Protein AF-A0A2H1KN27-F1 (afdb_monomer_lite)

Sequence (617 aa):
MTLNPKKLRNRLSKATKNIAYSPVVRNRLRNLAQSNAARLLFDYAERRGYEGHLRRLLSELPPKDGYFAKLTIKDWKSHQGGELDLICKGETVFSCPVEGSVSERDLELRNFVVPSDRESDFSISLPAQYSIQIGKGTFSTAPQANYDRRHNILNDHGVYYSVRGNLQTATSIIFSFPAYSSPGSSVTYPVQDLAPISDSELQNGVAIVSFQDRYGTEGTFMTMDSSGRSVLDQVKSTISNLIEEATVNTDRVLFFGAGKGASTALIFAEDHPDATLVVVAPYIDIPYRFDQLGTDYPSKFLPTAVQPKQLLRTYLRQSRVIHYFYSLRDELANCSLIEFAGGCDHLQKYCVDARHEELLHVSERTVLSIIRRFLSQEPDAGLPVRQINRYADMDSVGFQFRIDDSFLPSQEIDWYLQMSIGTSKHLQKLTDHELPFVKFTSRDQRLIASSSFDSYADAVVGFDRSSSRWVGPIRDDEPLLSASQDVKGNIPHPISLEQGSPADYCILTENGLESFSYRSMRSATRLGDSVSDSLDVYLVDSVEDFDLSEARFFSGTQFVAAVSSTASVAATQIFIDRIRSSSRCDTVNVFSGRFYAEAGTDPLALLDDVIVNHGPQ

Structure (mmCIF, N/CA/C/O backbone):
data_AF-A0A2H1KN27-F1
#
_entry.id   AF-A0A2H1KN27-F1
#
loop_
_atom_site.group_PDB
_atom_site.id
_atom_site.type_symbol
_atom_site.label_atom_id
_atom_site.label_alt_id
_atom_site.label_comp_id
_atom_site.label_asym_id
_atom_site.label_entity_id
_atom_site.label_seq_id
_atom_site.pdbx_PDB_ins_code
_atom_site.Cartn_x
_atom_site.Cartn_y
_atom_site.Cartn_z
_atom_site.occupancy
_atom_site.B_iso_or_equiv
_atom_site.auth_seq_id
_atom_site.auth_comp_id
_atom_site.auth_asym_id
_atom_site.auth_atom_id
_atom_site.pdbx_PDB_model_num
ATOM 1 N N . MET A 1 1 ? -44.536 3.906 49.469 1.00 46.62 1 MET A N 1
ATOM 2 C CA . MET A 1 1 ? -43.229 4.033 48.783 1.00 46.62 1 MET A CA 1
ATOM 3 C C . MET A 1 1 ? -43.469 4.452 47.339 1.00 46.62 1 MET A C 1
ATOM 5 O O . MET A 1 1 ? -43.851 3.625 46.524 1.00 46.62 1 MET A O 1
ATOM 9 N N . THR A 1 2 ? -43.324 5.735 47.018 1.00 46.28 2 THR A N 1
ATOM 10 C CA . THR A 1 2 ? -43.459 6.246 45.647 1.00 46.28 2 THR A CA 1
ATOM 11 C C . THR A 1 2 ? -42.165 5.976 44.877 1.00 46.28 2 THR A C 1
ATOM 13 O O . THR A 1 2 ? -41.101 6.508 45.195 1.00 46.28 2 THR A O 1
ATOM 16 N N . LEU A 1 3 ? -42.228 5.087 43.881 1.00 49.56 3 LEU A N 1
ATOM 17 C CA . LEU A 1 3 ? -41.115 4.817 42.971 1.00 49.56 3 LEU A CA 1
ATOM 18 C C . LEU A 1 3 ? -40.772 6.104 42.216 1.00 49.56 3 LEU A C 1
ATOM 20 O O . LEU A 1 3 ? -41.573 6.601 41.432 1.00 49.56 3 LEU A O 1
ATOM 24 N N . ASN A 1 4 ? -39.575 6.646 42.456 1.00 73.81 4 ASN A N 1
ATOM 25 C CA . ASN A 1 4 ? -39.088 7.823 41.745 1.00 73.81 4 ASN A CA 1
ATOM 26 C C . ASN A 1 4 ? -39.050 7.519 40.228 1.00 73.81 4 ASN A C 1
ATOM 28 O O . ASN A 1 4 ? -38.258 6.664 39.807 1.00 73.81 4 ASN A O 1
ATOM 32 N N . PRO A 1 5 ? -39.854 8.208 39.396 1.00 74.50 5 PRO A N 1
ATOM 33 C CA . PRO A 1 5 ? -39.990 7.902 37.973 1.00 74.50 5 PRO A CA 1
ATOM 34 C C . PRO A 1 5 ? -38.669 8.045 37.202 1.00 74.50 5 PRO A C 1
ATOM 36 O O . PRO A 1 5 ? -38.441 7.308 36.243 1.00 74.50 5 PRO A O 1
ATOM 39 N N . LYS A 1 6 ? -37.734 8.894 37.662 1.00 73.00 6 LYS A N 1
ATOM 40 C CA . LYS A 1 6 ? -36.376 8.975 37.089 1.00 73.00 6 LYS A CA 1
ATOM 41 C C . LYS A 1 6 ? -35.564 7.705 37.361 1.00 73.00 6 LYS A C 1
ATOM 43 O O . LYS A 1 6 ? -34.902 7.198 36.459 1.00 73.00 6 LYS A O 1
ATOM 48 N N . LYS A 1 7 ? -35.643 7.143 38.576 1.00 75.38 7 LYS A N 1
ATOM 49 C CA . LYS A 1 7 ? -34.956 5.881 38.922 1.00 75.38 7 LYS A CA 1
ATOM 50 C C . LYS A 1 7 ? -35.536 4.697 38.143 1.00 75.38 7 LYS A C 1
ATOM 52 O O . LYS A 1 7 ? -34.771 3.849 37.689 1.00 75.38 7 LYS A O 1
ATOM 57 N N . LEU A 1 8 ? -36.857 4.656 37.954 1.00 73.69 8 LEU A N 1
ATOM 58 C CA . LEU A 1 8 ? -37.525 3.614 37.169 1.00 73.69 8 LEU A CA 1
ATOM 59 C C . LEU A 1 8 ? -37.151 3.700 35.680 1.00 73.69 8 LEU A C 1
ATOM 61 O O . LEU A 1 8 ? -36.753 2.696 35.096 1.00 73.69 8 LEU A O 1
ATOM 65 N N . ARG A 1 9 ? -37.179 4.904 35.093 1.00 74.31 9 ARG A N 1
ATOM 66 C CA . ARG A 1 9 ? -36.752 5.148 33.705 1.00 74.31 9 ARG A CA 1
ATOM 67 C C . ARG A 1 9 ? -35.286 4.775 33.479 1.00 74.31 9 ARG A C 1
ATOM 69 O O . ARG A 1 9 ? -34.975 4.137 32.478 1.00 74.31 9 ARG A O 1
ATOM 76 N N . ASN A 1 10 ? -34.398 5.101 34.420 1.00 71.56 10 ASN A N 1
ATOM 77 C CA . ASN A 1 10 ? -32.984 4.720 34.343 1.00 71.56 10 ASN A CA 1
ATOM 78 C C . ASN A 1 10 ? -32.787 3.202 34.442 1.00 71.56 10 ASN A C 1
ATOM 80 O O . ASN A 1 10 ? -31.985 2.645 33.695 1.00 71.56 10 ASN A O 1
ATOM 84 N N . ARG A 1 11 ? -33.535 2.517 35.320 1.00 71.81 11 ARG A N 1
ATOM 85 C CA . ARG A 1 11 ? -33.501 1.050 35.434 1.00 71.81 11 ARG A CA 1
ATOM 86 C C . ARG A 1 11 ? -34.003 0.362 34.166 1.00 71.81 11 ARG A C 1
ATOM 88 O O . ARG A 1 11 ? -33.320 -0.528 33.673 1.00 71.81 11 ARG A O 1
ATOM 95 N N . LEU A 1 12 ? -35.138 0.805 33.623 1.00 73.06 12 LEU A N 1
ATOM 96 C CA . LEU A 1 12 ? -35.690 0.286 32.369 1.00 73.06 12 LEU A CA 1
ATOM 97 C C . LEU A 1 12 ? -34.733 0.534 31.203 1.00 73.06 12 LEU A C 1
ATOM 99 O O . LEU A 1 12 ? -34.376 -0.406 30.510 1.00 73.06 12 LEU A O 1
ATOM 103 N N . SER A 1 13 ? -34.220 1.757 31.057 1.00 74.81 13 SER A N 1
ATOM 104 C CA . SER A 1 13 ? -33.221 2.094 30.035 1.00 74.81 13 SER A CA 1
ATOM 105 C C . SER A 1 13 ? -31.971 1.210 30.133 1.00 74.81 13 SER A C 1
ATOM 107 O O . SER A 1 13 ? -31.510 0.678 29.124 1.00 74.81 13 SER A O 1
ATOM 109 N N . LYS A 1 14 ? -31.449 0.979 31.346 1.00 75.31 14 LYS A N 1
ATOM 110 C CA . LYS A 1 14 ? -30.288 0.102 31.568 1.00 75.31 14 LYS A CA 1
ATOM 111 C C . LYS A 1 14 ? -30.597 -1.359 31.228 1.00 75.31 14 LYS A C 1
ATOM 113 O O . LYS A 1 14 ? -29.775 -2.009 30.589 1.00 75.31 14 LYS A O 1
ATOM 118 N N . ALA A 1 15 ? -31.774 -1.861 31.603 1.00 75.38 15 ALA A N 1
ATOM 119 C CA . ALA A 1 15 ? -32.214 -3.215 31.269 1.00 75.38 15 ALA A CA 1
ATOM 120 C C . ALA A 1 15 ? -32.386 -3.399 29.752 1.00 75.38 15 ALA A C 1
ATOM 122 O O . ALA A 1 15 ? -31.828 -4.336 29.186 1.00 75.38 15 ALA A O 1
ATOM 123 N N . THR A 1 16 ? -33.063 -2.465 29.076 1.00 77.31 16 THR A N 1
ATOM 124 C CA . THR A 1 16 ? -33.235 -2.478 27.617 1.00 77.31 16 THR A CA 1
ATOM 125 C C . THR A 1 16 ? -31.892 -2.418 26.897 1.00 77.31 16 THR A C 1
ATOM 127 O O . THR A 1 16 ? -31.666 -3.208 25.987 1.00 77.31 16 THR A O 1
ATOM 130 N N . LYS A 1 17 ? -30.964 -1.552 27.329 1.00 77.75 17 LYS A N 1
ATOM 131 C CA . LYS A 1 17 ? -29.603 -1.508 26.772 1.00 77.75 17 LYS A CA 1
ATOM 132 C C . LYS A 1 17 ? -28.866 -2.830 26.989 1.00 77.75 17 LYS A C 1
ATOM 134 O O . LYS A 1 17 ? -28.263 -3.337 26.056 1.00 77.75 17 LYS A O 1
ATOM 139 N N . ASN A 1 18 ? -28.932 -3.420 28.180 1.00 78.69 18 ASN A N 1
ATOM 140 C CA . ASN A 1 18 ? -28.267 -4.697 28.444 1.00 78.69 18 ASN A CA 1
ATOM 141 C C . ASN A 1 18 ? -28.793 -5.837 27.562 1.00 78.69 18 ASN A C 1
ATOM 143 O O . ASN A 1 18 ? -27.998 -6.655 27.114 1.00 78.69 18 ASN A O 1
ATOM 147 N N . ILE A 1 19 ? -30.098 -5.866 27.282 1.00 81.94 19 ILE A N 1
ATOM 148 C CA . ILE A 1 19 ? -30.698 -6.839 26.361 1.00 81.94 19 ILE A CA 1
ATOM 149 C C . ILE A 1 19 ? -30.268 -6.548 24.919 1.00 81.94 19 ILE A C 1
ATOM 151 O O . ILE A 1 19 ? -29.784 -7.447 24.233 1.00 81.94 19 ILE A O 1
ATOM 155 N N . ALA A 1 20 ? -30.393 -5.295 24.474 1.00 79.12 20 ALA A N 1
ATOM 156 C CA . ALA A 1 20 ? -30.057 -4.870 23.115 1.00 79.12 20 ALA A CA 1
ATOM 157 C C . ALA A 1 20 ? -28.577 -5.112 22.770 1.00 79.12 20 ALA A C 1
ATOM 159 O O . ALA A 1 20 ? -28.266 -5.541 21.664 1.00 79.12 20 ALA A O 1
ATOM 160 N N . TYR A 1 21 ? -27.675 -4.899 23.733 1.00 79.88 21 TYR A N 1
ATOM 161 C CA . TYR A 1 21 ? -26.238 -5.154 23.594 1.00 79.88 21 TYR A CA 1
ATOM 162 C C . TYR A 1 21 ? -25.816 -6.567 24.025 1.00 79.88 21 TYR A C 1
ATOM 164 O O . TYR A 1 21 ? -24.619 -6.837 24.121 1.00 79.88 21 TYR A O 1
ATOM 172 N N . SER A 1 22 ? -26.759 -7.474 24.301 1.00 80.62 22 SER A N 1
ATOM 173 C CA . SER A 1 22 ? -26.403 -8.864 24.591 1.00 80.62 22 SER A CA 1
ATOM 174 C C . SER A 1 22 ? -25.841 -9.544 23.332 1.00 80.62 22 SER A C 1
ATOM 176 O O . SER A 1 22 ? -26.337 -9.281 22.231 1.00 80.62 22 SER A O 1
ATOM 178 N N . PRO A 1 23 ? -24.845 -10.442 23.460 1.00 78.38 23 PRO A N 1
ATOM 179 C CA . PRO A 1 23 ? -24.236 -11.102 22.305 1.00 78.38 23 PRO A CA 1
ATOM 180 C C . PRO A 1 23 ? -25.246 -11.810 21.396 1.00 78.38 23 PRO A C 1
ATOM 182 O O . PRO A 1 23 ? -25.188 -11.686 20.178 1.00 78.38 23 PRO A O 1
ATOM 185 N N . VAL A 1 24 ? -26.233 -12.485 21.994 1.00 82.62 24 VAL A N 1
ATOM 186 C CA . VAL A 1 24 ? -27.277 -13.223 21.267 1.00 82.62 24 VAL A CA 1
ATOM 187 C C . VAL A 1 24 ? -28.138 -12.288 20.417 1.00 82.62 24 VAL A C 1
ATOM 189 O O . VAL A 1 24 ? -28.395 -12.576 19.249 1.00 82.62 24 VAL A O 1
ATOM 192 N N . VAL A 1 25 ? -28.587 -11.166 20.988 1.00 82.31 25 VAL A N 1
ATOM 193 C CA . VAL A 1 25 ? -29.441 -10.205 20.278 1.00 82.31 25 VAL A CA 1
ATOM 194 C C . VAL A 1 25 ? -28.655 -9.503 19.177 1.00 82.31 25 VAL A C 1
ATOM 196 O O . VAL A 1 25 ? -29.154 -9.406 18.059 1.00 82.31 25 VAL A O 1
ATOM 199 N N . ARG A 1 26 ? -27.414 -9.079 19.446 1.00 79.00 26 ARG A N 1
ATOM 200 C CA . ARG A 1 26 ? -26.569 -8.429 18.434 1.00 79.00 26 ARG A CA 1
ATOM 201 C C . ARG A 1 26 ? -26.236 -9.356 17.273 1.00 79.00 26 ARG A C 1
ATOM 203 O O . ARG A 1 26 ? -26.384 -8.934 16.135 1.00 79.00 26 ARG A O 1
ATOM 210 N N . ASN A 1 27 ? -25.868 -10.609 17.535 1.00 75.25 27 ASN A N 1
ATOM 211 C CA . ASN A 1 27 ? -25.583 -11.569 16.466 1.00 75.25 27 ASN A CA 1
ATOM 212 C C . ASN A 1 27 ? -26.824 -11.821 15.603 1.00 75.25 27 ASN A C 1
ATOM 214 O O . ASN A 1 27 ? -26.737 -11.806 14.379 1.00 75.25 27 ASN A O 1
ATOM 218 N N . ARG A 1 28 ? -28.007 -11.955 16.219 1.00 79.31 28 ARG A N 1
ATOM 219 C CA . ARG A 1 28 ? -29.267 -12.063 15.467 1.00 79.31 28 ARG A CA 1
ATOM 220 C C . ARG A 1 28 ? -29.561 -10.816 14.642 1.00 79.31 28 ARG A C 1
ATOM 222 O O . ARG A 1 28 ? -29.997 -10.947 13.508 1.00 79.31 28 ARG A O 1
ATOM 229 N N . LEU A 1 29 ? -29.336 -9.624 15.191 1.00 78.38 29 LEU A N 1
ATOM 230 C CA . LEU A 1 29 ? -29.553 -8.368 14.474 1.00 78.38 29 LEU A CA 1
ATOM 231 C C . LEU A 1 29 ? -28.568 -8.176 13.321 1.00 78.38 29 LEU A C 1
ATOM 233 O O . LEU A 1 29 ? -28.990 -7.718 12.267 1.00 78.38 29 LEU A O 1
ATOM 237 N N . ARG A 1 30 ? -27.297 -8.558 13.490 1.00 75.50 30 ARG A N 1
ATOM 238 C CA . ARG A 1 30 ? -26.297 -8.562 12.411 1.00 75.50 30 ARG A CA 1
ATOM 239 C C . ARG A 1 30 ? -26.714 -9.506 11.289 1.00 75.50 30 ARG A C 1
ATOM 241 O O . ARG A 1 30 ? -26.752 -9.076 10.145 1.00 75.50 30 ARG A O 1
ATOM 248 N N . ASN A 1 31 ? -27.144 -10.720 11.627 1.00 73.75 31 ASN A N 1
ATOM 249 C CA . ASN A 1 31 ? -27.645 -11.676 10.639 1.00 73.75 31 ASN A CA 1
ATOM 250 C C . ASN A 1 31 ? -28.926 -11.180 9.950 1.00 73.75 31 ASN A C 1
ATOM 252 O O . ASN A 1 31 ? -29.088 -11.313 8.744 1.00 73.75 31 ASN A O 1
ATOM 256 N N . LEU A 1 32 ? -29.850 -10.569 10.698 1.00 74.12 32 LEU A N 1
ATOM 257 C CA . LEU A 1 32 ? -31.064 -9.988 10.121 1.00 74.12 32 LEU A CA 1
ATOM 258 C C . LEU A 1 32 ? -30.751 -8.815 9.194 1.00 74.12 32 LEU A C 1
ATOM 260 O O . LEU A 1 32 ? -31.412 -8.690 8.166 1.00 74.12 32 LEU A O 1
ATOM 264 N N . ALA A 1 33 ? -29.750 -7.995 9.526 1.00 69.31 33 ALA A N 1
ATOM 265 C CA . ALA A 1 33 ? -29.332 -6.845 8.728 1.00 69.31 33 ALA A CA 1
ATOM 266 C C . ALA A 1 33 ? -28.849 -7.199 7.317 1.00 69.31 33 ALA A C 1
ATOM 268 O O . ALA A 1 33 ? -28.837 -6.325 6.458 1.00 69.31 33 ALA A O 1
ATOM 269 N N . GLN A 1 34 ? -28.547 -8.471 7.059 1.00 64.44 34 GLN A N 1
ATOM 270 C CA . GLN A 1 34 ? -28.181 -8.983 5.735 1.00 64.44 34 GLN A CA 1
ATOM 271 C C . GLN A 1 34 ? -29.393 -9.285 4.847 1.00 64.44 34 GLN A C 1
ATOM 273 O O . GLN A 1 34 ? -29.254 -9.486 3.646 1.00 64.44 34 GLN A O 1
ATOM 278 N N . SER A 1 35 ? -30.603 -9.335 5.407 1.00 67.06 35 SER A N 1
ATOM 279 C CA . SER A 1 35 ? -31.798 -9.605 4.610 1.00 67.06 35 SER A CA 1
ATOM 280 C C . SER A 1 35 ? -32.255 -8.361 3.841 1.00 67.06 35 SER A C 1
ATOM 282 O O . SER A 1 35 ? -32.314 -7.257 4.390 1.00 67.06 35 SER A O 1
ATOM 284 N N . ASN A 1 36 ? -32.706 -8.550 2.596 1.00 64.69 36 ASN A N 1
ATOM 285 C CA . ASN A 1 36 ? -33.338 -7.486 1.801 1.00 64.69 36 ASN A CA 1
ATOM 286 C C . ASN A 1 36 ? -34.504 -6.805 2.548 1.00 64.69 36 ASN A C 1
ATOM 288 O O . ASN A 1 36 ? -34.721 -5.603 2.409 1.00 64.69 36 ASN A O 1
ATOM 292 N N . ALA A 1 37 ? -35.225 -7.551 3.392 1.00 67.88 37 ALA A N 1
ATOM 293 C CA . ALA A 1 37 ? -36.309 -7.025 4.220 1.00 67.88 37 ALA A CA 1
ATOM 294 C C . ALA A 1 37 ? -35.815 -6.090 5.339 1.00 67.88 37 ALA A C 1
ATOM 296 O O . ALA A 1 37 ? -36.484 -5.110 5.670 1.00 67.88 37 ALA A O 1
ATOM 297 N N . ALA A 1 38 ? -34.643 -6.361 5.917 1.00 68.75 38 ALA A N 1
ATOM 298 C CA . ALA A 1 38 ? -34.065 -5.498 6.935 1.00 68.75 38 ALA A CA 1
ATOM 299 C C . ALA A 1 38 ? -33.513 -4.200 6.345 1.00 68.75 38 ALA A C 1
ATOM 301 O O . ALA A 1 38 ? -33.591 -3.172 7.012 1.00 68.75 38 ALA A O 1
ATOM 302 N N . ARG A 1 39 ? -33.047 -4.209 5.089 1.00 66.69 39 ARG A N 1
ATOM 303 C CA . ARG A 1 39 ? -32.567 -3.006 4.390 1.00 66.69 39 ARG A CA 1
ATOM 304 C C . ARG A 1 39 ? -33.603 -1.873 4.411 1.00 66.69 39 ARG A C 1
ATOM 306 O O . ARG A 1 39 ? -33.271 -0.755 4.777 1.00 66.69 39 ARG A O 1
ATOM 313 N N . LEU A 1 40 ? -34.886 -2.187 4.203 1.00 72.75 40 LEU A N 1
ATOM 314 C CA . LEU A 1 40 ? -35.990 -1.217 4.319 1.00 72.75 40 LEU A CA 1
ATOM 315 C C . LEU A 1 40 ? -36.160 -0.643 5.738 1.00 72.75 40 LEU A C 1
ATOM 317 O O . LEU A 1 40 ? -36.487 0.534 5.903 1.00 72.75 40 LEU A O 1
ATOM 321 N N . LEU A 1 41 ? -35.959 -1.465 6.772 1.00 72.12 41 LEU A N 1
ATOM 322 C CA . LEU A 1 41 ? -36.008 -1.033 8.174 1.00 72.12 41 LEU A CA 1
ATOM 323 C C . LEU A 1 41 ? -34.813 -0.144 8.532 1.00 72.12 41 LEU A C 1
ATOM 325 O O . LEU A 1 41 ? -34.991 0.841 9.253 1.00 72.12 41 LEU A O 1
ATOM 329 N N . PHE A 1 42 ? -33.625 -0.472 8.019 1.00 72.19 42 PHE A N 1
ATOM 330 C CA . PHE A 1 42 ? -32.426 0.348 8.169 1.00 72.19 42 PHE A CA 1
ATOM 331 C C . PHE A 1 42 ? -32.604 1.689 7.465 1.00 72.19 42 PHE A C 1
ATOM 333 O O . PHE A 1 42 ? -32.521 2.710 8.142 1.00 72.19 42 PHE A O 1
ATOM 340 N N . ASP A 1 43 ? -33.009 1.703 6.194 1.00 71.50 43 ASP A N 1
ATOM 341 C CA . ASP A 1 43 ? -33.299 2.928 5.441 1.00 71.50 43 ASP A CA 1
ATOM 342 C C . ASP A 1 43 ? -34.325 3.811 6.167 1.00 71.50 43 ASP A C 1
ATOM 344 O O . ASP A 1 43 ? -34.175 5.031 6.271 1.00 71.50 43 ASP A O 1
ATOM 348 N N . TYR A 1 44 ? -35.386 3.204 6.708 1.00 78.19 44 TYR A N 1
ATOM 349 C CA . TYR A 1 44 ? -36.402 3.928 7.467 1.00 78.19 44 TYR A CA 1
ATOM 350 C C . TYR A 1 44 ? -35.833 4.568 8.739 1.00 78.19 44 TYR A C 1
ATOM 352 O O . TYR A 1 44 ? -36.137 5.721 9.057 1.00 78.19 44 TYR A O 1
ATOM 360 N N . ALA A 1 45 ? -35.013 3.834 9.482 1.00 77.31 45 ALA A N 1
ATOM 361 C CA . ALA A 1 45 ? -34.418 4.319 10.714 1.00 77.31 45 ALA A CA 1
ATOM 362 C C . ALA A 1 45 ? -33.296 5.345 10.462 1.00 77.31 45 ALA A C 1
ATOM 364 O O . ALA A 1 45 ? -33.173 6.305 11.227 1.00 77.31 45 ALA A O 1
ATOM 365 N N . GLU A 1 46 ? -32.548 5.217 9.367 1.00 71.75 46 GLU A N 1
ATOM 366 C CA . GLU A 1 46 ? -31.594 6.221 8.892 1.00 71.75 46 GLU A CA 1
ATOM 367 C C . GLU A 1 46 ? -32.295 7.532 8.526 1.00 71.75 46 GLU A C 1
ATOM 369 O O . GLU A 1 46 ? -31.911 8.585 9.034 1.00 71.75 46 GLU A O 1
ATOM 374 N N . ARG A 1 47 ? -33.406 7.483 7.772 1.00 77.62 47 ARG A N 1
ATOM 375 C CA . ARG A 1 47 ? -34.239 8.669 7.461 1.00 77.62 47 ARG A CA 1
ATOM 376 C C . ARG A 1 47 ? -34.779 9.378 8.707 1.00 77.62 47 ARG A C 1
ATOM 378 O O . ARG A 1 47 ? -35.122 10.556 8.651 1.00 77.62 47 ARG A O 1
ATOM 385 N N . ARG A 1 48 ? -34.876 8.669 9.833 1.00 81.44 48 ARG A N 1
ATOM 386 C CA . ARG A 1 48 ? -35.294 9.205 11.140 1.00 81.44 48 ARG A CA 1
ATOM 387 C C . ARG A 1 48 ? -34.124 9.685 12.006 1.00 81.44 48 ARG A C 1
ATOM 389 O O . ARG A 1 48 ? -34.359 10.127 13.128 1.00 81.44 48 ARG A O 1
ATOM 396 N N . GLY A 1 49 ? -32.887 9.604 11.513 1.00 74.38 49 GLY A N 1
ATOM 397 C CA . GLY A 1 49 ? -31.681 10.020 12.229 1.00 74.38 49 GLY A CA 1
ATOM 398 C C . GLY A 1 49 ? -31.161 9.001 13.250 1.00 74.38 49 GLY A C 1
ATOM 399 O O . GLY A 1 49 ? -30.325 9.349 14.081 1.00 74.38 49 GLY A O 1
ATOM 400 N N . TYR A 1 50 ? -31.625 7.746 13.214 1.00 76.50 50 TYR A N 1
ATOM 401 C CA . TYR A 1 50 ? -31.171 6.681 14.123 1.00 76.50 50 TYR A CA 1
ATOM 402 C C . TYR A 1 50 ? -29.968 5.880 13.599 1.00 76.50 50 TYR A C 1
ATOM 404 O O . TYR A 1 50 ? -29.550 4.920 14.248 1.00 76.50 50 TYR A O 1
ATOM 412 N N . GLU A 1 51 ? -29.378 6.289 12.473 1.00 72.50 51 GLU A N 1
ATOM 413 C CA . GLU A 1 51 ? -28.237 5.632 11.816 1.00 72.50 51 GLU A CA 1
ATOM 414 C C . GLU A 1 51 ? -27.110 5.283 12.805 1.00 72.50 51 GLU A C 1
ATOM 416 O O . GLU A 1 51 ? -26.725 4.124 12.947 1.00 72.50 51 GLU A O 1
ATOM 421 N N . GLY A 1 52 ? -26.631 6.265 13.577 1.00 70.31 52 GLY A N 1
ATOM 422 C CA . GLY A 1 52 ? -25.536 6.046 14.526 1.00 70.31 52 GLY A CA 1
ATOM 423 C C . GLY A 1 52 ? -25.880 5.058 15.647 1.00 70.31 52 GLY A C 1
ATOM 424 O O . GLY A 1 52 ? -25.010 4.336 16.126 1.00 70.31 52 GLY A O 1
ATOM 425 N N . HIS A 1 53 ? -27.150 4.985 16.060 1.00 75.81 53 HIS A N 1
ATOM 426 C CA . HIS A 1 53 ? -27.591 4.030 17.083 1.00 75.81 53 HIS A CA 1
ATOM 427 C C . HIS A 1 53 ? -27.665 2.611 16.520 1.00 75.81 53 HIS A C 1
ATOM 429 O O . HIS A 1 53 ? -27.267 1.668 17.202 1.00 75.81 53 HIS A O 1
ATOM 435 N N . LEU A 1 54 ? -28.129 2.466 15.279 1.00 75.06 54 LEU A N 1
ATOM 436 C CA . LEU A 1 54 ? -28.167 1.186 14.579 1.00 75.06 54 LEU A CA 1
ATOM 437 C C . LEU A 1 54 ? -26.767 0.665 14.282 1.00 75.06 54 LEU A C 1
ATOM 439 O O . LEU A 1 54 ? -26.471 -0.475 14.621 1.00 75.06 54 LEU A O 1
ATOM 443 N N . ARG A 1 55 ? -25.875 1.506 13.753 1.00 75.19 55 ARG A N 1
ATOM 444 C CA . ARG A 1 55 ? -24.470 1.142 13.526 1.00 75.19 55 ARG A CA 1
ATOM 445 C C . ARG A 1 55 ? -23.796 0.690 14.817 1.00 75.19 55 ARG A C 1
ATOM 447 O O . ARG A 1 55 ? -23.169 -0.363 14.849 1.00 75.19 55 ARG A O 1
ATOM 454 N N . ARG A 1 56 ? -24.010 1.418 15.917 1.00 78.50 56 ARG A N 1
ATOM 455 C CA . ARG A 1 56 ? -23.478 1.042 17.234 1.00 78.50 56 ARG A CA 1
ATOM 456 C C . ARG A 1 56 ? -24.052 -0.276 17.757 1.00 78.50 56 ARG A C 1
ATOM 458 O O . ARG A 1 56 ? -23.346 -1.030 18.416 1.00 78.50 56 ARG A O 1
ATOM 465 N N . LEU A 1 57 ? -25.320 -0.563 17.477 1.00 79.19 57 LEU A N 1
ATOM 466 C CA . LEU A 1 57 ? -25.967 -1.831 17.819 1.00 79.19 57 LEU A CA 1
ATOM 467 C C . LEU A 1 57 ? -25.429 -2.989 16.962 1.00 79.19 57 LEU A C 1
ATOM 469 O O . LEU A 1 57 ? -25.258 -4.096 17.466 1.00 79.19 57 LEU A O 1
ATOM 473 N N . LEU A 1 58 ? -25.117 -2.731 15.693 1.00 78.81 58 LEU A N 1
ATOM 474 C CA . LEU A 1 58 ? -24.620 -3.716 14.730 1.00 78.81 58 LEU A CA 1
ATOM 475 C C . LEU A 1 58 ? -23.099 -3.897 14.730 1.00 78.81 58 LEU A C 1
ATOM 477 O O . LEU A 1 58 ? -22.612 -4.839 14.111 1.00 78.81 58 LEU A O 1
ATOM 481 N N . SER A 1 59 ? -22.349 -3.039 15.425 1.00 80.62 59 SER A N 1
ATOM 482 C CA . SER A 1 59 ? -20.886 -3.131 15.469 1.00 80.62 59 SER A CA 1
ATOM 483 C C . SER A 1 59 ? -20.376 -4.444 16.079 1.00 80.62 59 SER A C 1
ATOM 485 O O . SER A 1 59 ? -21.135 -5.311 16.526 1.00 80.62 59 SER A O 1
ATOM 487 N N . GLU A 1 60 ? -19.061 -4.606 16.152 1.00 80.06 60 GLU A N 1
ATOM 488 C CA . GLU A 1 60 ? -18.462 -5.647 16.983 1.00 80.06 60 GLU A CA 1
ATOM 489 C C . GLU A 1 60 ? -18.790 -5.512 18.478 1.00 80.06 60 GLU A C 1
ATOM 491 O O . GLU A 1 60 ? -19.142 -4.440 18.993 1.00 80.06 60 GLU A O 1
ATOM 496 N N . LEU A 1 61 ? -18.721 -6.656 19.161 1.00 83.56 61 LEU A N 1
ATOM 497 C CA . LEU A 1 61 ? -18.820 -6.781 20.612 1.00 83.56 61 LEU A CA 1
ATOM 498 C C . LEU A 1 61 ? -17.439 -6.562 21.221 1.00 83.56 61 LEU A C 1
ATOM 500 O O . LEU A 1 61 ? -16.536 -7.273 20.787 1.00 83.56 61 LEU A O 1
ATOM 504 N N . PRO A 1 62 ? -17.285 -5.697 22.238 1.00 83.69 62 PRO A N 1
ATOM 505 C CA . PRO A 1 62 ? -16.006 -5.569 22.924 1.00 83.69 62 PRO A CA 1
ATOM 506 C C . PRO A 1 62 ? -15.598 -6.916 23.549 1.00 83.69 62 PRO A C 1
ATOM 508 O O . PRO A 1 62 ? -16.461 -7.786 23.752 1.00 83.69 62 PRO A O 1
ATOM 511 N N . PRO A 1 63 ? -14.306 -7.105 23.872 1.00 84.31 63 PRO A N 1
ATOM 512 C CA . PRO A 1 63 ? -13.866 -8.287 24.600 1.00 84.31 63 PRO A CA 1
ATOM 513 C C . PRO A 1 63 ? -14.584 -8.391 25.950 1.00 84.31 63 PRO A C 1
ATOM 515 O O . PRO A 1 63 ? -15.190 -7.433 26.442 1.00 84.31 63 PRO A O 1
ATOM 518 N N . LYS A 1 64 ? -14.554 -9.587 26.546 1.00 83.50 64 LYS A N 1
ATOM 519 C CA . LYS A 1 64 ? -15.197 -9.829 27.840 1.00 83.50 64 LYS A CA 1
ATOM 520 C C . LYS A 1 64 ? -14.681 -8.808 28.861 1.00 83.50 64 LYS A C 1
ATOM 522 O O . LYS A 1 64 ? -13.479 -8.608 28.970 1.00 83.50 64 LYS A O 1
ATOM 527 N N . ASP A 1 65 ? -15.610 -8.166 29.565 1.00 85.12 65 ASP A N 1
ATOM 528 C CA . ASP A 1 65 ? -15.344 -7.127 30.568 1.00 85.12 65 ASP A CA 1
ATOM 529 C C . ASP A 1 65 ? -14.691 -5.831 30.026 1.00 85.12 65 ASP A C 1
ATOM 531 O O . ASP A 1 65 ? -14.381 -4.932 30.804 1.00 85.12 65 ASP A O 1
ATOM 535 N N . GLY A 1 66 ? -14.569 -5.684 28.701 1.00 89.56 66 GLY A N 1
ATOM 536 C CA . GLY A 1 66 ? -14.086 -4.476 28.030 1.00 89.56 66 GLY A CA 1
ATOM 537 C C . GLY A 1 66 ? -15.198 -3.593 27.454 1.00 89.56 66 GLY A C 1
ATOM 538 O O . GLY A 1 66 ? -16.353 -4.002 27.285 1.00 89.56 66 GLY A O 1
ATOM 539 N N . TYR A 1 67 ? -14.828 -2.360 27.109 1.00 91.06 67 TYR A N 1
ATOM 540 C CA . TYR A 1 67 ? -15.700 -1.359 26.494 1.00 91.06 67 TYR A CA 1
ATOM 541 C C . TYR A 1 67 ? -14.956 -0.607 25.399 1.00 91.06 67 TYR A C 1
ATOM 543 O O . TYR A 1 67 ? -13.750 -0.426 25.493 1.00 91.06 67 TYR A O 1
ATOM 551 N N . PHE A 1 68 ? -15.671 -0.118 24.389 1.00 90.62 68 PHE A N 1
ATOM 552 C CA . PHE A 1 68 ? -15.090 0.839 23.452 1.00 90.62 68 PHE A CA 1
ATOM 553 C C . PHE A 1 68 ? -15.094 2.228 24.068 1.00 90.62 68 PHE A C 1
ATOM 555 O O . PHE A 1 68 ? -16.071 2.615 24.727 1.00 90.62 68 PHE A O 1
ATOM 562 N N . ALA A 1 69 ? -14.046 2.988 23.781 1.00 91.00 69 ALA A N 1
ATOM 563 C CA . ALA A 1 69 ? -13.919 4.382 24.157 1.00 91.00 69 ALA A CA 1
ATOM 564 C C . ALA A 1 69 ? -13.835 5.301 22.930 1.00 91.00 69 ALA A C 1
ATOM 566 O O . ALA A 1 69 ? -13.398 4.917 21.842 1.00 91.00 69 ALA A O 1
ATOM 567 N N . LYS A 1 70 ? -14.283 6.539 23.124 1.00 91.38 70 LYS A N 1
ATOM 568 C CA . LYS A 1 70 ? -13.979 7.688 22.277 1.00 91.38 70 LYS A CA 1
ATOM 569 C C . LYS A 1 70 ? -13.374 8.765 23.168 1.00 91.38 70 LYS A C 1
ATOM 571 O O . LYS A 1 70 ? -14.036 9.201 24.107 1.00 91.38 70 LYS A O 1
ATOM 576 N N . LEU A 1 71 ? -12.162 9.197 22.854 1.00 90.62 71 LEU A N 1
ATOM 577 C CA . LEU A 1 71 ? -11.466 10.295 23.511 1.00 90.62 71 LEU A CA 1
ATOM 578 C C . LEU A 1 71 ? -11.423 11.493 22.560 1.00 90.62 71 LEU A C 1
ATOM 580 O O . LEU A 1 71 ? -11.034 11.361 21.404 1.00 90.62 71 LEU A O 1
ATOM 584 N N . THR A 1 72 ? -11.848 12.653 23.045 1.00 90.31 72 THR A N 1
ATOM 585 C CA . THR A 1 72 ? -11.788 13.922 22.315 1.00 90.31 72 THR A CA 1
ATOM 586 C C . THR A 1 72 ? -10.911 14.887 23.092 1.00 90.31 72 THR A C 1
ATOM 588 O O . THR A 1 72 ? -11.219 15.175 24.248 1.00 90.31 72 THR A O 1
ATOM 591 N N . ILE A 1 73 ? -9.856 15.391 22.459 1.00 88.88 73 ILE A N 1
ATOM 592 C CA . ILE A 1 73 ? -8.902 16.345 23.028 1.00 88.88 73 ILE A CA 1
ATOM 593 C C . ILE A 1 73 ? -9.071 17.678 22.312 1.00 88.88 73 ILE A C 1
ATOM 595 O O . ILE A 1 73 ? -8.965 17.768 21.088 1.00 88.88 73 ILE A O 1
ATOM 599 N N . LYS A 1 74 ? -9.346 18.721 23.088 1.00 88.88 74 LYS A N 1
ATOM 600 C CA . LYS A 1 74 ? -9.448 20.090 22.586 1.00 88.88 74 LYS A CA 1
ATOM 601 C C . LYS A 1 74 ? -8.074 20.734 22.565 1.00 88.88 74 LYS A C 1
ATOM 603 O O . LYS A 1 74 ? -7.251 20.439 23.424 1.00 88.88 74 LYS A O 1
ATOM 608 N N . ASP A 1 75 ? -7.873 21.645 21.616 1.00 84.88 75 ASP A N 1
ATOM 609 C CA . ASP A 1 75 ? -6.622 22.404 21.468 1.00 84.88 75 ASP A CA 1
ATOM 610 C C . ASP A 1 75 ? -5.369 21.510 21.408 1.00 84.88 75 ASP A C 1
ATOM 612 O O . ASP A 1 75 ? -4.284 21.849 21.880 1.00 84.88 75 ASP A O 1
ATOM 616 N N . TRP A 1 76 ? -5.536 20.329 20.808 1.00 85.56 76 TRP A N 1
ATOM 617 C CA . TRP A 1 76 ? -4.510 19.293 20.721 1.00 85.56 76 TRP A CA 1
ATOM 618 C C . TRP A 1 76 ? -3.229 19.780 20.029 1.00 85.56 76 TRP A C 1
ATOM 620 O O . TRP A 1 76 ? -2.148 19.292 20.335 1.00 85.56 76 TRP A O 1
ATOM 630 N N . LYS A 1 77 ? -3.336 20.777 19.136 1.00 86.69 77 LYS A N 1
ATOM 631 C CA . LYS A 1 77 ? -2.204 21.358 18.396 1.00 86.69 77 LYS A CA 1
ATOM 632 C C . LYS A 1 77 ? -1.139 21.950 19.318 1.00 86.69 77 LYS A C 1
ATOM 634 O O . LYS A 1 77 ? 0.038 21.899 18.985 1.00 86.69 77 LYS A O 1
ATOM 639 N N . SER A 1 78 ? -1.531 22.473 20.482 1.00 86.75 78 SER A N 1
ATOM 640 C CA . SER A 1 78 ? -0.585 22.977 21.491 1.00 86.75 78 SER A CA 1
ATOM 641 C C . SER A 1 78 ? 0.263 21.872 22.139 1.00 86.75 78 SER A C 1
ATOM 643 O O . SER A 1 78 ? 1.271 22.160 22.781 1.00 86.75 78 SER A O 1
ATOM 645 N N . HIS A 1 79 ? -0.129 20.612 21.941 1.00 85.81 79 HIS A N 1
ATOM 646 C CA . HIS A 1 79 ? 0.514 19.414 22.469 1.00 85.81 79 HIS A CA 1
ATOM 647 C C . HIS A 1 79 ? 1.065 18.502 21.359 1.00 85.81 79 HIS A C 1
ATOM 649 O O . HIS A 1 79 ? 1.410 17.356 21.636 1.00 85.81 79 HIS A O 1
ATOM 655 N N . GLN A 1 80 ? 1.127 18.982 20.109 1.00 84.75 80 GLN A N 1
ATOM 656 C CA . GLN A 1 80 ? 1.590 18.198 18.963 1.00 84.75 80 GLN A CA 1
ATOM 657 C C . GLN A 1 80 ? 3.026 17.691 19.171 1.00 84.75 80 GLN A C 1
ATOM 659 O O . GLN A 1 80 ? 3.896 18.443 19.610 1.00 84.75 80 GLN A O 1
ATOM 664 N N . GLY A 1 81 ? 3.262 16.418 18.839 1.00 77.44 81 GLY A N 1
ATOM 665 C CA . GLY A 1 81 ? 4.556 15.751 19.024 1.00 77.44 81 GLY A CA 1
ATOM 666 C C . GLY A 1 81 ? 4.834 15.270 20.455 1.00 77.44 81 GLY A C 1
ATOM 667 O O . GLY A 1 81 ? 5.888 14.692 20.697 1.00 77.44 81 GLY A O 1
ATOM 668 N N . GLY A 1 82 ? 3.917 15.499 21.402 1.00 82.56 82 GLY A N 1
ATOM 669 C CA . GLY A 1 82 ? 3.951 14.862 22.720 1.00 82.56 82 GLY A CA 1
ATOM 670 C C . GLY A 1 82 ? 3.311 13.471 22.717 1.00 82.56 82 GLY A C 1
ATOM 671 O O . GLY A 1 82 ? 2.651 13.084 21.754 1.00 82.56 82 GLY A O 1
ATOM 672 N N . GLU A 1 83 ? 3.452 12.746 23.826 1.00 84.06 83 GLU A N 1
ATOM 673 C CA . GLU A 1 83 ? 2.754 11.476 24.060 1.00 84.06 83 GLU A CA 1
ATOM 674 C C . GLU A 1 83 ? 1.482 11.682 24.888 1.00 84.06 83 GLU A C 1
ATOM 676 O O . GLU A 1 83 ? 1.456 12.431 25.870 1.00 84.06 83 GLU A O 1
ATOM 681 N N . LEU A 1 84 ? 0.409 11.012 24.478 1.00 88.06 84 LEU A N 1
ATOM 682 C CA . LEU A 1 84 ? -0.862 10.963 25.181 1.00 88.06 84 LEU A CA 1
ATOM 683 C C . LEU A 1 84 ? -1.036 9.586 25.811 1.00 88.06 84 LEU A C 1
ATOM 685 O O . LEU A 1 84 ? -1.267 8.615 25.098 1.00 88.06 84 LEU A O 1
ATOM 689 N N . ASP A 1 85 ? -1.112 9.545 27.137 1.00 90.62 85 ASP A N 1
ATOM 690 C CA . ASP A 1 85 ? -1.532 8.356 27.873 1.00 90.62 85 ASP A CA 1
ATOM 691 C C . ASP A 1 85 ? -2.944 8.541 28.401 1.00 90.62 85 ASP A C 1
ATOM 693 O O . ASP A 1 85 ? -3.252 9.530 29.071 1.00 90.62 85 ASP A O 1
ATOM 697 N N . LEU A 1 86 ? -3.799 7.555 28.159 1.00 91.88 86 LEU A N 1
ATOM 698 C CA . LEU A 1 86 ? -5.051 7.390 28.872 1.00 91.88 86 LEU A CA 1
ATOM 699 C C . LEU A 1 86 ? -4.822 6.471 30.070 1.00 91.88 86 LEU A C 1
ATOM 701 O O . LEU A 1 86 ? -4.500 5.293 29.923 1.00 91.88 86 LEU A O 1
ATOM 705 N N . ILE A 1 87 ? -5.065 7.003 31.260 1.00 93.31 87 ILE A N 1
ATOM 706 C CA . ILE A 1 87 ? -4.831 6.340 32.537 1.00 93.31 87 ILE A CA 1
ATOM 707 C C . ILE A 1 87 ? -6.179 5.931 33.129 1.00 93.31 87 ILE A C 1
ATOM 709 O O . ILE A 1 87 ? -7.068 6.764 33.294 1.00 93.31 87 ILE A O 1
ATOM 713 N N . CYS A 1 88 ? -6.330 4.658 33.488 1.00 94.38 88 CYS A N 1
ATOM 714 C CA . CYS A 1 88 ? -7.478 4.130 34.219 1.00 94.38 88 CYS A CA 1
ATOM 715 C C . CYS A 1 88 ? -7.011 3.618 35.579 1.00 94.38 88 CYS A C 1
ATOM 717 O O . CYS A 1 88 ? -6.258 2.653 35.656 1.00 94.38 88 CYS A O 1
ATOM 719 N N . LYS A 1 89 ? -7.480 4.235 36.671 1.00 90.38 89 LYS A N 1
ATOM 720 C CA . LYS A 1 89 ? -7.137 3.823 38.052 1.00 90.38 89 LYS A CA 1
ATOM 721 C C . LYS A 1 89 ? -5.624 3.696 38.326 1.00 90.38 89 LYS A C 1
ATOM 723 O O . LYS A 1 89 ? -5.220 2.882 39.149 1.00 90.38 89 LYS A O 1
ATOM 728 N N . GLY A 1 90 ? -4.812 4.533 37.680 1.00 87.75 90 GLY A N 1
ATOM 729 C CA . GLY A 1 90 ? -3.358 4.577 37.867 1.00 87.75 90 GLY A CA 1
ATOM 730 C C . GLY A 1 90 ? -2.546 3.740 36.875 1.00 87.75 90 GLY A C 1
ATOM 731 O O . GLY A 1 90 ? -1.326 3.801 36.931 1.00 87.75 90 GLY A O 1
ATOM 732 N N . GLU A 1 91 ? -3.190 3.015 35.958 1.00 89.94 91 GLU A N 1
ATOM 733 C CA . GLU A 1 91 ? -2.516 2.251 34.902 1.00 89.94 91 GLU A CA 1
ATOM 734 C C . GLU A 1 91 ? -2.797 2.861 33.527 1.00 89.94 91 GLU A C 1
ATOM 736 O O . GLU A 1 91 ? -3.940 3.219 33.226 1.00 89.94 91 GLU A O 1
ATOM 741 N N . THR A 1 92 ? -1.773 2.961 32.679 1.00 88.38 92 THR A N 1
ATOM 742 C CA . THR A 1 92 ? -1.941 3.351 31.274 1.00 88.38 92 THR A CA 1
ATOM 743 C C . THR A 1 92 ? -2.652 2.229 30.523 1.00 88.38 92 THR A C 1
ATOM 745 O O . THR A 1 92 ? -2.183 1.095 30.486 1.00 88.38 92 THR A O 1
ATOM 748 N N . VAL A 1 93 ? -3.812 2.537 29.943 1.00 87.69 93 VAL A N 1
ATOM 749 C CA . VAL A 1 93 ? -4.648 1.573 29.201 1.00 87.69 93 VAL A CA 1
ATOM 750 C C . VAL A 1 93 ? -4.646 1.808 27.695 1.00 87.69 93 VAL A C 1
ATOM 752 O O . VAL A 1 93 ? -5.091 0.950 26.937 1.00 87.69 93 VAL A O 1
ATOM 755 N N . PHE A 1 94 ? -4.183 2.975 27.262 1.00 85.31 94 PHE A N 1
ATOM 756 C CA . PHE A 1 94 ? -4.014 3.342 25.865 1.00 85.31 94 PHE A CA 1
ATOM 757 C C . PHE A 1 94 ? -2.966 4.452 25.799 1.00 85.31 94 PHE A C 1
ATOM 759 O O . PHE A 1 94 ? -3.019 5.366 26.620 1.00 85.31 94 PHE A O 1
ATOM 766 N N . SER A 1 95 ? -2.048 4.371 24.841 1.00 82.25 95 SER A N 1
ATOM 767 C CA . SER A 1 95 ? -1.053 5.409 24.584 1.00 82.25 95 SER A CA 1
ATOM 768 C C . SER A 1 95 ? -0.923 5.635 23.083 1.00 82.25 95 SER A C 1
ATOM 770 O O . SER A 1 95 ? -1.045 4.684 22.303 1.00 82.25 95 SER A O 1
ATOM 772 N N . CYS A 1 96 ? -0.745 6.887 22.677 1.00 78.00 96 CYS A N 1
ATOM 773 C CA . CYS A 1 96 ? -0.430 7.238 21.298 1.00 78.00 96 CYS A CA 1
ATOM 774 C C . CYS A 1 96 ? 0.293 8.591 21.222 1.00 78.00 96 CYS A C 1
ATOM 776 O O . CYS A 1 96 ? 0.107 9.444 22.098 1.00 78.00 96 CYS A O 1
ATOM 778 N N . PRO A 1 97 ? 1.056 8.848 20.150 1.00 76.19 97 PRO A N 1
ATOM 779 C CA . PRO A 1 97 ? 1.550 10.189 19.874 1.00 76.19 97 PRO A CA 1
ATOM 780 C C . PRO A 1 97 ? 0.388 11.158 19.594 1.00 76.19 97 PRO A C 1
ATOM 782 O O . PRO A 1 97 ? -0.669 10.782 19.072 1.00 76.19 97 PRO A O 1
ATOM 785 N N . VAL A 1 98 ? 0.570 12.430 19.954 1.00 77.75 98 VAL A N 1
ATOM 786 C CA . VAL A 1 98 ? -0.379 13.505 19.643 1.00 77.75 98 VAL A CA 1
ATOM 787 C C . VAL A 1 98 ? -0.133 13.987 18.224 1.00 77.75 98 VAL A C 1
ATOM 789 O O . VAL A 1 98 ? 0.624 14.930 17.968 1.00 77.75 98 VAL A O 1
ATOM 792 N N . GLU A 1 99 ? -0.827 13.337 17.303 1.00 71.06 99 GLU A N 1
ATOM 793 C CA . GLU A 1 99 ? -0.827 13.658 15.884 1.00 71.06 99 GLU A CA 1
ATOM 794 C C . GLU A 1 99 ? -2.267 13.845 15.400 1.00 71.06 99 GLU A C 1
ATOM 796 O O . GLU A 1 99 ? -3.205 13.238 15.918 1.00 71.06 99 GLU A O 1
ATOM 801 N N . GLY A 1 100 ? -2.468 14.742 14.438 1.00 61.62 100 GLY A N 1
ATOM 802 C CA . GLY A 1 100 ? -3.799 15.109 13.972 1.00 61.62 100 GLY A CA 1
ATOM 803 C C . GLY A 1 100 ? -3.773 15.725 12.582 1.00 61.62 100 GLY A C 1
ATOM 804 O O . GLY A 1 100 ? -2.772 16.309 12.163 1.00 61.62 100 GLY A O 1
ATOM 805 N N . SER A 1 101 ? -4.886 15.628 11.853 1.00 55.12 101 SER A N 1
ATOM 806 C CA . SER A 1 101 ? -5.004 16.285 10.549 1.00 55.12 101 SER A CA 1
ATOM 807 C C . SER A 1 101 ? -4.991 17.817 10.701 1.00 55.12 101 SER A C 1
ATOM 809 O O . SER A 1 101 ? -5.585 18.388 11.621 1.00 55.12 101 SER A O 1
ATOM 811 N N . VAL A 1 102 ? -4.333 18.516 9.767 1.00 54.59 102 VAL A N 1
ATOM 812 C CA . VAL A 1 102 ? -4.168 19.988 9.789 1.00 54.59 102 VAL A CA 1
ATOM 813 C C . VAL A 1 102 ? -5.517 20.722 9.888 1.00 54.59 102 VAL A C 1
ATOM 815 O O . VAL A 1 102 ? -5.603 21.808 10.476 1.00 54.59 102 VAL A O 1
ATOM 818 N N . SER A 1 103 ? -6.582 20.112 9.361 1.00 55.50 103 SER A N 1
ATOM 819 C CA . SER A 1 103 ? -7.917 20.695 9.230 1.00 55.50 103 SER A CA 1
ATOM 820 C C . SER A 1 103 ? -8.788 20.655 10.487 1.00 55.50 103 SER A C 1
ATOM 822 O O . SER A 1 103 ? -9.830 21.312 10.498 1.00 55.50 103 SER A O 1
ATOM 824 N N . GLU A 1 104 ? -8.425 19.905 11.532 1.00 62.84 104 GLU A N 1
ATOM 825 C CA . GLU A 1 104 ? -9.366 19.614 12.622 1.00 62.84 104 GLU A CA 1
ATOM 826 C C . GLU A 1 104 ? -9.175 20.449 13.886 1.00 62.84 104 GLU A C 1
ATOM 828 O O . GLU A 1 104 ? -8.064 20.774 14.310 1.00 62.84 104 GLU A O 1
ATOM 833 N N . ARG A 1 105 ? -10.320 20.826 14.472 1.00 73.00 105 ARG A N 1
ATOM 834 C CA . ARG A 1 105 ? -10.406 21.680 15.662 1.00 73.00 105 ARG A CA 1
ATOM 835 C C . ARG A 1 105 ? -10.136 20.900 16.952 1.00 73.00 105 ARG A C 1
ATOM 837 O O . ARG A 1 105 ? -9.477 21.433 17.837 1.00 73.00 105 ARG A O 1
ATOM 844 N N . ASP A 1 106 ? -10.599 19.652 17.009 1.00 83.19 106 ASP A N 1
ATOM 845 C CA . ASP A 1 106 ? -10.420 18.725 18.129 1.00 83.19 106 ASP A CA 1
ATOM 846 C C . ASP A 1 106 ? -9.805 17.417 17.599 1.00 83.19 106 ASP A C 1
ATOM 848 O O . ASP A 1 106 ? -10.128 17.000 16.489 1.00 83.19 106 ASP A O 1
ATOM 852 N N . LEU A 1 107 ? -8.952 16.765 18.392 1.00 82.12 107 LEU A N 1
ATOM 853 C CA . LEU A 1 107 ? -8.395 15.444 18.089 1.00 82.12 107 LEU A CA 1
ATOM 854 C C . LEU A 1 107 ? -9.340 14.380 18.642 1.00 82.12 107 LEU A C 1
ATOM 856 O O . LEU A 1 107 ? -9.609 14.348 19.843 1.00 82.12 107 LEU A O 1
ATOM 860 N N . GLU A 1 108 ? -9.865 13.514 17.777 1.00 84.94 108 GLU A N 1
ATOM 861 C CA . GLU A 1 108 ? -10.786 12.449 18.174 1.00 84.94 108 GLU A CA 1
ATOM 862 C C . GLU A 1 108 ? -10.203 11.052 17.929 1.00 84.94 108 GLU A C 1
ATOM 864 O O . GLU A 1 108 ? -10.135 10.583 16.794 1.00 84.94 108 GLU A O 1
ATOM 869 N N . LEU A 1 109 ? -9.897 10.341 19.013 1.00 84.56 109 LEU A N 1
ATOM 870 C CA . LEU A 1 109 ? -9.462 8.944 19.011 1.00 84.56 109 LEU A CA 1
ATOM 871 C C . LEU A 1 109 ? -10.651 8.048 19.361 1.00 84.56 109 LEU A C 1
ATOM 873 O O . LEU A 1 109 ? -11.426 8.354 20.272 1.00 84.56 109 LEU A O 1
ATOM 877 N N . ARG A 1 110 ? -10.858 6.957 18.622 1.00 84.88 110 ARG A N 1
ATOM 878 C CA . ARG A 1 110 ? -12.101 6.169 18.691 1.00 84.88 110 ARG A CA 1
ATOM 879 C C . ARG A 1 110 ? -11.808 4.673 18.648 1.00 84.88 110 ARG A C 1
ATOM 881 O O . ARG A 1 110 ? -10.834 4.247 18.050 1.00 84.88 110 ARG A O 1
ATOM 888 N N . ASN A 1 111 ? -12.714 3.886 19.222 1.00 84.88 111 ASN A N 1
ATOM 889 C CA . ASN A 1 111 ? -12.788 2.425 19.080 1.00 84.88 111 ASN A CA 1
ATOM 890 C C . ASN A 1 111 ? -11.632 1.619 19.682 1.00 84.88 111 ASN A C 1
ATOM 892 O O . ASN A 1 111 ? -11.577 0.414 19.470 1.00 84.88 111 ASN A O 1
ATOM 896 N N . PHE A 1 112 ? -10.788 2.226 20.512 1.00 85.00 112 PHE A N 1
ATOM 897 C CA . PHE A 1 112 ? -9.877 1.476 21.372 1.00 85.00 112 PHE A CA 1
ATOM 898 C C . PHE A 1 112 ? -10.628 0.901 22.586 1.00 85.00 112 PHE A C 1
ATOM 900 O O . PHE A 1 112 ? -11.671 1.422 23.010 1.00 85.00 112 PHE A O 1
ATOM 907 N N . VAL A 1 113 ? -10.123 -0.211 23.120 1.00 87.94 113 VAL A N 1
ATOM 908 C CA . VAL A 1 113 ? -10.745 -0.950 24.226 1.00 87.94 113 VAL A CA 1
ATOM 909 C C . VAL A 1 113 ? -10.229 -0.451 25.572 1.00 87.94 113 VAL A C 1
ATOM 911 O O . VAL A 1 113 ? -9.028 -0.293 25.758 1.00 87.94 113 VAL A O 1
ATOM 914 N N . VAL A 1 114 ? -11.139 -0.265 26.530 1.00 90.38 114 VAL A N 1
ATOM 915 C CA . VAL A 1 114 ? -10.839 0.140 27.910 1.00 90.38 114 VAL A CA 1
ATOM 916 C C . VAL A 1 114 ? -11.523 -0.769 28.947 1.00 90.38 114 VAL A C 1
ATOM 918 O O . VAL A 1 114 ? -12.564 -1.365 28.646 1.00 90.38 114 VAL A O 1
ATOM 921 N N . PRO A 1 115 ? -10.995 -0.864 30.185 1.00 92.19 115 PRO A N 1
ATOM 922 C CA . PRO A 1 115 ? -11.467 -1.830 31.187 1.00 92.19 115 PRO A CA 1
ATOM 923 C C . PRO A 1 115 ? -12.629 -1.345 32.077 1.00 92.19 115 PRO A C 1
ATOM 925 O O . PRO A 1 115 ? -13.103 -2.094 32.930 1.00 92.19 115 PRO A O 1
ATOM 928 N N . SER A 1 116 ? -13.095 -0.098 31.937 1.00 91.88 116 SER A N 1
ATOM 929 C CA . SER A 1 116 ? -14.177 0.466 32.767 1.00 91.88 116 SER A CA 1
ATOM 930 C C . SER A 1 116 ? -15.283 1.087 31.922 1.00 91.88 116 SER A C 1
ATOM 932 O O . SER A 1 116 ? -15.003 1.673 30.882 1.00 91.88 116 SER A O 1
ATOM 934 N N . ASP A 1 117 ? -16.535 0.995 32.391 1.00 91.25 117 ASP A N 1
ATOM 935 C CA . ASP A 1 117 ? -17.708 1.651 31.796 1.00 91.25 117 ASP A CA 1
ATOM 936 C C . ASP A 1 117 ? -17.980 3.059 32.342 1.00 91.25 117 ASP A C 1
ATOM 938 O O . ASP A 1 117 ? -18.973 3.688 31.962 1.00 91.25 117 ASP A O 1
ATOM 942 N N . ARG A 1 118 ? -17.126 3.550 33.247 1.00 92.31 118 ARG A N 1
ATOM 943 C CA . ARG A 1 118 ? -17.294 4.834 33.933 1.00 92.31 118 ARG A CA 1
ATOM 944 C C . ARG A 1 118 ? -16.282 5.849 33.435 1.00 92.31 118 ARG A C 1
ATOM 946 O O . ARG A 1 118 ? -15.096 5.712 33.690 1.00 92.31 118 ARG A O 1
ATOM 953 N N . GLU A 1 119 ? -16.771 6.921 32.823 1.00 93.06 119 GLU A N 1
ATOM 954 C CA . GLU A 1 119 ? -15.944 8.034 32.331 1.00 93.06 119 GLU A CA 1
ATOM 955 C C . GLU A 1 119 ? -15.068 8.656 33.436 1.00 93.06 119 GLU A C 1
ATOM 957 O O . GLU A 1 119 ? -13.942 9.054 33.172 1.00 93.06 119 GLU A O 1
ATOM 962 N N . SER A 1 120 ? -15.544 8.672 34.688 1.00 93.38 120 SER A N 1
ATOM 963 C CA . SER A 1 120 ? -14.816 9.208 35.849 1.00 93.38 120 SER A CA 1
ATOM 964 C C . SER A 1 120 ? -13.596 8.395 36.286 1.00 93.38 120 SER A C 1
ATOM 966 O O . SER A 1 120 ? -12.840 8.865 37.129 1.00 93.38 120 SER A O 1
ATOM 968 N N . ASP A 1 121 ? -13.442 7.163 35.796 1.00 95.12 121 ASP A N 1
ATOM 969 C CA . ASP A 1 121 ? -12.305 6.307 36.152 1.00 95.12 121 ASP A CA 1
ATOM 970 C C . ASP A 1 121 ? -11.042 6.663 35.345 1.00 95.12 121 ASP A C 1
ATOM 972 O O . ASP A 1 121 ? -9.972 6.114 35.622 1.00 95.12 121 ASP A O 1
ATOM 976 N N . PHE A 1 122 ? -11.178 7.555 34.356 1.00 96.00 122 PHE A N 1
ATOM 977 C CA . PHE A 1 122 ? -10.150 7.873 33.377 1.00 96.00 122 PHE A CA 1
ATOM 978 C C . PHE A 1 122 ? -9.589 9.287 33.545 1.00 96.00 122 PHE A C 1
ATOM 980 O O . PHE A 1 122 ? -10.317 10.231 33.854 1.00 96.00 122 PHE A O 1
ATOM 987 N N . SER A 1 123 ? -8.297 9.425 33.267 1.00 95.12 123 SER A N 1
ATOM 988 C CA . SER A 1 123 ? -7.585 10.694 33.106 1.00 95.12 123 SER A CA 1
ATOM 989 C C . SER A 1 123 ? -6.600 10.607 31.947 1.00 95.12 123 SER A C 1
ATOM 991 O O . SER A 1 123 ? -6.245 9.506 31.541 1.00 95.12 123 SER A O 1
ATOM 993 N N . ILE A 1 124 ? -6.140 11.743 31.426 1.00 94.25 124 ILE A N 1
ATOM 994 C CA . ILE A 1 124 ? -5.052 11.774 30.439 1.00 94.25 124 ILE A CA 1
ATOM 995 C C . ILE A 1 124 ? -3.772 12.341 31.061 1.00 94.25 124 ILE A C 1
ATOM 997 O O . ILE A 1 124 ? -3.862 13.131 32.003 1.00 94.25 124 ILE A O 1
ATOM 1001 N N . SER A 1 125 ? -2.601 11.952 30.551 1.00 91.94 125 SER A N 1
ATOM 1002 C CA . SER A 1 125 ? -1.302 12.488 30.998 1.00 91.94 125 SER A CA 1
ATOM 1003 C C . SER A 1 125 ? -1.076 13.945 30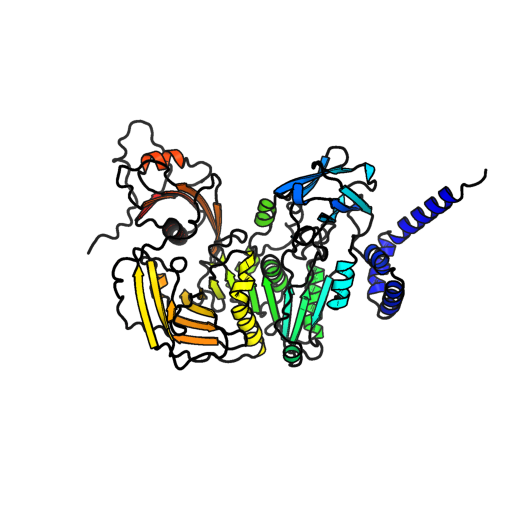.584 1.00 91.94 125 SER A C 1
ATOM 1005 O O . SER A 1 125 ? -0.360 14.683 31.261 1.00 91.94 125 SER A O 1
ATOM 1007 N N . LEU A 1 126 ? -1.716 14.385 29.498 1.00 88.19 126 LEU A N 1
ATOM 1008 C CA . LEU A 1 126 ? -1.561 15.736 28.971 1.00 88.19 126 LEU A CA 1
ATOM 1009 C C . LEU A 1 126 ? -2.400 16.764 29.743 1.00 88.19 126 LEU A C 1
ATOM 1011 O O . LEU A 1 126 ? -3.560 16.496 30.069 1.00 88.19 126 LEU A O 1
ATOM 1015 N N . PRO A 1 127 ? -1.893 17.994 29.947 1.00 89.06 127 PRO A N 1
ATOM 1016 C CA . PRO A 1 127 ? -2.648 19.087 30.557 1.00 89.06 127 PRO A CA 1
ATOM 1017 C C . PRO A 1 127 ? -3.659 19.717 29.573 1.00 89.06 127 PRO A C 1
ATOM 1019 O O . PRO A 1 127 ? -3.793 20.937 29.502 1.00 89.06 127 PRO A O 1
ATOM 1022 N N . ALA A 1 128 ? -4.376 18.887 28.812 1.00 88.19 128 ALA A N 1
ATOM 1023 C CA . ALA A 1 128 ? -5.343 19.297 27.803 1.00 88.19 128 ALA A CA 1
ATOM 1024 C C . ALA A 1 128 ? -6.782 19.164 28.320 1.00 88.19 128 ALA A C 1
ATOM 1026 O O . ALA A 1 128 ? -7.108 18.298 29.137 1.00 88.19 128 ALA A O 1
ATOM 1027 N N . GLN A 1 129 ? -7.693 19.988 27.798 1.00 91.38 129 GLN A N 1
ATOM 1028 C CA . GLN A 1 129 ? -9.120 19.750 28.012 1.00 91.38 129 GLN A CA 1
ATOM 1029 C C . GLN A 1 129 ? -9.567 18.556 27.172 1.00 91.38 129 GLN A C 1
ATOM 1031 O O . GLN A 1 129 ? -9.400 18.554 25.953 1.00 91.38 129 GLN A O 1
ATOM 1036 N N . TYR A 1 130 ? -10.208 17.576 27.804 1.00 93.56 130 TYR A N 1
ATOM 1037 C CA . TYR A 1 130 ? -10.675 16.381 27.113 1.00 93.56 130 TYR A CA 1
ATOM 1038 C C . TYR A 1 130 ? -12.082 15.964 27.539 1.00 93.56 130 TYR A C 1
ATOM 1040 O O . TYR A 1 130 ? -12.612 16.387 28.568 1.00 93.56 130 TYR A O 1
ATOM 1048 N N . SER A 1 131 ? -12.693 15.112 26.723 1.00 94.25 131 SER A N 1
ATOM 1049 C CA . SER A 1 131 ? -13.887 14.353 27.082 1.00 94.25 131 SER A CA 1
ATOM 1050 C C . SER A 1 131 ? -13.730 12.911 26.634 1.00 94.25 131 SER A C 1
ATOM 1052 O O . SER A 1 131 ? -13.273 12.667 25.518 1.00 94.25 131 SER A O 1
ATOM 1054 N N . ILE A 1 132 ? -14.159 11.971 27.471 1.00 94.25 132 ILE A N 1
ATOM 1055 C CA . ILE A 1 132 ? -14.193 10.550 27.140 1.00 94.25 132 ILE A CA 1
ATOM 1056 C C . ILE A 1 132 ? -15.640 10.058 27.120 1.00 94.25 132 ILE A C 1
ATOM 1058 O O . ILE A 1 132 ? -16.439 10.436 27.970 1.00 94.25 132 ILE A O 1
ATOM 1062 N N . GLN A 1 133 ? -15.982 9.229 26.139 1.00 93.31 133 GLN A N 1
ATOM 1063 C CA . GLN A 1 133 ? -17.265 8.540 26.051 1.00 93.31 133 GLN A CA 1
ATOM 1064 C C . GLN A 1 133 ? -17.021 7.041 26.019 1.00 93.31 133 GLN A C 1
ATOM 1066 O O . GLN A 1 133 ? -16.215 6.569 25.220 1.00 93.31 133 GLN A O 1
ATOM 1071 N N . ILE A 1 134 ? -17.771 6.285 26.819 1.00 92.06 134 ILE A N 1
ATOM 1072 C CA . ILE A 1 134 ? -17.617 4.830 26.909 1.00 92.06 134 ILE A CA 1
ATOM 1073 C C . ILE A 1 134 ? -18.887 4.101 26.463 1.00 92.06 134 ILE A C 1
ATOM 1075 O O . ILE A 1 134 ? -20.014 4.542 26.708 1.00 92.06 134 ILE A O 1
ATOM 1079 N N . GLY A 1 135 ? -18.748 2.949 25.804 1.00 88.69 135 GLY A N 1
ATOM 1080 C CA . GLY A 1 135 ? -19.857 2.001 25.750 1.00 88.69 135 GLY A CA 1
ATOM 1081 C C . GLY A 1 135 ? -19.610 0.703 24.994 1.00 88.69 135 GLY A C 1
ATOM 1082 O O . GLY A 1 135 ? -18.508 0.379 24.578 1.00 88.69 135 GLY A O 1
ATOM 1083 N N . LYS A 1 136 ? -20.688 -0.072 24.839 1.00 86.81 136 LYS A N 1
ATOM 1084 C CA . LYS A 1 136 ? -20.655 -1.479 24.393 1.00 86.81 136 LYS A CA 1
ATOM 1085 C C . LYS A 1 136 ? -20.647 -1.690 22.873 1.00 86.81 136 LYS A C 1
ATOM 1087 O O . LYS A 1 136 ? -20.729 -2.825 22.421 1.00 86.81 136 LYS A O 1
ATOM 1092 N N . GLY A 1 137 ? -20.598 -0.618 22.094 1.00 85.50 137 GLY A N 1
ATOM 1093 C CA . GLY A 1 137 ? -20.511 -0.664 20.635 1.00 85.50 137 GLY A CA 1
ATOM 1094 C C . GLY A 1 137 ? -19.634 0.474 20.136 1.00 85.50 137 GLY A C 1
ATOM 1095 O O . GLY A 1 137 ? -19.487 1.470 20.860 1.00 85.50 137 GLY A O 1
ATOM 1096 N N . THR A 1 138 ? -19.084 0.309 18.936 1.00 85.62 138 THR A N 1
ATOM 1097 C CA . THR A 1 138 ? -18.116 1.231 18.337 1.00 85.62 138 THR A CA 1
ATOM 1098 C C . THR A 1 138 ? -18.741 2.599 18.073 1.00 85.62 138 THR A C 1
ATOM 1100 O O . THR A 1 138 ? -19.956 2.756 17.899 1.00 85.62 138 THR A O 1
ATOM 1103 N N . PHE A 1 139 ? -17.898 3.619 18.107 1.00 84.19 139 PHE A N 1
ATOM 1104 C CA . PHE A 1 139 ? -18.221 4.997 17.808 1.00 84.19 139 PHE A CA 1
ATOM 1105 C C . PHE A 1 139 ? -17.981 5.276 16.323 1.00 84.19 139 PHE A C 1
ATOM 1107 O O . PHE A 1 139 ? -16.961 4.901 15.751 1.00 84.19 139 PHE A O 1
ATOM 1114 N N . SER A 1 140 ? -18.933 5.982 15.720 1.00 78.25 140 SER A N 1
ATOM 1115 C CA . SER A 1 140 ? -18.860 6.519 14.361 1.00 78.25 140 SER A CA 1
ATOM 1116 C C . SER A 1 140 ? -19.168 8.009 14.417 1.00 78.25 140 SER A C 1
ATOM 1118 O O . SER A 1 140 ? -19.881 8.469 15.313 1.00 78.25 140 SER A O 1
ATOM 1120 N N . THR A 1 141 ? -18.669 8.763 13.445 1.00 76.12 141 THR A N 1
ATOM 1121 C CA . THR A 1 141 ? -18.949 10.195 13.314 1.00 76.12 141 THR A CA 1
ATOM 1122 C C . THR A 1 141 ? -20.003 10.461 12.242 1.00 76.12 141 THR A C 1
ATOM 1124 O O . THR A 1 141 ? -20.254 9.622 11.374 1.00 76.12 141 THR A O 1
ATOM 1127 N N . ALA A 1 142 ? -20.632 11.639 12.292 1.00 77.38 142 ALA A N 1
ATOM 1128 C CA . ALA A 1 142 ? -21.508 12.096 11.215 1.00 77.38 142 ALA A CA 1
ATOM 1129 C C . ALA A 1 142 ? -20.745 12.321 9.888 1.00 77.38 142 ALA A C 1
ATOM 1131 O O . ALA A 1 142 ? -21.270 11.919 8.851 1.00 77.38 142 ALA A O 1
ATOM 1132 N N . PRO A 1 143 ? -19.511 12.872 9.884 1.00 80.38 143 PRO A N 1
ATOM 1133 C CA . PRO A 1 143 ? -18.651 12.876 8.701 1.00 80.38 143 PRO A CA 1
ATOM 1134 C C . PRO A 1 143 ? -18.411 11.489 8.093 1.00 80.38 143 PRO A C 1
ATOM 1136 O O . PRO A 1 143 ? -18.596 11.348 6.890 1.00 80.38 143 PRO A O 1
ATOM 1139 N N . GLN A 1 144 ? -18.119 10.453 8.891 1.00 82.69 144 GLN A N 1
ATOM 1140 C CA . GLN A 1 144 ? -17.983 9.083 8.376 1.00 82.69 144 GLN A CA 1
ATOM 1141 C C . GLN A 1 144 ? -19.293 8.579 7.753 1.00 82.69 144 GLN A C 1
ATOM 1143 O O . GLN A 1 144 ? -19.280 8.015 6.668 1.00 82.69 144 GLN A O 1
ATOM 1148 N N . ALA A 1 145 ? -20.441 8.819 8.390 1.00 80.56 145 ALA A N 1
ATOM 1149 C CA . ALA A 1 145 ? -21.739 8.442 7.823 1.00 80.56 145 ALA A CA 1
ATOM 1150 C C . ALA A 1 145 ? -22.038 9.167 6.495 1.00 80.56 145 ALA A C 1
ATOM 1152 O O . ALA A 1 145 ? -22.545 8.570 5.547 1.00 80.56 145 ALA A O 1
ATOM 1153 N N . ASN A 1 146 ? -21.696 10.456 6.402 1.00 82.81 146 ASN A N 1
ATOM 1154 C CA . ASN A 1 146 ? -21.815 11.222 5.162 1.00 82.81 146 ASN A CA 1
ATOM 1155 C C . ASN A 1 146 ? -20.867 10.700 4.077 1.00 82.81 146 ASN A C 1
ATOM 1157 O O . ASN A 1 146 ? -21.276 10.608 2.922 1.00 82.81 146 ASN A O 1
ATOM 1161 N N . TYR A 1 147 ? -19.633 10.352 4.447 1.00 86.38 147 TYR A N 1
ATOM 1162 C CA . TYR A 1 147 ? -18.660 9.737 3.550 1.00 86.38 147 TYR A CA 1
ATOM 1163 C C . TYR A 1 147 ? -19.197 8.413 3.003 1.00 86.38 147 TYR A C 1
ATOM 1165 O O . TYR A 1 147 ? -19.258 8.227 1.793 1.00 86.38 147 TYR A O 1
ATOM 1173 N N . ASP A 1 148 ? -19.693 7.541 3.876 1.00 85.62 148 ASP A N 1
ATOM 1174 C CA . ASP A 1 148 ? -20.233 6.242 3.484 1.00 85.62 148 ASP A CA 1
ATOM 1175 C C . ASP A 1 148 ? -21.396 6.363 2.504 1.00 85.62 148 ASP A C 1
ATOM 1177 O O . ASP A 1 148 ? -21.442 5.646 1.509 1.00 85.62 148 ASP A O 1
ATOM 1181 N N . ARG A 1 149 ? -22.312 7.308 2.753 1.00 83.94 149 ARG A N 1
ATOM 1182 C CA . ARG A 1 149 ? -23.418 7.603 1.834 1.00 83.94 149 ARG A CA 1
ATOM 1183 C C . ARG A 1 149 ? -22.924 8.156 0.501 1.00 83.94 149 ARG A C 1
ATOM 1185 O O . ARG A 1 149 ? -23.450 7.780 -0.537 1.00 83.94 149 ARG A O 1
ATOM 1192 N N . ARG A 1 150 ? -21.919 9.035 0.517 1.00 85.81 150 ARG A N 1
ATOM 1193 C CA . ARG A 1 150 ? -21.339 9.618 -0.702 1.00 85.81 150 ARG A CA 1
ATOM 1194 C C . ARG A 1 150 ? -20.637 8.568 -1.566 1.00 85.81 150 ARG A C 1
ATOM 1196 O O . ARG A 1 150 ? -20.718 8.656 -2.785 1.00 85.81 150 ARG A O 1
ATOM 1203 N N . HIS A 1 151 ? -19.964 7.606 -0.940 1.00 85.44 151 HIS A N 1
ATOM 1204 C CA . HIS A 1 151 ? -19.180 6.570 -1.616 1.00 85.44 151 HIS A CA 1
ATOM 1205 C C . HIS A 1 151 ? -19.917 5.226 -1.747 1.00 85.44 151 HIS A C 1
ATOM 1207 O O . HIS A 1 151 ? -19.321 4.259 -2.208 1.00 85.44 151 HIS A O 1
ATOM 1213 N N . ASN A 1 152 ? -21.202 5.159 -1.376 1.00 86.31 152 ASN A N 1
ATOM 1214 C CA . ASN A 1 152 ? -22.024 3.944 -1.403 1.00 86.31 152 ASN A CA 1
ATOM 1215 C C . ASN A 1 152 ? -21.363 2.747 -0.699 1.00 86.31 152 ASN A C 1
ATOM 1217 O O . ASN A 1 152 ? -21.325 1.640 -1.236 1.00 86.31 152 ASN A O 1
ATOM 1221 N N . ILE A 1 153 ? -20.824 2.972 0.500 1.00 87.25 153 ILE A N 1
ATOM 1222 C CA . ILE A 1 153 ? -20.160 1.915 1.262 1.00 87.25 153 ILE A CA 1
ATOM 1223 C C . ILE A 1 153 ? -21.180 0.863 1.707 1.00 87.25 153 ILE A C 1
ATOM 1225 O O . ILE A 1 153 ? -22.147 1.157 2.414 1.00 87.25 153 ILE A O 1
ATOM 1229 N N . LEU A 1 154 ? -20.917 -0.376 1.315 1.00 86.19 154 LEU A N 1
ATOM 1230 C CA . LEU A 1 154 ? -21.607 -1.586 1.725 1.00 86.19 154 LEU A CA 1
ATOM 1231 C C . LEU A 1 154 ? -20.969 -2.148 2.999 1.00 86.19 154 LEU A C 1
ATOM 1233 O O . LEU A 1 154 ? -19.800 -1.903 3.295 1.00 86.19 154 LEU A O 1
ATOM 1237 N N . ASN A 1 155 ? -21.757 -2.899 3.764 1.00 83.31 155 ASN A N 1
ATOM 1238 C CA . ASN A 1 155 ? -21.303 -3.629 4.942 1.00 83.31 155 ASN A CA 1
ATOM 1239 C C . ASN A 1 155 ? -21.718 -5.093 4.801 1.00 83.31 155 ASN A C 1
ATOM 1241 O O . ASN A 1 155 ? -22.888 -5.423 5.005 1.00 83.31 155 ASN A O 1
ATOM 1245 N N . ASP A 1 156 ? -20.752 -5.943 4.479 1.00 79.81 156 ASP A N 1
ATOM 1246 C CA . ASP A 1 156 ? -20.922 -7.382 4.352 1.00 79.81 156 ASP A CA 1
ATOM 1247 C C . ASP A 1 156 ? -20.354 -8.083 5.591 1.00 79.81 156 ASP A C 1
ATOM 1249 O O . ASP A 1 156 ? -19.147 -8.213 5.787 1.00 79.81 156 ASP A O 1
ATOM 1253 N N . HIS A 1 157 ? -21.236 -8.458 6.517 1.00 74.62 157 HIS A N 1
ATOM 1254 C CA . HIS A 1 157 ? -20.886 -9.103 7.791 1.00 74.62 157 HIS A CA 1
ATOM 1255 C C . HIS A 1 157 ? -19.915 -8.330 8.714 1.00 74.62 157 HIS A C 1
ATOM 1257 O O . HIS A 1 157 ? -19.526 -8.847 9.765 1.00 74.62 157 HIS A O 1
ATOM 1263 N N . GLY A 1 158 ? -19.571 -7.078 8.429 1.00 77.38 158 GLY A N 1
ATOM 1264 C CA . GLY A 1 158 ? -18.532 -6.318 9.127 1.00 77.38 158 GLY A CA 1
ATOM 1265 C C . GLY A 1 158 ? -17.333 -5.972 8.250 1.00 77.38 158 GLY A C 1
ATOM 1266 O O . GLY A 1 158 ? -16.479 -5.238 8.732 1.00 77.38 158 GLY A O 1
ATOM 1267 N N . VAL A 1 159 ? -17.287 -6.450 7.005 1.00 87.81 159 VAL A N 1
ATOM 1268 C CA . VAL A 1 159 ? -16.360 -6.009 5.959 1.00 87.81 159 VAL A CA 1
ATOM 1269 C C . VAL A 1 159 ? -16.997 -4.836 5.227 1.00 87.81 159 VAL A C 1
ATOM 1271 O O . VAL A 1 159 ? -18.142 -4.916 4.785 1.00 87.81 159 VAL A O 1
ATOM 1274 N N . TYR A 1 160 ? -16.272 -3.728 5.117 1.00 89.81 160 TYR A N 1
ATOM 1275 C CA . TYR A 1 160 ? -16.793 -2.496 4.533 1.00 89.81 160 TYR A CA 1
ATOM 1276 C C . TYR A 1 160 ? -16.096 -2.217 3.210 1.00 89.81 160 TYR A C 1
ATOM 1278 O O . TYR A 1 160 ? -14.868 -2.201 3.164 1.00 89.81 160 TYR A O 1
ATOM 1286 N N . TYR A 1 161 ? -16.863 -1.984 2.148 1.00 93.12 161 TYR A N 1
ATOM 1287 C CA . TYR A 1 161 ? -16.311 -1.686 0.826 1.00 93.12 161 TYR A CA 1
ATOM 1288 C C . TYR A 1 161 ? -17.296 -0.909 -0.043 1.00 93.12 161 TYR A C 1
ATOM 1290 O O . TYR A 1 161 ? -18.503 -0.982 0.162 1.00 93.12 161 TYR A O 1
ATOM 1298 N N . SER A 1 162 ? -16.798 -0.169 -1.027 1.00 93.06 162 SER A N 1
ATOM 1299 C CA . SER A 1 162 ? -17.603 0.353 -2.135 1.00 93.06 162 SER A CA 1
ATOM 1300 C C . SER A 1 162 ? -17.376 -0.473 -3.392 1.00 93.06 162 SER A C 1
ATOM 1302 O O . SER A 1 162 ? -16.323 -1.082 -3.569 1.00 93.06 162 SER A O 1
ATOM 1304 N N . VAL A 1 163 ? -18.365 -0.457 -4.284 1.00 92.94 163 VAL A N 1
ATOM 1305 C CA . VAL A 1 163 ? -18.250 -1.013 -5.634 1.00 92.94 163 VAL A CA 1
ATOM 1306 C C . VAL A 1 163 ? -18.502 0.109 -6.633 1.00 92.94 163 VAL A C 1
ATOM 1308 O O . VAL A 1 163 ? -19.526 0.791 -6.560 1.00 92.94 163 VAL A O 1
ATOM 1311 N N . ARG A 1 164 ? -17.572 0.298 -7.567 1.00 92.31 164 ARG A N 1
ATOM 1312 C CA . ARG A 1 164 ? -17.749 1.121 -8.769 1.00 92.31 164 ARG A CA 1
ATOM 1313 C C . ARG A 1 164 ? -17.718 0.212 -9.999 1.00 92.31 164 ARG A C 1
ATOM 1315 O O . ARG A 1 164 ? -16.980 -0.768 -10.017 1.00 92.31 164 ARG A O 1
ATOM 1322 N N . GLY A 1 165 ? -18.498 0.547 -11.025 1.00 90.94 165 GLY A N 1
ATOM 1323 C CA . GLY A 1 165 ? -18.734 -0.338 -12.171 1.00 90.94 165 GLY A CA 1
ATOM 1324 C C . GLY A 1 165 ? -19.881 -1.320 -11.914 1.00 90.94 165 GLY A C 1
ATOM 1325 O O . GLY A 1 165 ? -20.735 -1.071 -11.062 1.00 90.94 165 GLY A O 1
ATOM 1326 N N . ASN A 1 166 ? -19.925 -2.420 -12.664 1.00 89.94 166 ASN A N 1
ATOM 1327 C CA . ASN A 1 166 ? -20.980 -3.429 -12.545 1.00 89.94 166 ASN A CA 1
ATOM 1328 C C . ASN A 1 166 ? -20.379 -4.834 -12.459 1.00 89.94 166 ASN A C 1
ATOM 1330 O O . ASN A 1 166 ? -19.884 -5.346 -13.461 1.00 89.94 166 ASN A O 1
ATOM 1334 N N . LEU A 1 167 ? -20.474 -5.459 -11.280 1.00 90.50 167 LEU A N 1
ATOM 1335 C CA . LEU A 1 167 ? -19.967 -6.813 -11.037 1.00 90.50 167 LEU A CA 1
ATOM 1336 C C . LEU A 1 167 ? -20.593 -7.847 -11.980 1.00 90.50 167 LEU A C 1
ATOM 1338 O O . LEU A 1 167 ? -19.884 -8.705 -12.478 1.00 90.50 167 LEU A O 1
ATOM 1342 N N . GLN A 1 168 ? -21.879 -7.720 -12.320 1.00 90.06 168 GLN A N 1
ATOM 1343 C CA . GLN A 1 168 ? -22.579 -8.705 -13.160 1.00 90.06 168 GLN A CA 1
ATOM 1344 C C . GLN A 1 168 ? -22.089 -8.745 -14.611 1.00 90.06 168 GLN A C 1
ATOM 1346 O O . GLN A 1 168 ? -22.352 -9.705 -15.330 1.00 90.06 168 GLN A O 1
ATOM 1351 N N . THR A 1 169 ? -21.444 -7.675 -15.071 1.00 90.12 169 THR A N 1
ATOM 1352 C CA . THR A 1 169 ? -20.908 -7.564 -16.434 1.00 90.12 169 THR A CA 1
ATOM 1353 C C . THR A 1 169 ? -19.394 -7.403 -16.432 1.00 90.12 169 THR A C 1
ATOM 1355 O O . THR A 1 169 ? -18.822 -7.070 -17.469 1.00 90.12 169 THR A O 1
ATOM 1358 N N . ALA A 1 170 ? -18.747 -7.553 -15.275 1.00 92.44 170 ALA A N 1
ATOM 1359 C CA . ALA A 1 170 ? -17.315 -7.364 -15.153 1.00 92.44 170 ALA A CA 1
ATOM 1360 C C . ALA A 1 170 ? -16.573 -8.534 -15.807 1.00 92.44 170 ALA A C 1
ATOM 1362 O O . ALA A 1 170 ? -16.863 -9.695 -15.555 1.00 92.44 170 ALA A O 1
ATOM 1363 N N . THR A 1 171 ? -15.592 -8.216 -16.642 1.00 92.75 171 THR A N 1
ATOM 1364 C CA . THR A 1 171 ? -14.595 -9.150 -17.171 1.00 92.75 171 THR A CA 1
ATOM 1365 C C . THR A 1 171 ? -13.285 -9.086 -16.389 1.00 92.75 171 THR A C 1
ATOM 1367 O O . THR A 1 171 ? -12.470 -9.994 -16.518 1.00 92.75 171 THR A O 1
ATOM 1370 N N . SER A 1 172 ? -13.093 -8.030 -15.588 1.00 94.56 172 SER A N 1
ATOM 1371 C CA . SER A 1 172 ? -11.947 -7.837 -14.696 1.00 94.56 172 SER A CA 1
ATOM 1372 C C . SER A 1 172 ? -12.366 -7.143 -13.397 1.00 94.56 172 SER A C 1
ATOM 1374 O O . SER A 1 172 ? -13.275 -6.303 -13.401 1.00 94.56 172 SER A O 1
ATOM 1376 N N . ILE A 1 173 ? -11.668 -7.441 -12.297 1.00 96.19 173 ILE A N 1
ATOM 1377 C CA . ILE A 1 173 ? -11.893 -6.805 -10.988 1.00 96.19 173 ILE A CA 1
ATOM 1378 C C . ILE A 1 173 ? -10.592 -6.222 -10.447 1.00 96.19 173 ILE A C 1
ATOM 1380 O O . ILE A 1 173 ? -9.545 -6.865 -10.482 1.00 96.19 173 ILE A O 1
ATOM 1384 N N . ILE A 1 174 ? -10.678 -5.014 -9.897 1.00 97.00 174 ILE A N 1
ATOM 1385 C CA . ILE A 1 174 ? -9.602 -4.385 -9.134 1.00 97.00 174 ILE A CA 1
ATOM 1386 C C . ILE A 1 174 ? -10.041 -4.279 -7.675 1.00 97.00 174 ILE A C 1
ATOM 1388 O O . ILE A 1 174 ? -11.021 -3.600 -7.368 1.00 97.00 174 ILE A O 1
ATOM 1392 N N . PHE A 1 175 ? -9.289 -4.903 -6.775 1.00 97.75 175 PHE A N 1
ATOM 1393 C CA . PHE A 1 175 ? -9.436 -4.731 -5.336 1.00 97.75 175 PHE A CA 1
ATOM 1394 C C . PHE A 1 175 ? -8.445 -3.678 -4.843 1.00 97.75 175 PHE A C 1
ATOM 1396 O O . PHE A 1 175 ? -7.236 -3.860 -4.991 1.00 97.75 175 PHE A O 1
ATOM 1403 N N . SER A 1 176 ? -8.940 -2.586 -4.252 1.00 96.62 176 SER A N 1
ATOM 1404 C CA . SER A 1 176 ? -8.098 -1.579 -3.596 1.00 96.62 176 SER A CA 1
ATOM 1405 C C . SER A 1 176 ? -8.279 -1.581 -2.081 1.00 96.62 176 SER A C 1
ATOM 1407 O O . SER A 1 176 ? -9.391 -1.713 -1.566 1.00 96.62 176 SER A O 1
ATOM 1409 N N . PHE A 1 177 ? -7.173 -1.416 -1.358 1.00 95.00 177 PHE A N 1
ATOM 1410 C CA . PHE A 1 177 ? -7.143 -1.428 0.107 1.00 95.00 177 PHE A CA 1
ATOM 1411 C C . PHE A 1 177 ? -6.704 -0.069 0.648 1.00 95.00 177 PHE A C 1
ATOM 1413 O O . PHE A 1 177 ? -5.920 0.609 -0.001 1.00 95.00 177 PHE A O 1
ATOM 1420 N N . PRO A 1 178 ? -7.190 0.365 1.818 1.00 89.25 178 PRO A N 1
ATOM 1421 C CA . PRO A 1 178 ? -6.963 1.722 2.302 1.00 89.25 178 PRO A CA 1
ATOM 1422 C C . PRO A 1 178 ? -5.538 1.921 2.839 1.00 89.25 178 PRO A C 1
ATOM 1424 O O . PRO A 1 178 ? -4.985 1.056 3.521 1.00 89.25 178 PRO A O 1
ATOM 1427 N N . ALA A 1 179 ? -4.973 3.105 2.596 1.00 82.44 179 ALA A N 1
ATOM 1428 C CA . ALA A 1 179 ? -3.769 3.577 3.279 1.00 82.44 179 ALA A CA 1
ATOM 1429 C C . ALA A 1 179 ? -4.074 3.979 4.742 1.00 82.44 179 ALA A C 1
ATOM 1431 O O . ALA A 1 179 ? -5.231 3.969 5.173 1.00 82.44 179 ALA A O 1
ATOM 1432 N N . TYR A 1 180 ? -3.046 4.335 5.523 1.00 74.00 180 TYR A N 1
ATOM 1433 C CA . TYR A 1 180 ? -3.261 4.928 6.848 1.00 74.00 180 TYR A CA 1
ATOM 1434 C C . TYR A 1 180 ? -4.043 6.242 6.721 1.00 74.00 180 TYR A C 1
ATOM 1436 O O . TYR A 1 180 ? -3.731 7.097 5.894 1.00 74.00 180 TYR A O 1
ATOM 1444 N N . SER A 1 181 ? -5.062 6.408 7.559 1.00 64.81 181 SER A N 1
ATOM 1445 C CA . SER A 1 181 ? -5.653 7.716 7.822 1.00 64.81 181 SER A CA 1
ATOM 1446 C C . SER A 1 181 ? -4.811 8.441 8.862 1.00 64.81 181 SER A C 1
ATOM 1448 O O . SER A 1 181 ? -4.376 7.801 9.814 1.00 64.81 181 SER A O 1
ATOM 1450 N N . SER A 1 182 ? -4.665 9.763 8.764 1.00 59.06 182 SER A N 1
ATOM 1451 C CA . SER A 1 182 ? -4.096 10.528 9.878 1.00 59.06 182 SER A CA 1
ATOM 1452 C C . SER A 1 182 ? -4.915 10.287 11.157 1.00 59.06 182 SER A C 1
ATOM 1454 O O . SER A 1 182 ? -6.156 10.373 11.091 1.00 59.06 182 SER A O 1
ATOM 1456 N N . PRO A 1 183 ? -4.260 10.043 12.309 1.00 53.88 183 PRO A N 1
ATOM 1457 C CA . PRO A 1 183 ? -4.932 9.992 13.599 1.00 53.88 183 PRO A CA 1
ATOM 1458 C C . PRO A 1 183 ? -5.819 11.229 13.765 1.00 53.88 183 PRO A C 1
ATOM 1460 O O . PRO A 1 183 ? -5.495 12.328 13.313 1.00 53.88 183 PRO A O 1
ATOM 1463 N N . GLY A 1 184 ? -7.012 11.054 14.325 1.00 53.69 184 GLY A N 1
ATOM 1464 C CA . GLY A 1 184 ? -7.935 12.167 14.531 1.00 53.69 184 GLY A CA 1
ATOM 1465 C C . GLY A 1 184 ? -8.812 12.562 13.350 1.00 53.69 184 GLY A C 1
ATOM 1466 O O . GLY A 1 184 ? -9.732 13.332 13.585 1.00 53.69 184 GLY A O 1
ATOM 1467 N N . SER A 1 185 ? -8.620 12.022 12.139 1.00 66.69 185 SER A N 1
ATOM 1468 C CA . SER A 1 185 ? -9.487 12.347 10.999 1.00 66.69 185 SER A CA 1
ATOM 1469 C C . SER A 1 185 ? -10.985 12.124 11.298 1.00 66.69 185 SER A C 1
ATOM 1471 O O . SER A 1 185 ? -11.425 11.109 11.866 1.00 66.69 185 SER A O 1
ATOM 1473 N N . SER A 1 186 ? -11.811 13.073 10.866 1.00 66.94 186 SER A N 1
ATOM 1474 C CA . SER A 1 186 ? -13.270 13.050 10.941 1.00 66.94 186 SER A CA 1
ATOM 1475 C C . SER A 1 186 ? -13.860 11.912 10.105 1.00 66.94 186 SER A C 1
ATOM 1477 O O . SER A 1 186 ? -14.901 11.361 10.481 1.00 66.94 186 SER A O 1
ATOM 1479 N N . VAL A 1 187 ? -13.157 11.513 9.039 1.00 74.31 187 VAL A N 1
ATOM 1480 C CA . VAL A 1 187 ? -13.349 10.272 8.278 1.00 74.31 187 VAL A CA 1
ATOM 1481 C C . VAL A 1 187 ? -12.152 9.374 8.562 1.00 74.31 187 VAL A C 1
ATOM 1483 O O . VAL A 1 187 ? -11.065 9.581 8.028 1.00 74.31 187 VAL A O 1
ATOM 1486 N N . THR A 1 188 ? -12.342 8.400 9.442 1.00 65.69 188 THR A N 1
ATOM 1487 C CA . THR A 1 188 ? -11.246 7.563 9.949 1.00 65.69 188 THR A CA 1
ATOM 1488 C C . THR A 1 188 ? -10.816 6.514 8.931 1.00 65.69 188 THR A C 1
ATOM 1490 O O . THR A 1 188 ? -9.683 6.077 8.961 1.00 65.69 188 THR A O 1
ATOM 1493 N N . TYR A 1 189 ? -11.682 6.116 7.998 1.00 72.44 189 TYR A N 1
ATOM 1494 C CA . TYR A 1 189 ? -11.379 4.985 7.115 1.00 72.44 189 TYR A CA 1
ATOM 1495 C C . TYR A 1 189 ? -11.778 5.290 5.668 1.00 72.44 189 TYR A C 1
ATOM 1497 O O . TYR A 1 189 ? -12.742 4.710 5.165 1.00 72.44 189 TYR A O 1
ATOM 1505 N N . PRO A 1 190 ? -11.128 6.258 4.999 1.00 79.19 190 PRO A N 1
ATOM 1506 C CA . PRO A 1 190 ? -11.396 6.513 3.591 1.00 79.19 190 PRO A CA 1
ATOM 1507 C C . PRO A 1 190 ? -10.983 5.300 2.749 1.00 79.19 190 PRO A C 1
ATOM 1509 O O . PRO A 1 190 ? -10.025 4.603 3.077 1.00 79.19 190 PRO A O 1
ATOM 1512 N N . VAL A 1 191 ? -11.707 5.041 1.661 1.00 82.38 191 VAL A N 1
ATOM 1513 C CA . VAL A 1 191 ? -11.255 4.067 0.662 1.00 82.38 191 VAL A CA 1
ATOM 1514 C C . VAL A 1 191 ? -10.049 4.628 -0.092 1.00 82.38 191 VAL A C 1
ATOM 1516 O O . VAL A 1 191 ? -9.968 5.841 -0.302 1.00 82.38 191 VAL A O 1
ATOM 1519 N N . GLN A 1 192 ? -9.124 3.766 -0.527 1.00 78.12 192 GLN A N 1
ATOM 1520 C CA . GLN A 1 192 ? -8.082 4.193 -1.462 1.00 78.12 192 GLN A CA 1
ATOM 1521 C C . GLN A 1 192 ? -8.724 4.421 -2.834 1.00 78.12 192 GLN A C 1
ATOM 1523 O O . GLN A 1 192 ? -9.099 3.470 -3.527 1.00 78.12 192 GLN A O 1
ATOM 1528 N N . ASP A 1 193 ? -8.902 5.698 -3.172 1.00 69.25 193 ASP A N 1
ATOM 1529 C CA . ASP A 1 193 ? -9.697 6.121 -4.316 1.00 69.25 193 ASP A CA 1
ATOM 1530 C C . ASP A 1 193 ? -8.896 6.009 -5.619 1.00 69.25 193 ASP A C 1
ATOM 1532 O O . ASP A 1 193 ? -7.882 6.676 -5.811 1.00 69.25 193 ASP A O 1
ATOM 1536 N N . LEU A 1 194 ? -9.392 5.184 -6.539 1.00 84.19 194 LEU A N 1
ATOM 1537 C CA . LEU A 1 194 ? -8.979 5.164 -7.943 1.00 84.19 194 LEU A CA 1
ATOM 1538 C C . LEU A 1 194 ? -9.862 6.123 -8.765 1.00 84.19 194 LEU A C 1
ATOM 1540 O O . LEU A 1 194 ? -10.291 5.807 -9.875 1.00 84.19 194 LEU A O 1
ATOM 1544 N N . ALA A 1 195 ? -10.167 7.300 -8.209 1.00 81.19 195 ALA A N 1
ATOM 1545 C CA . ALA A 1 195 ? -10.974 8.348 -8.838 1.00 81.19 195 ALA A CA 1
ATOM 1546 C C . ALA A 1 195 ? -10.507 8.749 -10.247 1.00 81.19 195 ALA A C 1
ATOM 1548 O O . ALA A 1 195 ? -11.375 9.035 -11.074 1.00 81.19 195 ALA A O 1
ATOM 1549 N N . PRO A 1 196 ? -9.195 8.751 -10.571 1.00 87.06 196 PRO A N 1
ATOM 1550 C CA . PRO A 1 196 ? -8.744 9.033 -11.931 1.00 87.06 196 PRO A CA 1
ATOM 1551 C C . PRO A 1 196 ? -9.235 8.033 -12.988 1.00 87.06 196 PRO A C 1
ATOM 1553 O O . PRO A 1 196 ? -9.163 8.349 -14.175 1.00 87.06 196 PRO A O 1
ATOM 1556 N N . ILE A 1 197 ? -9.720 6.850 -12.587 1.00 87.75 197 ILE A N 1
ATOM 1557 C CA . ILE A 1 197 ? -10.427 5.912 -13.467 1.00 87.75 197 ILE A CA 1
ATOM 1558 C C . ILE A 1 197 ? -11.897 6.327 -13.494 1.00 87.75 197 ILE A C 1
ATOM 1560 O O . ILE A 1 197 ? -12.606 6.235 -12.488 1.00 87.75 197 ILE A O 1
ATOM 1564 N N . SER A 1 198 ? -12.349 6.821 -14.641 1.00 87.25 198 SER A N 1
ATOM 1565 C CA . SER A 1 198 ? -13.694 7.365 -14.828 1.00 87.25 198 SER A CA 1
ATOM 1566 C C . SER A 1 198 ? -14.769 6.277 -14.874 1.00 87.25 198 SER A C 1
ATOM 1568 O O . SER A 1 198 ? -14.515 5.146 -15.279 1.00 87.25 198 SER A O 1
ATOM 1570 N N . ASP A 1 199 ? -16.014 6.623 -14.536 1.00 85.56 199 ASP A N 1
ATOM 1571 C CA . ASP A 1 199 ? -17.134 5.674 -14.632 1.00 85.56 199 ASP A CA 1
ATOM 1572 C C . ASP A 1 199 ? -17.372 5.190 -16.074 1.00 85.56 199 ASP A C 1
ATOM 1574 O O . ASP A 1 199 ? -17.823 4.065 -16.272 1.00 85.56 199 ASP A O 1
ATOM 1578 N N . SER A 1 200 ? -17.025 5.993 -17.088 1.00 84.62 200 SER A N 1
ATOM 1579 C CA . SER A 1 200 ? -17.049 5.571 -18.495 1.00 84.62 200 SER A CA 1
ATOM 1580 C C . SER A 1 200 ? -16.032 4.478 -18.813 1.00 84.62 200 SER A C 1
ATOM 1582 O O . SER A 1 200 ? -16.325 3.601 -19.617 1.00 84.62 200 SER A O 1
ATOM 1584 N N . GLU A 1 201 ? -14.858 4.490 -18.176 1.00 81.94 201 GLU A N 1
ATOM 1585 C CA . GLU A 1 201 ? -13.885 3.398 -18.318 1.00 81.94 201 GLU A CA 1
ATOM 1586 C C . GLU A 1 201 ? -14.402 2.113 -17.657 1.00 81.94 201 GLU A C 1
ATOM 1588 O O . GLU A 1 201 ? -14.177 1.020 -18.172 1.00 81.94 201 GLU A O 1
ATOM 1593 N N . LEU A 1 202 ? -15.166 2.240 -16.565 1.00 84.56 202 LEU A N 1
ATOM 1594 C CA . LEU A 1 202 ? -15.760 1.106 -15.848 1.00 84.56 202 LEU A CA 1
ATOM 1595 C C . LEU A 1 202 ? -16.933 0.450 -16.590 1.00 84.56 202 LEU A C 1
ATOM 1597 O O . LEU A 1 202 ? -17.213 -0.730 -16.378 1.00 84.56 202 LEU A O 1
ATOM 1601 N N . GLN A 1 203 ? -17.604 1.178 -17.489 1.00 78.38 203 GLN A N 1
ATOM 1602 C CA . GLN A 1 203 ? -18.690 0.633 -18.317 1.00 78.38 203 GLN A CA 1
ATOM 1603 C C . GLN A 1 203 ? -18.226 -0.501 -19.249 1.00 78.38 203 GLN A C 1
ATOM 1605 O O . GLN A 1 203 ? -19.052 -1.302 -19.681 1.00 78.38 203 GLN A O 1
ATOM 1610 N N . ASN A 1 204 ? -16.920 -0.624 -19.500 1.00 72.75 204 ASN A N 1
ATOM 1611 C CA . ASN A 1 204 ? -16.330 -1.632 -20.383 1.00 72.75 204 ASN A CA 1
ATOM 1612 C C . ASN A 1 204 ? -15.988 -2.952 -19.663 1.00 72.75 204 ASN A C 1
ATOM 1614 O O . ASN A 1 204 ? -14.973 -3.574 -19.959 1.00 72.75 204 ASN A O 1
ATOM 1618 N N . GLY A 1 205 ? -16.821 -3.382 -18.712 1.00 83.00 205 GLY A N 1
ATOM 1619 C CA . GLY A 1 205 ? -16.629 -4.655 -18.011 1.00 83.00 205 GLY A CA 1
ATOM 1620 C C . GLY A 1 205 ? -15.558 -4.611 -16.920 1.00 83.00 205 GLY A C 1
ATOM 1621 O O . GLY A 1 205 ? -14.851 -5.591 -16.707 1.00 83.00 205 GLY A O 1
ATOM 1622 N N . VAL A 1 206 ? -15.433 -3.499 -16.196 1.00 90.50 206 VAL A N 1
ATOM 1623 C CA . VAL A 1 206 ? -14.486 -3.386 -15.077 1.00 90.50 206 VAL A CA 1
ATOM 1624 C C . VAL A 1 206 ? -15.234 -3.052 -13.797 1.00 90.50 206 VAL A C 1
ATOM 1626 O O . VAL A 1 206 ? -16.040 -2.121 -13.764 1.00 90.50 206 VAL A O 1
ATOM 1629 N N . ALA A 1 207 ? -14.946 -3.792 -12.729 1.00 93.88 207 ALA A N 1
ATOM 1630 C CA . ALA A 1 207 ? -15.396 -3.454 -11.386 1.00 93.88 207 ALA A CA 1
ATOM 1631 C C . ALA A 1 207 ? -14.207 -3.052 -10.508 1.00 93.88 207 ALA A C 1
ATOM 1633 O O . ALA A 1 207 ? -13.179 -3.727 -10.487 1.00 93.88 207 ALA A O 1
ATOM 1634 N N . ILE A 1 208 ? -14.358 -1.960 -9.759 1.00 95.06 208 ILE A N 1
ATOM 1635 C CA . ILE A 1 208 ? -13.427 -1.579 -8.695 1.00 95.06 208 ILE A CA 1
ATOM 1636 C C . ILE A 1 208 ? -14.135 -1.798 -7.367 1.00 95.06 208 ILE A C 1
ATOM 1638 O O . ILE A 1 208 ? -15.194 -1.217 -7.122 1.00 95.06 208 ILE A O 1
ATOM 1642 N N . VAL A 1 209 ? -13.531 -2.612 -6.510 1.00 96.00 209 VAL A N 1
ATOM 1643 C CA . VAL A 1 209 ? -13.982 -2.860 -5.146 1.00 96.00 209 VAL A CA 1
ATOM 1644 C C . VAL A 1 209 ? -12.966 -2.243 -4.196 1.00 96.00 209 VAL A C 1
ATOM 1646 O O . VAL A 1 209 ? -11.827 -2.698 -4.115 1.00 96.00 209 VAL A O 1
ATOM 1649 N N . SER A 1 210 ? -13.368 -1.201 -3.474 1.00 95.94 210 SER A N 1
ATOM 1650 C CA . SER A 1 210 ? -12.470 -0.478 -2.573 1.00 95.94 210 SER A CA 1
ATOM 1651 C C . SER A 1 210 ? -12.855 -0.716 -1.122 1.00 95.94 210 SER A C 1
ATOM 1653 O O . SER A 1 210 ? -13.928 -0.303 -0.682 1.00 95.94 210 SER A O 1
ATOM 1655 N N . PHE A 1 211 ? -11.978 -1.375 -0.371 1.00 95.44 211 PHE A N 1
ATOM 1656 C CA . PHE A 1 211 ? -12.213 -1.729 1.025 1.00 95.44 211 PHE A CA 1
ATOM 1657 C C . PHE A 1 211 ? -11.926 -0.574 1.992 1.00 95.44 211 PHE A C 1
ATOM 1659 O O . PHE A 1 211 ? -11.153 0.343 1.709 1.00 95.44 211 PHE A O 1
ATOM 1666 N N . GLN A 1 212 ? -12.538 -0.648 3.174 1.00 91.69 212 GLN A N 1
ATOM 1667 C CA . GLN A 1 212 ? -12.232 0.176 4.339 1.00 91.69 212 GLN A CA 1
ATOM 1668 C C . GLN A 1 212 ? -11.798 -0.705 5.510 1.00 91.69 212 GLN A C 1
ATOM 1670 O O . GLN A 1 212 ? -12.436 -1.708 5.831 1.00 91.69 212 GLN A O 1
ATOM 1675 N N . ASP A 1 213 ? -10.770 -0.257 6.218 1.00 88.75 213 ASP A N 1
ATOM 1676 C CA . ASP A 1 213 ? -10.245 -0.915 7.404 1.00 88.75 213 ASP A CA 1
ATOM 1677 C C . ASP A 1 213 ? -10.747 -0.191 8.649 1.00 88.75 213 ASP A C 1
ATOM 1679 O O . ASP A 1 213 ? -10.085 0.712 9.142 1.00 88.75 213 ASP A O 1
ATOM 1683 N N . ARG A 1 214 ? -11.949 -0.546 9.117 1.00 83.56 214 ARG A N 1
ATOM 1684 C CA . ARG A 1 214 ? -12.657 0.184 10.186 1.00 83.56 214 ARG A CA 1
ATOM 1685 C C . ARG A 1 214 ? -12.260 -0.184 11.612 1.00 83.56 214 ARG A C 1
ATOM 1687 O O . ARG A 1 214 ? -12.998 0.132 12.550 1.00 83.56 214 ARG A O 1
ATOM 1694 N N . TYR A 1 215 ? -11.164 -0.903 11.777 1.00 82.56 215 TYR A N 1
ATOM 1695 C CA . TYR A 1 215 ? -10.856 -1.569 13.031 1.00 82.56 215 TYR A CA 1
ATOM 1696 C C . TYR A 1 215 ? -9.736 -0.854 13.777 1.00 82.56 215 TYR A C 1
ATOM 1698 O O . TYR A 1 215 ? -8.732 -0.490 13.194 1.00 82.56 215 TYR A O 1
ATOM 1706 N N . GLY A 1 216 ? -9.869 -0.651 15.083 1.00 75.88 216 GLY A N 1
ATOM 1707 C CA . GLY A 1 216 ? -8.856 0.076 15.855 1.00 75.88 216 GLY A CA 1
ATOM 1708 C C . GLY A 1 216 ? -8.695 1.546 15.432 1.00 75.88 216 GLY A C 1
ATOM 1709 O O . GLY A 1 216 ? -9.459 2.077 14.625 1.00 75.88 216 GLY A O 1
ATOM 1710 N N . THR A 1 217 ? -7.720 2.234 16.022 1.00 70.62 217 THR A N 1
ATOM 1711 C CA . THR A 1 217 ? -7.474 3.668 15.785 1.00 70.62 217 THR A CA 1
ATOM 1712 C C . THR A 1 217 ? -6.740 3.926 14.473 1.00 70.62 217 THR A C 1
ATOM 1714 O O . THR A 1 217 ? -7.175 4.769 13.698 1.00 70.62 217 THR A O 1
ATOM 1717 N N . GLU A 1 218 ? -5.701 3.137 14.196 1.00 71.19 218 GLU A N 1
ATOM 1718 C CA . GLU A 1 218 ? -4.840 3.261 13.007 1.00 71.19 218 GLU A CA 1
ATOM 1719 C C . GLU A 1 218 ? -5.229 2.265 11.889 1.00 71.19 218 GLU A C 1
ATOM 1721 O O . GLU A 1 218 ? -4.631 2.199 10.808 1.00 71.19 218 GLU A O 1
ATOM 1726 N N . GLY A 1 219 ? -6.266 1.456 12.131 1.00 78.88 219 GLY A N 1
ATOM 1727 C CA . GLY A 1 219 ? -6.605 0.307 11.301 1.00 78.88 219 GLY A CA 1
ATOM 1728 C C . GLY A 1 219 ? -5.687 -0.904 11.535 1.00 78.88 219 GLY A C 1
ATOM 1729 O O . GLY A 1 219 ? -4.569 -0.780 12.033 1.00 78.88 219 GLY A O 1
ATOM 1730 N N . THR A 1 220 ? -6.159 -2.097 11.192 1.00 82.31 220 THR A N 1
ATOM 1731 C CA . THR A 1 220 ? -5.537 -3.379 11.565 1.00 82.31 220 THR A CA 1
ATOM 1732 C C . THR A 1 220 ? -5.040 -4.195 10.372 1.00 82.31 220 THR A C 1
ATOM 1734 O O . THR A 1 220 ? -4.873 -5.415 10.470 1.00 82.31 220 THR A O 1
ATOM 1737 N N . PHE A 1 221 ? -4.847 -3.548 9.220 1.00 88.69 221 PHE A N 1
ATOM 1738 C CA . PHE A 1 221 ? -4.595 -4.212 7.936 1.00 88.69 221 PHE A CA 1
ATOM 1739 C C . PHE A 1 221 ? -5.748 -5.143 7.536 1.00 88.69 221 PHE A C 1
ATOM 1741 O O . PHE A 1 221 ? -5.551 -6.070 6.755 1.00 88.69 221 PHE A O 1
ATOM 1748 N N . MET A 1 222 ? -6.942 -4.909 8.097 1.00 90.19 222 MET A N 1
ATOM 1749 C CA . MET A 1 222 ? -8.117 -5.776 7.987 1.00 90.19 222 MET A CA 1
ATOM 1750 C C . MET A 1 222 ? -7.869 -7.222 8.445 1.00 90.19 222 MET A C 1
ATOM 1752 O O . MET A 1 222 ? -8.542 -8.142 7.994 1.00 90.19 222 MET A O 1
ATOM 1756 N N . THR A 1 223 ? -6.909 -7.442 9.346 1.00 88.06 223 THR A N 1
ATOM 1757 C CA . THR A 1 223 ? -6.615 -8.784 9.880 1.00 88.06 223 THR A CA 1
ATOM 1758 C C . THR A 1 223 ? -7.402 -9.087 11.150 1.00 88.06 223 THR A C 1
ATOM 1760 O O . THR A 1 223 ? -7.701 -10.248 11.429 1.00 88.06 223 THR A O 1
ATOM 1763 N N . MET A 1 224 ? -7.802 -8.055 11.899 1.00 86.44 224 MET A N 1
ATOM 1764 C CA . MET A 1 224 ? -8.553 -8.190 13.149 1.00 86.44 224 MET A CA 1
ATOM 1765 C C . MET A 1 224 ? -9.557 -7.052 13.360 1.00 86.44 224 MET A C 1
ATOM 1767 O O . MET A 1 224 ? -9.362 -5.947 12.865 1.00 86.44 224 MET A O 1
ATOM 1771 N N . ASP A 1 225 ? -10.610 -7.302 14.132 1.00 85.81 225 ASP A N 1
ATOM 1772 C CA . ASP A 1 225 ? -11.553 -6.270 14.565 1.00 85.81 225 ASP A CA 1
ATOM 1773 C C . ASP A 1 225 ? -11.006 -5.429 15.738 1.00 85.81 225 ASP A C 1
ATOM 1775 O O . ASP A 1 225 ? -9.978 -5.760 16.333 1.00 85.81 225 ASP A O 1
ATOM 1779 N N . SER A 1 226 ? -11.705 -4.360 16.150 1.00 83.06 226 SER A N 1
ATOM 1780 C CA . SER A 1 226 ? -11.249 -3.520 17.280 1.00 83.06 226 SER A CA 1
ATOM 1781 C C . SER A 1 226 ? -11.312 -4.238 18.636 1.00 83.06 226 SER A C 1
ATOM 1783 O O . SER A 1 226 ? -10.995 -3.648 19.662 1.00 83.06 226 SER A O 1
ATOM 1785 N N . SER A 1 227 ? -11.770 -5.494 18.680 1.00 81.06 227 SER A N 1
ATOM 1786 C CA . SER A 1 227 ? -11.751 -6.349 19.875 1.00 81.06 227 SER A CA 1
ATOM 1787 C C . SER A 1 227 ? -10.596 -7.353 19.866 1.00 81.06 227 SER A C 1
ATOM 1789 O O . SER A 1 227 ? -10.516 -8.164 20.790 1.00 81.06 227 SER A O 1
ATOM 1791 N N . GLY A 1 228 ? -9.743 -7.331 18.837 1.00 79.56 228 GLY A N 1
ATOM 1792 C CA . GLY A 1 228 ? -8.616 -8.247 18.667 1.00 79.56 228 GLY A CA 1
ATOM 1793 C C . GLY A 1 228 ? -9.004 -9.629 18.138 1.00 79.56 228 GLY A C 1
ATOM 1794 O O . GLY A 1 228 ? -8.213 -10.564 18.245 1.00 79.56 228 GLY A O 1
ATOM 1795 N N . ARG A 1 229 ? -10.218 -9.809 17.598 1.00 83.88 229 ARG A N 1
ATOM 1796 C CA . ARG A 1 229 ? -10.606 -11.071 16.943 1.00 83.88 229 ARG A CA 1
ATOM 1797 C C . ARG A 1 229 ? -10.203 -11.033 15.479 1.00 83.88 229 ARG A C 1
ATOM 1799 O O . ARG A 1 229 ? -10.443 -10.025 14.827 1.00 83.88 229 ARG A O 1
ATOM 1806 N N . SER A 1 230 ? -9.672 -12.137 14.958 1.00 85.88 230 SER A N 1
ATOM 1807 C CA . SER A 1 230 ? -9.365 -12.248 13.529 1.00 85.88 230 SER A CA 1
ATOM 1808 C C . SER A 1 230 ? -10.616 -12.036 12.669 1.00 85.88 230 SER A C 1
ATOM 1810 O O . SER A 1 230 ? -11.686 -12.565 12.982 1.00 85.88 230 SER A O 1
ATOM 1812 N N . VAL A 1 231 ? -10.459 -11.275 11.586 1.00 88.19 231 VAL A N 1
ATOM 1813 C CA . VAL A 1 231 ? -11.453 -11.114 10.509 1.00 88.19 231 VAL A CA 1
ATOM 1814 C C . VAL A 1 231 ? -10.895 -11.559 9.152 1.00 88.19 231 VAL A C 1
ATOM 1816 O O . VAL A 1 231 ? -11.543 -11.366 8.128 1.00 88.19 231 VAL A O 1
ATOM 1819 N N . LEU A 1 232 ? -9.714 -12.187 9.141 1.00 90.00 232 LEU A N 1
ATOM 1820 C CA . LEU A 1 232 ? -8.995 -12.583 7.928 1.00 90.00 232 LEU A CA 1
ATOM 1821 C C . LEU A 1 232 ? -9.857 -13.462 7.007 1.00 90.00 232 LEU A C 1
ATOM 1823 O O . LEU A 1 232 ? -10.102 -13.094 5.861 1.00 90.00 232 LEU A O 1
ATOM 1827 N N . ASP A 1 233 ? -10.382 -14.576 7.527 1.00 90.00 233 ASP A N 1
ATOM 1828 C CA . ASP A 1 233 ? -11.208 -15.518 6.755 1.00 90.00 233 ASP A CA 1
ATOM 1829 C C . ASP A 1 233 ? -12.487 -14.864 6.232 1.00 90.00 233 ASP A C 1
ATOM 1831 O O . ASP A 1 233 ? -12.971 -15.179 5.147 1.00 90.00 233 ASP A O 1
ATOM 1835 N N . GLN A 1 234 ? -13.031 -13.920 7.002 1.00 90.69 234 GLN A N 1
ATOM 1836 C CA . GLN A 1 234 ? -14.222 -13.187 6.614 1.00 90.69 234 GLN A CA 1
ATOM 1837 C C . GLN A 1 234 ? -13.941 -12.289 5.405 1.00 90.69 234 GLN A C 1
ATOM 1839 O O . GLN A 1 234 ? -14.702 -12.310 4.443 1.00 90.69 234 GLN A O 1
ATOM 1844 N N . VAL A 1 235 ? -12.840 -11.534 5.427 1.00 93.81 235 VAL A N 1
ATOM 1845 C CA . VAL A 1 235 ? -12.442 -10.674 4.303 1.00 93.81 235 VAL A CA 1
ATOM 1846 C C . VAL A 1 235 ? -12.075 -11.519 3.077 1.00 93.81 235 VAL A C 1
ATOM 1848 O O . VAL A 1 235 ? -12.542 -11.213 1.980 1.00 93.81 235 VAL A O 1
ATOM 1851 N N . LYS A 1 236 ? -11.326 -12.618 3.256 1.00 94.31 236 LYS A N 1
ATOM 1852 C CA . LYS A 1 236 ? -11.003 -13.584 2.187 1.00 94.31 236 LYS A CA 1
ATOM 1853 C C . LYS A 1 236 ? -12.263 -14.158 1.532 1.00 94.31 236 LYS A C 1
ATOM 1855 O O . LYS A 1 236 ? -12.362 -14.200 0.305 1.00 94.31 236 LYS A O 1
ATOM 1860 N N . SER A 1 237 ? -13.253 -14.545 2.340 1.00 93.94 237 SER A N 1
ATOM 1861 C CA . SER A 1 237 ? -14.536 -15.043 1.839 1.00 93.94 237 SER A CA 1
ATOM 1862 C C . SER A 1 237 ? -15.307 -13.966 1.079 1.00 93.94 237 SER A C 1
ATOM 1864 O O . SER A 1 237 ? -15.804 -14.257 -0.002 1.00 93.94 237 SER A O 1
ATOM 1866 N N . THR A 1 238 ? -15.364 -12.725 1.575 1.00 95.12 238 THR A N 1
ATOM 1867 C CA . THR A 1 238 ? -16.004 -11.619 0.844 1.00 95.12 238 THR A CA 1
ATOM 1868 C C . THR A 1 238 ? -15.323 -11.374 -0.509 1.00 95.12 238 THR A C 1
ATOM 1870 O O . THR A 1 238 ? -16.019 -11.243 -1.510 1.00 95.12 238 THR A O 1
ATOM 1873 N N . ILE A 1 239 ? -13.986 -11.366 -0.579 1.00 96.88 239 ILE A N 1
ATOM 1874 C CA . ILE A 1 239 ? -13.247 -11.217 -1.848 1.00 96.88 239 ILE A CA 1
ATOM 1875 C C . ILE A 1 239 ? -13.585 -12.358 -2.813 1.00 96.88 239 ILE A C 1
ATOM 1877 O O . ILE A 1 239 ? -13.944 -12.100 -3.961 1.00 96.88 239 ILE A O 1
ATOM 1881 N N . SER A 1 240 ? -13.538 -13.605 -2.338 1.00 96.00 240 SER A N 1
ATOM 1882 C CA . SER A 1 240 ? -13.851 -14.785 -3.155 1.00 96.00 240 SER A CA 1
ATOM 1883 C C . SER A 1 240 ? -15.288 -14.744 -3.680 1.00 96.00 240 SER A C 1
ATOM 1885 O O . SER A 1 240 ? -15.504 -14.909 -4.876 1.00 96.00 240 SER A O 1
ATOM 1887 N N . ASN A 1 241 ? -16.258 -14.410 -2.824 1.00 94.38 241 ASN A N 1
ATOM 1888 C CA . ASN A 1 241 ? -17.664 -14.282 -3.212 1.00 94.38 241 ASN A CA 1
ATOM 1889 C C . ASN A 1 241 ? -17.870 -13.192 -4.275 1.00 94.38 241 ASN A C 1
ATOM 1891 O O . ASN A 1 241 ? -18.673 -13.376 -5.182 1.00 94.38 241 ASN A O 1
ATOM 1895 N N . LEU A 1 242 ? -17.150 -12.067 -4.188 1.00 95.69 242 LEU A N 1
ATOM 1896 C CA . LEU A 1 242 ? -17.234 -10.988 -5.181 1.00 95.69 242 LEU A CA 1
ATOM 1897 C C . LEU A 1 242 ? -16.639 -11.399 -6.536 1.00 95.69 242 LEU A C 1
ATOM 1899 O O . LEU A 1 242 ? -17.176 -11.017 -7.576 1.00 95.69 242 LEU A O 1
ATOM 1903 N N . ILE A 1 243 ? -15.554 -12.181 -6.535 1.00 96.12 243 ILE A N 1
ATOM 1904 C CA . ILE A 1 243 ? -14.971 -12.760 -7.757 1.00 96.12 243 ILE A CA 1
ATOM 1905 C C . ILE A 1 243 ? -15.946 -13.765 -8.383 1.00 96.12 243 ILE A C 1
ATOM 1907 O O . ILE A 1 243 ? -16.193 -13.715 -9.589 1.00 96.12 243 ILE A O 1
ATOM 1911 N N . GLU A 1 244 ? -16.532 -14.642 -7.564 1.00 94.31 244 GLU A N 1
ATOM 1912 C CA . GLU A 1 244 ? -17.521 -15.634 -7.992 1.00 94.31 244 GLU A CA 1
ATOM 1913 C C . GLU A 1 244 ? -18.798 -14.982 -8.539 1.00 94.31 244 GLU A C 1
ATOM 1915 O O . GLU A 1 244 ? -19.275 -15.380 -9.601 1.00 94.31 244 GLU A O 1
ATOM 1920 N N . GLU A 1 245 ? -19.327 -13.952 -7.867 1.00 93.25 245 GLU A N 1
ATOM 1921 C CA . GLU A 1 245 ? -20.505 -13.194 -8.312 1.00 93.25 245 GLU A CA 1
ATOM 1922 C C . GLU A 1 245 ? -20.273 -12.547 -9.681 1.00 93.25 245 GLU A C 1
ATOM 1924 O O . GLU A 1 245 ? -21.173 -12.528 -10.523 1.00 93.25 245 GLU A O 1
ATOM 1929 N N . ALA A 1 246 ? -19.062 -12.044 -9.916 1.00 93.50 246 ALA A N 1
ATOM 1930 C CA . ALA A 1 246 ? -18.682 -11.454 -11.190 1.00 93.50 246 ALA A CA 1
ATOM 1931 C C . ALA A 1 246 ? -18.311 -12.491 -12.261 1.00 93.50 246 ALA A C 1
ATOM 1933 O O . ALA A 1 246 ? -18.171 -12.137 -13.430 1.00 93.50 246 ALA A O 1
ATOM 1934 N N . THR A 1 247 ? -18.152 -13.770 -11.901 1.00 93.44 247 THR A N 1
ATOM 1935 C CA . THR A 1 247 ? -17.680 -14.845 -12.794 1.00 93.44 247 THR A CA 1
ATOM 1936 C C . THR A 1 247 ? -16.349 -14.524 -13.490 1.00 93.44 247 THR A C 1
ATOM 1938 O O . THR A 1 247 ? -16.137 -14.867 -14.654 1.00 93.44 247 THR A O 1
ATOM 1941 N N . VAL A 1 248 ? -15.443 -13.852 -12.775 1.00 93.25 248 VAL A N 1
ATOM 1942 C CA . VAL A 1 248 ? -14.137 -13.415 -13.291 1.00 93.25 248 VAL A CA 1
ATOM 1943 C C . VAL A 1 248 ? -13.055 -14.436 -12.932 1.00 93.25 248 VAL A C 1
ATOM 1945 O O . VAL A 1 248 ? -12.993 -14.922 -11.805 1.00 93.25 248 VAL A O 1
ATOM 1948 N N . ASN A 1 249 ? -12.181 -14.758 -13.887 1.00 93.88 249 ASN A N 1
ATOM 1949 C CA . ASN A 1 249 ? -11.017 -15.612 -13.636 1.00 93.88 249 ASN A CA 1
ATOM 1950 C C . ASN A 1 249 ? -9.954 -14.873 -12.803 1.00 93.88 249 ASN A C 1
ATOM 1952 O O . ASN A 1 249 ? -9.816 -13.655 -12.891 1.00 93.88 249 ASN A O 1
ATOM 1956 N N . THR A 1 250 ? -9.155 -15.607 -12.028 1.00 93.50 250 THR A N 1
ATOM 1957 C CA . THR A 1 250 ? -8.124 -15.042 -11.137 1.00 93.50 250 THR A CA 1
ATOM 1958 C C . THR A 1 250 ? -7.041 -14.240 -11.863 1.00 93.50 250 THR A C 1
ATOM 1960 O O . THR A 1 250 ? -6.560 -13.256 -11.309 1.00 93.50 250 THR A O 1
ATOM 1963 N N . ASP A 1 251 ? -6.708 -14.580 -13.110 1.00 95.00 251 ASP A N 1
ATOM 1964 C CA . ASP A 1 251 ? -5.769 -13.834 -13.969 1.00 95.00 251 ASP A CA 1
ATOM 1965 C C . ASP A 1 251 ? -6.306 -12.458 -14.411 1.00 95.00 251 ASP A C 1
ATOM 1967 O O . ASP A 1 251 ? -5.562 -11.586 -14.862 1.00 95.00 251 ASP A O 1
ATOM 1971 N N . ARG A 1 252 ? -7.614 -12.243 -14.246 1.00 95.75 252 ARG A N 1
ATOM 1972 C CA . ARG A 1 252 ? -8.324 -10.978 -14.459 1.00 95.75 252 ARG A CA 1
ATOM 1973 C C . ARG A 1 252 ? -8.656 -10.264 -13.147 1.00 95.75 252 ARG A C 1
ATOM 1975 O O . ARG A 1 252 ? -9.496 -9.359 -13.124 1.00 95.75 252 ARG A O 1
ATOM 1982 N N . VAL A 1 253 ? -7.950 -10.604 -12.070 1.00 97.88 253 VAL A N 1
ATOM 1983 C CA . VAL A 1 253 ? -8.013 -9.906 -10.783 1.00 97.88 253 VAL A CA 1
ATOM 1984 C C . VAL A 1 253 ? -6.716 -9.135 -10.531 1.00 97.88 253 VAL A C 1
ATOM 1986 O O . VAL A 1 253 ? -5.617 -9.657 -10.719 1.00 97.88 253 VAL A O 1
ATOM 1989 N N . LEU A 1 254 ? -6.845 -7.888 -10.074 1.00 98.06 254 LEU A N 1
ATOM 1990 C CA . LEU A 1 254 ? -5.725 -7.052 -9.647 1.00 98.06 254 LEU A CA 1
ATOM 1991 C C . LEU A 1 254 ? -5.902 -6.612 -8.192 1.00 98.06 254 LEU A C 1
ATOM 1993 O O . LEU A 1 254 ? -6.940 -6.065 -7.823 1.00 98.06 254 LEU A O 1
ATOM 1997 N N . PHE A 1 255 ? -4.865 -6.806 -7.379 1.00 98.25 255 PHE A N 1
ATOM 1998 C CA . PHE A 1 255 ? -4.775 -6.306 -6.009 1.00 98.25 255 PHE A CA 1
ATOM 1999 C C . PHE A 1 255 ? -3.899 -5.052 -5.979 1.00 98.25 255 PHE A C 1
ATOM 2001 O O . PHE A 1 255 ? -2.739 -5.083 -6.393 1.00 98.25 255 PHE A O 1
ATOM 2008 N N . PHE A 1 256 ? -4.453 -3.951 -5.477 1.00 97.62 256 PHE A N 1
ATOM 2009 C CA . PHE A 1 256 ? -3.789 -2.654 -5.414 1.00 97.62 256 PHE A CA 1
ATOM 2010 C C . PHE A 1 256 ? -3.784 -2.077 -4.000 1.00 97.62 256 PHE A C 1
ATOM 2012 O O . PHE A 1 256 ? -4.795 -2.088 -3.295 1.00 97.62 256 PHE A O 1
ATOM 2019 N N . GLY A 1 257 ? -2.665 -1.473 -3.611 1.00 95.25 257 GLY A N 1
ATOM 2020 C CA . GLY A 1 257 ? -2.635 -0.615 -2.437 1.00 95.25 257 GLY A CA 1
ATOM 2021 C C . GLY A 1 257 ? -1.348 0.189 -2.306 1.00 95.25 257 GLY A C 1
ATOM 2022 O O . GLY A 1 257 ? -0.362 -0.078 -2.997 1.00 95.25 257 GLY A O 1
ATOM 2023 N N . ALA A 1 258 ? -1.364 1.171 -1.401 1.00 92.06 258 ALA A N 1
ATOM 2024 C CA . ALA A 1 258 ? -0.193 1.960 -1.016 1.00 92.06 258 ALA A CA 1
ATOM 2025 C C . ALA A 1 258 ? 0.036 1.968 0.503 1.00 92.06 258 ALA A C 1
ATOM 2027 O O . ALA A 1 258 ? -0.928 1.983 1.276 1.00 92.06 258 ALA A O 1
ATOM 2028 N N . GLY A 1 259 ? 1.301 1.948 0.932 1.00 90.62 259 GLY A N 1
ATOM 2029 C CA . GLY A 1 259 ? 1.684 1.883 2.340 1.00 90.62 259 GLY A CA 1
ATOM 2030 C C . GLY A 1 259 ? 1.052 0.666 3.009 1.00 90.62 259 GLY A C 1
ATOM 2031 O O . GLY A 1 259 ? 1.247 -0.487 2.621 1.00 90.62 259 GLY A O 1
ATOM 2032 N N . LYS A 1 260 ? 0.164 0.939 3.960 1.00 90.00 260 LYS A N 1
ATOM 2033 C CA . LYS A 1 260 ? -0.654 -0.068 4.635 1.00 90.00 260 LYS A CA 1
ATOM 2034 C C . LYS A 1 260 ? -1.530 -0.869 3.676 1.00 90.00 260 LYS A C 1
ATOM 2036 O O . LYS A 1 260 ? -1.592 -2.091 3.785 1.00 90.00 260 LYS A O 1
ATOM 2041 N N . GLY A 1 261 ? -2.164 -0.196 2.717 1.00 93.00 261 GLY A N 1
ATOM 2042 C CA . GLY A 1 261 ? -3.015 -0.841 1.724 1.00 93.00 261 GLY A CA 1
ATOM 2043 C C . GLY A 1 261 ? -2.227 -1.826 0.865 1.00 93.00 261 GLY A C 1
ATOM 2044 O O . GLY A 1 261 ? -2.746 -2.876 0.506 1.00 93.00 261 GLY A O 1
ATOM 2045 N N . ALA A 1 262 ? -0.952 -1.538 0.584 1.00 93.81 262 ALA A N 1
ATOM 2046 C CA . ALA A 1 262 ? -0.082 -2.437 -0.170 1.00 93.81 262 ALA A CA 1
ATOM 2047 C C . ALA A 1 262 ? 0.238 -3.717 0.624 1.00 93.81 262 ALA A C 1
ATOM 2049 O O . ALA A 1 262 ? 0.196 -4.815 0.073 1.00 93.81 262 ALA A O 1
ATOM 2050 N N . SER A 1 263 ? 0.486 -3.604 1.932 1.00 92.62 263 SER A N 1
ATOM 2051 C CA . SER A 1 263 ? 0.637 -4.767 2.821 1.00 92.62 263 SER A CA 1
ATOM 2052 C C . SER A 1 263 ? -0.648 -5.589 2.916 1.00 92.62 263 SER A C 1
ATOM 2054 O O . SER A 1 263 ? -0.601 -6.816 2.875 1.00 92.62 263 SER A O 1
ATOM 2056 N N . THR A 1 264 ? -1.804 -4.927 3.002 1.00 94.06 264 THR A N 1
ATOM 2057 C CA . THR A 1 264 ? -3.117 -5.585 2.998 1.00 94.06 264 THR A CA 1
ATOM 2058 C C . THR A 1 264 ? -3.384 -6.300 1.670 1.00 94.06 264 THR A C 1
ATOM 2060 O O . THR A 1 264 ? -3.832 -7.444 1.676 1.00 94.06 264 THR A O 1
ATOM 2063 N N . ALA A 1 265 ? -3.031 -5.685 0.539 1.00 96.12 265 ALA A N 1
ATOM 2064 C CA . ALA A 1 265 ? -3.102 -6.314 -0.777 1.00 96.12 265 ALA A CA 1
ATOM 2065 C C . ALA A 1 265 ? -2.256 -7.597 -0.834 1.00 96.12 265 ALA A C 1
ATOM 2067 O O . ALA A 1 265 ? -2.741 -8.624 -1.305 1.00 96.12 265 ALA A O 1
ATOM 2068 N N . LEU A 1 266 ? -1.030 -7.571 -0.291 1.00 94.88 266 LEU A N 1
ATOM 2069 C CA . LEU A 1 266 ? -0.191 -8.768 -0.182 1.00 94.88 266 LEU A CA 1
ATOM 2070 C C . LEU A 1 266 ? -0.864 -9.861 0.655 1.00 94.88 266 LEU A C 1
ATOM 2072 O O . LEU A 1 266 ? -0.852 -11.011 0.232 1.00 94.88 266 LEU A O 1
ATOM 2076 N N . ILE A 1 267 ? -1.469 -9.517 1.797 1.00 94.88 267 ILE A N 1
ATOM 2077 C CA . ILE A 1 267 ? -2.161 -10.464 2.689 1.00 94.88 267 ILE A CA 1
ATOM 2078 C C . ILE A 1 267 ? -3.319 -11.172 1.982 1.00 94.88 267 ILE A C 1
ATOM 2080 O O . ILE A 1 267 ? -3.423 -12.395 2.038 1.00 94.88 267 ILE A O 1
ATOM 2084 N N . PHE A 1 268 ? -4.183 -10.424 1.299 1.00 95.75 268 PHE A N 1
ATOM 2085 C CA . PHE A 1 268 ? -5.403 -10.989 0.717 1.00 95.75 268 PHE A CA 1
ATOM 2086 C C . PHE A 1 268 ? -5.227 -11.573 -0.686 1.00 95.75 268 PHE A C 1
ATOM 2088 O O . PHE A 1 268 ? -6.090 -12.318 -1.138 1.00 95.75 268 PHE A O 1
ATOM 2095 N N . ALA A 1 269 ? -4.102 -11.314 -1.354 1.00 96.38 269 ALA A N 1
ATOM 2096 C CA . ALA A 1 269 ? -3.773 -11.960 -2.622 1.00 96.38 269 ALA A CA 1
ATOM 2097 C C . ALA A 1 269 ? -3.318 -13.426 -2.465 1.00 96.38 269 ALA A C 1
ATOM 2099 O O . ALA A 1 269 ? -3.084 -14.087 -3.477 1.00 96.38 269 ALA A O 1
ATOM 2100 N N . GLU A 1 270 ? -3.144 -13.942 -1.244 1.00 94.44 270 GLU A N 1
ATOM 2101 C CA . GLU A 1 270 ? -2.596 -15.285 -0.975 1.00 94.44 270 GLU A CA 1
ATOM 2102 C C . GLU A 1 270 ? -3.359 -16.392 -1.711 1.00 94.44 270 GLU A C 1
ATOM 2104 O O . GLU A 1 270 ? -2.742 -17.246 -2.347 1.00 94.44 270 GLU A O 1
ATOM 2109 N N . ASP A 1 271 ? -4.689 -16.311 -1.715 1.00 92.38 271 ASP A N 1
ATOM 2110 C CA . ASP A 1 271 ? -5.565 -17.359 -2.248 1.00 92.38 271 ASP A CA 1
ATOM 2111 C C . ASP A 1 271 ? -5.827 -17.229 -3.765 1.00 92.38 271 ASP A C 1
ATOM 2113 O O . ASP A 1 271 ? -6.609 -17.989 -4.334 1.00 92.38 271 ASP A O 1
ATOM 2117 N N . HIS A 1 272 ? -5.175 -16.277 -4.445 1.00 95.62 272 HIS A N 1
ATOM 2118 C CA . HIS A 1 272 ? -5.469 -15.925 -5.841 1.00 95.62 272 HIS A CA 1
ATOM 2119 C C . HIS A 1 272 ? -4.224 -15.932 -6.743 1.00 95.62 272 HIS A C 1
ATOM 2121 O O . HIS A 1 272 ? -3.919 -14.891 -7.324 1.00 95.62 272 HIS A O 1
ATOM 2127 N N . PRO A 1 273 ? -3.471 -17.047 -6.861 1.00 94.25 273 PRO A N 1
ATOM 2128 C CA . PRO A 1 273 ? -2.103 -17.112 -7.408 1.00 94.25 273 PRO A CA 1
ATOM 2129 C C . PRO A 1 273 ? -1.882 -16.387 -8.746 1.00 94.25 273 PRO A C 1
ATOM 2131 O O . PRO A 1 273 ? -0.833 -15.773 -8.923 1.00 94.25 273 PRO A O 1
ATOM 2134 N N . ASP A 1 274 ? -2.874 -16.367 -9.632 1.00 96.00 274 ASP A N 1
ATOM 2135 C CA . ASP A 1 274 ? -2.761 -15.745 -10.960 1.00 96.00 274 ASP A CA 1
ATOM 2136 C C . ASP A 1 274 ? -3.033 -14.230 -10.972 1.00 96.00 274 ASP A C 1
ATOM 2138 O O . ASP A 1 274 ? -2.822 -13.566 -11.986 1.00 96.00 274 ASP A O 1
ATOM 2142 N N . ALA A 1 275 ? -3.504 -13.667 -9.857 1.00 97.38 275 ALA A N 1
ATOM 2143 C CA . ALA A 1 275 ? -3.823 -12.251 -9.756 1.00 97.38 275 ALA A CA 1
ATOM 2144 C C . ALA A 1 275 ? -2.573 -11.366 -9.870 1.00 97.38 275 ALA A C 1
ATOM 2146 O O . ALA A 1 275 ? -1.495 -11.690 -9.363 1.00 97.38 275 ALA A O 1
ATOM 2147 N N . THR A 1 276 ? -2.748 -10.198 -10.486 1.00 98.00 276 THR A N 1
ATOM 2148 C CA . THR A 1 276 ? -1.701 -9.177 -10.601 1.00 98.00 276 THR A CA 1
ATOM 2149 C C . THR A 1 276 ? -1.629 -8.351 -9.320 1.00 98.00 276 THR A C 1
ATOM 2151 O O . THR A 1 276 ? -2.655 -7.941 -8.778 1.00 98.00 276 THR A O 1
ATOM 2154 N N . LEU A 1 277 ? -0.420 -8.057 -8.843 1.00 98.06 277 LEU A N 1
ATOM 2155 C CA . LEU A 1 277 ? -0.195 -7.186 -7.692 1.00 98.06 277 LEU A CA 1
ATOM 2156 C C . LEU A 1 277 ? 0.421 -5.859 -8.134 1.00 98.06 277 LEU A C 1
ATOM 2158 O O . LEU A 1 277 ? 1.454 -5.841 -8.799 1.00 98.06 277 LEU A O 1
ATOM 2162 N N . VAL A 1 278 ? -0.176 -4.747 -7.708 1.00 97.81 278 VAL A N 1
ATOM 2163 C CA . VAL A 1 278 ? 0.402 -3.404 -7.825 1.00 97.81 278 VAL A CA 1
ATOM 2164 C C . VAL A 1 278 ? 0.542 -2.839 -6.417 1.00 97.81 278 VAL A C 1
ATOM 2166 O O . VAL A 1 278 ? -0.431 -2.400 -5.804 1.00 97.81 278 VAL A O 1
ATOM 2169 N N . VAL A 1 279 ? 1.755 -2.901 -5.874 1.00 95.69 279 VAL A N 1
ATOM 2170 C CA . VAL A 1 279 ? 2.036 -2.580 -4.470 1.00 95.69 279 VAL A CA 1
ATOM 2171 C C . VAL A 1 279 ? 2.995 -1.405 -4.380 1.00 95.69 279 VAL A C 1
ATOM 2173 O O . VAL A 1 279 ? 4.079 -1.419 -4.961 1.00 95.69 279 VAL A O 1
ATOM 2176 N N . VAL A 1 280 ? 2.581 -0.371 -3.653 1.00 93.94 280 VAL A N 1
ATOM 2177 C CA . VAL A 1 280 ? 3.336 0.876 -3.516 1.00 93.94 280 VAL A CA 1
ATOM 2178 C C . VAL A 1 280 ? 3.798 1.037 -2.077 1.00 93.94 280 VAL A C 1
ATOM 2180 O O . VAL A 1 280 ? 2.962 1.170 -1.189 1.00 93.94 280 VAL A O 1
ATOM 2183 N N . ALA A 1 281 ? 5.110 1.015 -1.839 1.00 90.94 281 ALA A N 1
ATOM 2184 C CA . ALA A 1 281 ? 5.710 1.180 -0.512 1.00 90.94 281 ALA A CA 1
ATOM 2185 C C . ALA A 1 281 ? 5.091 0.288 0.596 1.00 90.94 281 ALA A C 1
ATOM 2187 O O . ALA A 1 281 ? 4.719 0.800 1.651 1.00 90.94 281 ALA A O 1
ATOM 2188 N N . PRO A 1 282 ? 4.900 -1.033 0.393 1.00 90.62 282 PRO A N 1
ATOM 2189 C CA . PRO A 1 282 ? 4.302 -1.874 1.429 1.00 90.62 282 PRO A CA 1
ATOM 2190 C C . PRO A 1 282 ? 5.161 -1.920 2.697 1.00 90.62 282 PRO A C 1
ATOM 2192 O O . PRO A 1 282 ? 6.381 -2.064 2.632 1.00 90.62 282 PRO A O 1
ATOM 2195 N N . TYR A 1 283 ? 4.515 -1.915 3.864 1.00 85.12 283 TYR A N 1
ATOM 2196 C CA . TYR A 1 283 ? 5.161 -2.320 5.113 1.00 85.12 283 TYR A CA 1
ATOM 2197 C C . TYR A 1 283 ? 5.361 -3.828 5.095 1.00 85.12 283 TYR A C 1
ATOM 2199 O O . TYR A 1 283 ? 4.406 -4.607 5.190 1.00 85.12 283 TYR A O 1
ATOM 2207 N N . ILE A 1 284 ? 6.608 -4.242 4.924 1.00 82.31 284 ILE A N 1
ATOM 2208 C CA . ILE A 1 284 ? 6.935 -5.651 4.750 1.00 82.31 284 ILE A CA 1
ATOM 2209 C C . ILE A 1 284 ? 7.049 -6.394 6.098 1.00 82.31 284 ILE A C 1
ATOM 2211 O O . ILE A 1 284 ? 6.756 -7.592 6.173 1.00 82.31 284 ILE A O 1
ATOM 2215 N N . ASP A 1 285 ? 7.401 -5.681 7.170 1.00 77.12 285 ASP A N 1
ATOM 2216 C CA . ASP A 1 285 ? 7.358 -6.160 8.556 1.00 77.12 285 ASP A CA 1
ATOM 2217 C C . ASP A 1 285 ? 6.392 -5.281 9.358 1.00 77.12 285 ASP A C 1
ATOM 2219 O O . ASP A 1 285 ? 6.678 -4.120 9.652 1.00 77.12 285 ASP A O 1
ATOM 2223 N N . ILE A 1 286 ? 5.204 -5.817 9.638 1.00 78.56 286 ILE A N 1
ATOM 2224 C CA . ILE A 1 286 ? 4.157 -5.078 10.345 1.00 78.56 286 ILE A CA 1
ATOM 2225 C C . ILE A 1 286 ? 4.538 -4.841 11.820 1.00 78.56 286 ILE A C 1
ATOM 2227 O O . ILE A 1 286 ? 4.359 -3.711 12.272 1.00 78.56 286 ILE A O 1
ATOM 2231 N N . PRO A 1 287 ? 5.074 -5.830 12.574 1.00 75.81 287 PRO A N 1
ATOM 2232 C CA . PRO A 1 287 ? 5.607 -5.603 13.918 1.00 75.81 287 PRO A CA 1
ATOM 2233 C C . PRO A 1 287 ? 6.575 -4.421 14.004 1.00 75.81 287 PRO A C 1
ATOM 2235 O O . PRO A 1 287 ? 6.319 -3.506 14.779 1.00 75.81 287 PRO A O 1
ATOM 2238 N N . TYR A 1 288 ? 7.590 -4.376 13.134 1.00 72.12 288 TYR A N 1
ATOM 2239 C CA . TYR A 1 288 ? 8.551 -3.267 13.102 1.00 72.12 288 TYR A CA 1
ATOM 2240 C C . TYR A 1 288 ? 7.867 -1.899 12.953 1.00 72.12 288 TYR A C 1
ATOM 2242 O O . TYR A 1 288 ? 8.206 -0.940 13.645 1.00 72.12 288 TYR A O 1
ATOM 2250 N N . ARG A 1 289 ? 6.849 -1.804 12.086 1.00 72.38 289 ARG A N 1
ATOM 2251 C CA . ARG A 1 289 ? 6.098 -0.556 11.894 1.00 72.38 289 ARG A CA 1
ATOM 2252 C C . ARG A 1 289 ? 5.369 -0.112 13.165 1.00 72.38 289 ARG A C 1
ATOM 2254 O O . ARG A 1 289 ? 5.288 1.086 13.426 1.00 72.38 289 ARG A O 1
ATOM 2261 N N . PHE A 1 290 ? 4.820 -1.047 13.936 1.00 70.38 290 PHE A N 1
ATOM 2262 C CA . PHE A 1 290 ? 4.152 -0.722 15.196 1.00 70.38 290 PHE A CA 1
ATOM 2263 C C . PHE A 1 290 ? 5.132 -0.373 16.316 1.00 70.38 290 PHE A C 1
ATOM 2265 O O . PHE A 1 290 ? 4.821 0.518 17.107 1.00 70.38 290 PHE A O 1
ATOM 2272 N N . ASP A 1 291 ? 6.311 -0.996 16.334 1.00 65.00 291 ASP A N 1
ATOM 2273 C CA . ASP A 1 291 ? 7.390 -0.634 17.257 1.00 65.00 291 ASP A CA 1
ATOM 2274 C C . ASP A 1 291 ? 7.846 0.815 17.010 1.00 65.00 291 ASP A C 1
ATOM 2276 O O . ASP A 1 291 ? 7.952 1.600 17.950 1.00 65.00 291 ASP A O 1
ATOM 2280 N N . GLN A 1 292 ? 7.999 1.223 15.741 1.00 62.31 292 GLN A N 1
ATOM 2281 C CA . GLN A 1 292 ? 8.295 2.617 15.376 1.00 62.31 292 GLN A CA 1
ATOM 2282 C C . GLN A 1 292 ? 7.211 3.617 15.814 1.00 62.31 292 GLN A C 1
ATOM 2284 O O . GLN A 1 292 ? 7.513 4.785 16.041 1.00 62.31 292 GLN A O 1
ATOM 2289 N N . LEU A 1 293 ? 5.947 3.189 15.899 1.00 63.34 293 LEU A N 1
ATOM 2290 C CA . LEU A 1 293 ? 4.842 4.035 16.361 1.00 63.34 293 LEU A CA 1
ATOM 2291 C C . LEU A 1 293 ? 4.790 4.172 17.890 1.00 63.34 293 LEU A C 1
ATOM 2293 O O . LEU A 1 293 ? 3.953 4.921 18.391 1.00 63.34 293 LEU A O 1
ATOM 2297 N N . GLY A 1 294 ? 5.625 3.436 18.636 1.00 56.38 294 GLY A N 1
ATOM 2298 C CA . GLY A 1 294 ? 5.585 3.413 20.101 1.00 56.38 294 GLY A CA 1
ATOM 2299 C C . GLY A 1 294 ? 4.281 2.835 20.660 1.00 56.38 294 GLY A C 1
ATOM 2300 O O . GLY A 1 294 ? 3.951 3.036 21.825 1.00 56.38 294 GLY A O 1
ATOM 2301 N N . THR A 1 295 ? 3.498 2.135 19.833 1.00 56.84 295 THR A N 1
ATOM 2302 C CA . THR A 1 295 ? 2.204 1.596 20.248 1.00 56.84 295 THR A CA 1
ATOM 2303 C C . THR A 1 295 ? 2.352 0.144 20.685 1.00 56.84 295 THR A C 1
ATOM 2305 O O . THR A 1 295 ? 2.541 -0.738 19.851 1.00 56.84 295 THR A O 1
ATOM 2308 N N . ASP A 1 296 ? 2.102 -0.139 21.965 1.00 53.75 296 ASP A N 1
ATOM 2309 C CA . ASP A 1 296 ? 1.958 -1.507 22.511 1.00 53.75 296 ASP A CA 1
ATOM 2310 C C . ASP A 1 296 ? 0.791 -2.307 21.884 1.00 53.75 296 ASP A C 1
ATOM 2312 O O . ASP A 1 296 ? 0.535 -3.470 22.219 1.00 53.75 296 ASP A O 1
ATOM 2316 N N . TYR A 1 297 ? 0.017 -1.669 21.003 1.00 50.53 297 TYR A N 1
ATOM 2317 C CA . TYR A 1 297 ? -1.340 -2.068 20.667 1.00 50.53 297 TYR A CA 1
ATOM 2318 C C . TYR A 1 297 ? -1.493 -3.196 19.631 1.00 50.53 297 TYR A C 1
ATOM 2320 O O . TYR A 1 297 ? -2.640 -3.519 19.310 1.00 50.53 297 TYR A O 1
ATOM 2328 N N . PRO A 1 298 ? -0.427 -3.879 19.153 1.00 54.91 298 PRO A N 1
ATOM 2329 C CA . PRO A 1 298 ? -0.688 -5.155 18.490 1.00 54.91 298 PRO A CA 1
ATOM 2330 C C . PRO A 1 298 ? 0.335 -6.283 18.699 1.00 54.91 298 PRO A C 1
ATOM 2332 O O . PRO A 1 298 ? 0.139 -7.360 18.125 1.00 54.91 298 PRO A O 1
ATOM 2335 N N . SER A 1 299 ? 1.359 -6.124 19.549 1.00 46.56 299 SER A N 1
ATOM 2336 C CA . SER A 1 299 ? 2.396 -7.158 19.766 1.00 46.56 299 SER A CA 1
ATOM 2337 C C . SER A 1 299 ? 1.826 -8.514 20.221 1.00 46.56 299 SER A C 1
ATOM 2339 O O . SER A 1 299 ? 2.388 -9.567 19.928 1.00 46.56 299 SER A O 1
ATOM 2341 N N . LYS A 1 300 ? 0.648 -8.520 20.862 1.00 48.69 300 LYS A N 1
ATOM 2342 C CA . LYS A 1 300 ? -0.053 -9.746 21.285 1.00 48.69 300 LYS A CA 1
ATOM 2343 C C . LYS A 1 300 ? -1.014 -10.345 20.246 1.00 48.69 300 LYS A C 1
ATOM 2345 O O . LYS A 1 300 ? -1.415 -11.492 20.425 1.00 48.69 300 LYS A O 1
ATOM 2350 N N . PHE A 1 301 ? -1.401 -9.618 19.190 1.00 50.56 301 PHE A N 1
ATOM 2351 C CA . PHE A 1 301 ? -2.530 -10.003 18.316 1.00 50.56 301 PHE A CA 1
ATOM 2352 C C . PHE A 1 301 ? -2.191 -10.123 16.818 1.00 50.56 301 PHE A C 1
ATOM 2354 O O . PHE A 1 301 ? -2.848 -10.887 16.109 1.00 50.56 301 PHE A O 1
ATOM 2361 N N . LEU A 1 302 ? -1.113 -9.484 16.348 1.00 56.47 302 LEU A N 1
ATOM 2362 C CA . LEU A 1 302 ? -0.539 -9.698 15.008 1.00 56.47 302 LEU A CA 1
ATOM 2363 C C . LEU A 1 302 ? 0.029 -11.094 14.683 1.00 56.47 302 LEU A C 1
ATOM 2365 O O . LEU A 1 302 ? 0.127 -11.379 13.488 1.00 56.47 302 LEU A O 1
ATOM 2369 N N . PRO A 1 303 ? 0.392 -11.986 15.635 1.00 53.56 303 PRO A N 1
ATOM 2370 C CA . PRO A 1 303 ? 1.048 -13.254 15.292 1.00 53.56 303 PRO A CA 1
ATOM 2371 C C . PRO A 1 303 ? 0.227 -14.213 14.418 1.00 53.56 303 PRO A C 1
ATOM 2373 O O . PRO A 1 303 ? 0.759 -15.226 13.975 1.00 53.56 303 PRO A O 1
ATOM 2376 N N . THR A 1 304 ? -1.067 -13.952 14.212 1.00 59.78 304 THR A N 1
ATOM 2377 C CA . THR A 1 304 ? -1.964 -14.882 13.510 1.00 59.78 304 THR A CA 1
ATOM 2378 C C . THR A 1 304 ? -1.963 -14.728 11.989 1.00 59.78 304 THR A C 1
ATOM 2380 O O . THR A 1 304 ? -2.261 -15.703 11.304 1.00 59.78 304 THR A O 1
ATOM 2383 N N . ALA A 1 305 ? -1.609 -13.559 11.447 1.00 68.38 305 ALA A N 1
ATOM 2384 C CA . ALA A 1 305 ? -1.518 -13.352 10.002 1.00 68.38 305 ALA A CA 1
ATOM 2385 C C . ALA A 1 305 ? -0.089 -13.606 9.499 1.00 68.38 305 ALA A C 1
ATOM 2387 O O . ALA A 1 305 ? 0.888 -13.151 10.106 1.00 68.38 305 ALA A O 1
ATOM 2388 N N . VAL A 1 306 ? 0.027 -14.305 8.365 1.00 83.19 306 VAL A N 1
ATOM 2389 C CA . VAL A 1 306 ? 1.303 -14.471 7.660 1.00 83.19 306 VAL A CA 1
ATOM 2390 C C . VAL A 1 306 ? 1.835 -13.084 7.305 1.00 83.19 306 VAL A C 1
ATOM 2392 O O . VAL A 1 306 ? 1.122 -12.247 6.751 1.00 83.19 306 VAL A O 1
ATOM 2395 N N . GLN A 1 307 ? 3.088 -12.814 7.664 1.00 83.56 307 GLN A N 1
ATOM 2396 C CA . GLN A 1 307 ? 3.664 -11.485 7.482 1.00 83.56 307 GLN A CA 1
ATOM 2397 C C . GLN A 1 307 ? 3.861 -11.174 5.990 1.00 83.56 307 GLN A C 1
ATOM 2399 O O . GLN A 1 307 ? 4.280 -12.071 5.247 1.00 83.56 307 GLN A O 1
ATOM 2404 N N . PRO A 1 308 ? 3.673 -9.915 5.541 1.00 87.50 308 PRO A N 1
ATOM 2405 C CA . PRO A 1 308 ? 3.860 -9.544 4.137 1.00 87.50 308 PRO A CA 1
ATOM 2406 C C . PRO A 1 308 ? 5.226 -9.962 3.570 1.00 87.50 308 PRO A C 1
ATOM 2408 O O . PRO A 1 308 ? 5.303 -10.386 2.420 1.00 87.50 308 PRO A O 1
ATOM 2411 N N . LYS A 1 309 ? 6.293 -9.963 4.388 1.00 83.12 309 LYS A N 1
ATOM 2412 C CA . LYS A 1 309 ? 7.622 -10.482 4.001 1.00 83.12 309 LYS A CA 1
ATOM 2413 C C . LYS A 1 309 ? 7.626 -11.944 3.570 1.00 83.12 309 LYS A C 1
ATOM 2415 O O . LYS A 1 309 ? 8.330 -12.310 2.633 1.00 83.12 309 LYS A O 1
ATOM 2420 N N . GLN A 1 310 ? 6.868 -12.791 4.262 1.00 83.81 310 GLN A N 1
ATOM 2421 C CA . GLN A 1 310 ? 6.784 -14.224 3.973 1.00 83.81 310 GLN A CA 1
ATOM 2422 C C . GLN A 1 310 ? 5.907 -14.479 2.743 1.00 83.81 310 GLN A C 1
ATOM 2424 O O . GLN A 1 310 ? 6.255 -15.306 1.898 1.00 83.81 310 GLN A O 1
ATOM 2429 N N . LEU A 1 311 ? 4.813 -13.728 2.611 1.00 89.94 311 LEU A N 1
ATOM 2430 C CA . LEU A 1 311 ? 3.935 -13.790 1.446 1.00 89.94 311 LEU A CA 1
ATOM 2431 C C . LEU A 1 311 ? 4.662 -13.348 0.180 1.00 89.94 311 LEU A C 1
ATOM 2433 O O . LEU A 1 311 ? 4.671 -14.083 -0.801 1.00 89.94 311 LEU A O 1
ATOM 2437 N N . LEU A 1 312 ? 5.376 -12.220 0.223 1.00 89.06 312 LEU A N 1
ATOM 2438 C CA . LEU A 1 312 ? 6.120 -11.735 -0.934 1.00 89.06 312 LEU A CA 1
ATOM 2439 C C . LEU A 1 312 ? 7.169 -12.748 -1.411 1.00 89.06 312 LEU A C 1
ATOM 2441 O O . LEU A 1 312 ? 7.257 -12.992 -2.607 1.00 89.06 312 LEU A O 1
ATOM 2445 N N . ARG A 1 313 ? 7.900 -13.420 -0.508 1.00 83.69 313 ARG A N 1
ATOM 2446 C CA . ARG A 1 313 ? 8.790 -14.535 -0.899 1.00 83.69 313 ARG A CA 1
ATOM 2447 C C . ARG A 1 313 ? 8.059 -15.631 -1.650 1.00 83.69 313 ARG A C 1
ATOM 2449 O O . ARG A 1 313 ? 8.556 -16.136 -2.652 1.00 83.69 313 ARG A O 1
ATOM 2456 N N . THR A 1 314 ? 6.912 -16.033 -1.118 1.00 87.38 314 THR A N 1
ATOM 2457 C CA . THR A 1 314 ? 6.092 -17.085 -1.716 1.00 87.38 314 THR A CA 1
ATOM 2458 C C . THR A 1 314 ? 5.664 -16.667 -3.118 1.00 87.38 314 THR A C 1
ATOM 2460 O O . THR A 1 314 ? 5.807 -17.443 -4.055 1.00 87.38 314 THR A O 1
ATOM 2463 N N . TYR A 1 315 ? 5.258 -15.410 -3.283 1.00 92.69 315 TYR A N 1
ATOM 2464 C CA . TYR A 1 315 ? 4.801 -14.859 -4.555 1.00 92.69 315 TYR A CA 1
ATOM 2465 C C . TYR A 1 315 ? 5.926 -14.735 -5.581 1.00 92.69 315 TYR A C 1
ATOM 2467 O O . TYR A 1 315 ? 5.720 -15.046 -6.751 1.00 92.69 315 TYR A O 1
ATOM 2475 N N . LEU A 1 316 ? 7.123 -14.343 -5.141 1.00 87.31 316 LEU A N 1
ATOM 2476 C CA . LEU A 1 316 ? 8.316 -14.305 -5.984 1.00 87.31 316 LEU A CA 1
ATOM 2477 C C . LEU A 1 316 ? 8.696 -15.708 -6.479 1.00 87.31 316 LEU A C 1
ATOM 2479 O O . LEU A 1 316 ? 8.913 -15.891 -7.669 1.00 87.31 316 LEU A O 1
ATOM 2483 N N . ARG A 1 317 ? 8.680 -16.722 -5.601 1.00 84.94 317 ARG A N 1
ATOM 2484 C CA . ARG A 1 317 ? 8.940 -18.130 -5.977 1.00 84.94 317 ARG A CA 1
ATOM 2485 C C . ARG A 1 317 ? 7.891 -18.721 -6.911 1.00 84.94 317 ARG A C 1
ATOM 2487 O O . ARG A 1 317 ? 8.185 -19.639 -7.665 1.00 84.94 317 ARG A O 1
ATOM 2494 N N . GLN A 1 318 ? 6.662 -18.232 -6.814 1.00 87.81 318 GLN A N 1
ATOM 2495 C CA . GLN A 1 318 ? 5.559 -18.597 -7.699 1.00 87.81 318 GLN A CA 1
ATOM 2496 C C . GLN A 1 318 ? 5.599 -17.830 -9.029 1.00 87.81 318 GLN A C 1
ATOM 2498 O O . GLN A 1 318 ? 4.716 -18.035 -9.855 1.00 87.81 318 GLN A O 1
ATOM 2503 N N . SER A 1 319 ? 6.580 -16.940 -9.230 1.00 88.50 319 SER A N 1
ATOM 2504 C CA . SER A 1 319 ? 6.679 -16.060 -10.397 1.00 88.50 319 SER A CA 1
ATOM 2505 C C . SER A 1 319 ? 5.389 -15.278 -10.655 1.00 88.50 319 SER A C 1
ATOM 2507 O O . SER A 1 319 ? 4.952 -15.146 -11.791 1.00 88.50 319 SER A O 1
ATOM 2509 N N . ARG A 1 320 ? 4.739 -14.761 -9.607 1.00 93.25 320 ARG A N 1
ATOM 2510 C CA . ARG A 1 320 ? 3.515 -13.957 -9.770 1.00 93.25 320 ARG A CA 1
ATOM 2511 C C . ARG A 1 320 ? 3.827 -12.624 -10.454 1.00 93.25 320 ARG A C 1
ATOM 2513 O O . ARG A 1 320 ? 4.945 -12.116 -10.355 1.00 93.25 320 ARG A O 1
ATOM 2520 N N . VAL A 1 321 ? 2.825 -12.028 -11.103 1.00 96.25 321 VAL A N 1
ATOM 2521 C CA . VAL A 1 321 ? 2.952 -10.699 -11.723 1.00 96.25 321 VAL A CA 1
ATOM 2522 C C . VAL A 1 321 ? 2.899 -9.621 -10.645 1.00 96.25 321 VAL A C 1
ATOM 2524 O O . VAL A 1 321 ? 1.846 -9.372 -10.057 1.00 96.25 321 VAL A O 1
ATOM 2527 N N . ILE A 1 322 ? 4.041 -8.982 -10.377 1.00 96.62 322 ILE A N 1
ATOM 2528 C CA . ILE A 1 322 ? 4.186 -7.987 -9.308 1.00 96.62 322 ILE A CA 1
ATOM 2529 C C . ILE A 1 322 ? 4.815 -6.711 -9.863 1.00 96.62 322 ILE A C 1
ATOM 2531 O O . ILE A 1 322 ? 5.971 -6.701 -10.285 1.00 96.62 322 ILE A O 1
ATOM 2535 N N . HIS A 1 323 ? 4.073 -5.611 -9.770 1.00 97.31 323 HIS A N 1
ATOM 2536 C CA . HIS A 1 323 ? 4.577 -4.252 -9.924 1.00 97.31 323 HIS A CA 1
ATOM 2537 C C . HIS A 1 323 ? 4.830 -3.665 -8.535 1.00 97.31 323 HIS A C 1
ATOM 2539 O O . HIS A 1 323 ? 3.890 -3.339 -7.806 1.00 97.31 323 HIS A O 1
ATOM 2545 N N . TYR A 1 324 ? 6.101 -3.555 -8.157 1.00 94.75 324 TYR A N 1
ATOM 2546 C CA . TYR A 1 324 ? 6.519 -3.123 -6.827 1.00 94.75 324 TYR A CA 1
ATOM 2547 C C . TYR A 1 324 ? 7.169 -1.743 -6.885 1.00 94.75 324 TYR A C 1
ATOM 2549 O O . TYR A 1 324 ? 8.256 -1.595 -7.437 1.00 94.75 324 TYR A O 1
ATOM 2557 N N . PHE A 1 325 ? 6.547 -0.741 -6.271 1.00 93.69 325 PHE A N 1
ATOM 2558 C CA . PHE A 1 325 ? 7.095 0.611 -6.179 1.00 93.69 325 PHE A CA 1
ATOM 2559 C C . PHE A 1 325 ? 7.768 0.832 -4.828 1.00 93.69 325 PHE A C 1
ATOM 2561 O O . PHE A 1 325 ? 7.195 0.506 -3.786 1.00 93.69 325 PHE A O 1
ATOM 2568 N N . TYR A 1 326 ? 8.973 1.396 -4.846 1.00 88.81 326 TYR A N 1
ATOM 2569 C CA . TYR A 1 326 ? 9.764 1.662 -3.648 1.00 88.81 326 TYR A CA 1
ATOM 2570 C C . TYR A 1 326 ? 10.664 2.882 -3.824 1.00 88.81 326 TYR A C 1
ATOM 2572 O O . TYR A 1 326 ? 10.873 3.367 -4.937 1.00 88.81 326 TYR A O 1
ATOM 2580 N N . SER A 1 327 ? 11.183 3.382 -2.707 1.00 82.94 327 SER A N 1
ATOM 2581 C CA . SER A 1 327 ? 12.117 4.499 -2.669 1.00 82.94 327 SER A CA 1
ATOM 2582 C C . SER A 1 327 ? 13.265 4.174 -1.732 1.00 82.94 327 SER A C 1
ATOM 2584 O O . SER A 1 327 ? 13.088 3.524 -0.706 1.00 82.94 327 SER A O 1
ATOM 2586 N N . LEU A 1 328 ? 14.442 4.677 -2.083 1.00 73.50 328 LEU A N 1
ATOM 2587 C CA . LEU A 1 328 ? 15.642 4.613 -1.251 1.00 73.50 328 LEU A CA 1
ATOM 2588 C C . LEU A 1 328 ? 15.608 5.645 -0.112 1.00 73.50 328 LEU A C 1
ATOM 2590 O O . LEU A 1 328 ? 16.445 5.604 0.783 1.00 73.50 328 LEU A O 1
ATOM 2594 N N . ARG A 1 329 ? 14.654 6.582 -0.160 1.00 71.19 329 ARG A N 1
ATOM 2595 C CA . ARG A 1 329 ? 14.389 7.600 0.866 1.00 71.19 329 ARG A CA 1
ATOM 2596 C C . ARG A 1 329 ? 13.129 7.301 1.672 1.00 71.19 329 ARG A C 1
ATOM 2598 O O . ARG A 1 329 ? 12.684 8.173 2.406 1.00 71.19 329 ARG A O 1
ATOM 2605 N N . ASP A 1 330 ? 12.542 6.122 1.486 1.00 73.44 330 ASP A N 1
ATOM 2606 C CA . ASP A 1 330 ? 11.405 5.677 2.279 1.00 73.44 330 ASP A CA 1
ATOM 2607 C C . ASP A 1 330 ? 11.875 5.347 3.696 1.00 73.44 330 ASP A C 1
ATOM 2609 O O . ASP A 1 330 ? 12.563 4.358 3.920 1.00 73.44 330 ASP A O 1
ATOM 2613 N N . GLU A 1 331 ? 11.530 6.207 4.642 1.00 66.38 331 GLU A N 1
ATOM 2614 C CA . GLU A 1 331 ? 11.908 6.098 6.046 1.00 66.38 331 GLU A CA 1
ATOM 2615 C C . GLU A 1 331 ? 11.001 5.160 6.863 1.00 66.38 331 GLU A C 1
ATOM 2617 O O . GLU A 1 331 ? 11.334 4.822 8.000 1.00 66.38 331 GLU A O 1
ATOM 2622 N N . LEU A 1 332 ? 9.854 4.747 6.306 1.00 65.12 332 LEU A N 1
ATOM 2623 C CA . LEU A 1 332 ? 8.809 4.006 7.027 1.00 65.12 332 LEU A CA 1
ATOM 2624 C C . LEU A 1 33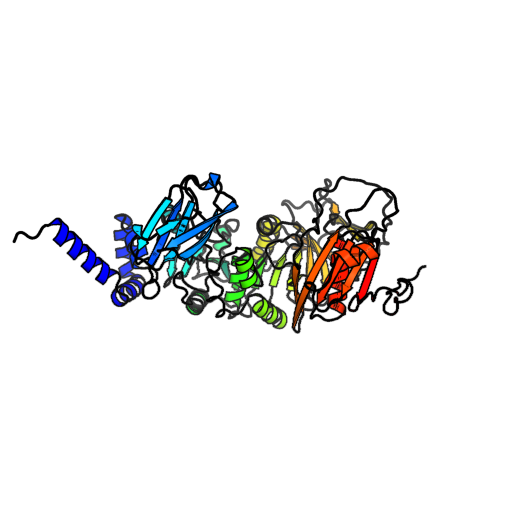2 ? 8.640 2.564 6.539 1.00 65.12 332 LEU A C 1
ATOM 2626 O O . LEU A 1 332 ? 8.207 1.700 7.303 1.00 65.12 332 LEU A O 1
ATOM 2630 N N . ALA A 1 333 ? 8.928 2.288 5.268 1.00 60.44 333 ALA A N 1
ATOM 2631 C CA . ALA A 1 333 ? 8.935 0.942 4.717 1.00 60.44 333 ALA A CA 1
ATOM 2632 C C . ALA A 1 333 ? 10.364 0.397 4.733 1.00 60.44 333 ALA A C 1
ATOM 2634 O O . ALA A 1 333 ? 11.255 0.971 4.118 1.00 60.44 333 ALA A O 1
ATOM 2635 N N . ASN A 1 334 ? 10.566 -0.733 5.416 1.00 58.25 334 ASN A N 1
ATOM 2636 C CA . ASN A 1 334 ? 11.852 -1.424 5.571 1.00 58.25 334 ASN A CA 1
ATOM 2637 C C . ASN A 1 334 ? 12.691 -1.397 4.283 1.00 58.25 334 ASN A C 1
ATOM 2639 O O . ASN A 1 334 ? 12.403 -2.125 3.325 1.00 58.25 334 ASN A O 1
ATOM 2643 N N . CYS A 1 335 ? 13.726 -0.558 4.276 1.00 52.62 335 CYS A N 1
ATOM 2644 C CA . CYS A 1 335 ? 14.290 0.065 3.077 1.00 52.62 335 CYS A CA 1
ATOM 2645 C C . CYS A 1 335 ? 15.073 -0.861 2.122 1.00 52.62 335 CYS A C 1
ATOM 2647 O O . CYS A 1 335 ? 15.747 -0.371 1.229 1.00 52.62 335 CYS A O 1
ATOM 2649 N N . SER A 1 336 ? 15.043 -2.183 2.280 1.00 55.69 336 SER A N 1
ATOM 2650 C CA . SER A 1 336 ? 15.989 -3.098 1.601 1.00 55.69 336 SER A CA 1
ATOM 2651 C C . SER A 1 336 ? 15.353 -4.278 0.886 1.00 55.69 336 SER A C 1
ATOM 2653 O O . SER A 1 336 ? 16.044 -5.062 0.235 1.00 55.69 336 SER A O 1
ATOM 2655 N N . LEU A 1 337 ? 14.048 -4.477 1.047 1.00 61.81 337 LEU A N 1
ATOM 2656 C CA . LEU A 1 337 ? 13.523 -5.814 0.847 1.00 61.81 337 LEU A CA 1
ATOM 2657 C C . LEU A 1 337 ? 13.398 -6.226 -0.622 1.00 61.81 337 LEU A C 1
ATOM 2659 O O . LEU A 1 337 ? 13.722 -7.357 -0.977 1.00 61.81 337 LEU A O 1
ATOM 2663 N N . ILE A 1 338 ? 12.959 -5.308 -1.477 1.00 73.38 338 ILE A N 1
ATOM 2664 C CA . ILE A 1 338 ? 12.768 -5.580 -2.903 1.00 73.38 338 ILE A CA 1
ATOM 2665 C C . ILE A 1 338 ? 13.999 -5.238 -3.752 1.00 73.38 338 ILE A C 1
ATOM 2667 O O . ILE A 1 338 ? 14.132 -5.739 -4.868 1.00 73.38 338 ILE A O 1
ATOM 2671 N N . GLU A 1 339 ? 14.893 -4.379 -3.252 1.00 67.12 339 GLU A N 1
ATOM 2672 C CA . GLU A 1 339 ? 15.965 -3.756 -4.041 1.00 67.12 339 GLU A CA 1
ATOM 2673 C C . GLU A 1 339 ? 16.807 -4.808 -4.771 1.00 67.12 339 GLU A C 1
ATOM 2675 O O . GLU A 1 339 ? 17.003 -4.724 -5.987 1.00 67.12 339 GLU A O 1
ATOM 2680 N N . PHE A 1 340 ? 17.159 -5.876 -4.059 1.00 63.97 340 PHE A N 1
ATOM 2681 C CA . PHE A 1 340 ? 18.035 -6.941 -4.542 1.00 63.97 340 PHE A CA 1
ATOM 2682 C C . PHE A 1 340 ? 17.297 -8.197 -5.013 1.00 63.97 340 PHE A C 1
ATOM 2684 O O . PHE A 1 340 ? 17.934 -9.158 -5.433 1.00 63.97 340 PHE A O 1
ATOM 2691 N N . ALA A 1 341 ? 15.959 -8.193 -5.010 1.00 68.31 341 ALA A N 1
ATOM 2692 C CA . ALA A 1 341 ? 15.191 -9.308 -5.552 1.00 68.31 341 ALA A CA 1
ATOM 2693 C C . ALA A 1 341 ? 15.437 -9.421 -7.072 1.00 68.31 341 ALA A C 1
ATOM 2695 O O . ALA A 1 341 ? 15.094 -8.509 -7.833 1.00 68.31 341 ALA A O 1
ATOM 2696 N N . GLY A 1 342 ? 16.055 -10.516 -7.510 1.00 68.31 342 GLY A N 1
ATOM 2697 C CA . GLY A 1 342 ? 16.361 -10.841 -8.909 1.00 68.31 342 GLY A CA 1
ATOM 2698 C C . GLY A 1 342 ? 15.790 -12.205 -9.308 1.00 68.31 342 GLY A C 1
ATOM 2699 O O . GLY A 1 342 ? 15.191 -12.876 -8.472 1.00 68.31 342 GLY A O 1
ATOM 2700 N N . GLY A 1 343 ? 15.942 -12.588 -10.580 1.00 67.75 343 GLY A N 1
ATOM 2701 C CA . GLY A 1 343 ? 15.605 -13.947 -11.043 1.00 67.75 343 GLY A CA 1
ATOM 2702 C C . GLY A 1 343 ? 14.112 -14.310 -11.052 1.00 67.75 343 GLY A C 1
ATOM 2703 O O . GLY A 1 343 ? 13.774 -15.488 -11.054 1.00 67.75 343 GLY A O 1
ATOM 2704 N N . CYS A 1 344 ? 13.213 -13.321 -11.042 1.00 79.56 344 CYS A N 1
ATOM 2705 C CA . CYS A 1 344 ? 11.764 -13.528 -11.024 1.00 79.56 344 CYS A CA 1
ATOM 2706 C C . CYS A 1 344 ? 11.122 -12.953 -12.301 1.00 79.56 344 CYS A C 1
ATOM 2708 O O . CYS A 1 344 ? 11.001 -11.734 -12.435 1.00 79.56 344 CYS A O 1
ATOM 2710 N N . ASP A 1 345 ? 10.647 -13.821 -13.202 1.00 78.81 345 ASP A N 1
ATOM 2711 C CA . ASP A 1 345 ? 10.215 -13.487 -14.580 1.00 78.81 345 ASP A CA 1
ATOM 2712 C C . ASP A 1 345 ? 9.142 -12.396 -14.686 1.00 78.81 345 ASP A C 1
ATOM 2714 O O . ASP A 1 345 ? 9.016 -11.709 -15.704 1.00 78.81 345 ASP A O 1
ATOM 2718 N N . HIS A 1 346 ? 8.341 -12.240 -13.637 1.00 89.44 346 HIS A N 1
ATOM 2719 C CA . HIS A 1 346 ? 7.188 -11.347 -13.615 1.00 89.44 346 HIS A CA 1
ATOM 2720 C C . HIS A 1 346 ? 7.275 -10.282 -12.512 1.00 89.44 346 HIS A C 1
ATOM 2722 O O . HIS A 1 346 ? 6.287 -9.609 -12.212 1.00 89.44 346 HIS A O 1
ATOM 2728 N N . LEU A 1 347 ? 8.474 -10.077 -11.951 1.00 91.88 347 LEU A N 1
ATOM 2729 C CA . LEU A 1 347 ? 8.755 -8.973 -11.043 1.00 91.88 347 LEU A CA 1
ATOM 2730 C C . LEU A 1 347 ? 9.225 -7.734 -11.815 1.00 91.88 347 LEU A C 1
ATOM 2732 O O . LEU A 1 347 ? 10.278 -7.736 -12.459 1.00 91.88 347 LEU A O 1
ATOM 2736 N N . GLN A 1 348 ? 8.486 -6.639 -11.656 1.00 94.50 348 GLN A N 1
ATOM 2737 C CA . GLN A 1 348 ? 8.888 -5.306 -12.086 1.00 94.50 348 GLN A CA 1
ATOM 2738 C C . GLN A 1 348 ? 9.001 -4.383 -10.874 1.00 94.50 348 GLN A C 1
ATOM 2740 O O . GLN A 1 348 ? 8.029 -4.159 -10.152 1.00 94.50 348 GLN A O 1
ATOM 2745 N N . LYS A 1 349 ? 10.195 -3.838 -10.653 1.00 91.44 349 LYS A N 1
ATOM 2746 C CA . LYS A 1 349 ? 10.502 -2.952 -9.527 1.00 91.44 349 LYS A CA 1
ATOM 2747 C C . LYS A 1 349 ? 10.618 -1.523 -10.024 1.00 91.44 349 LYS A C 1
ATOM 2749 O O . LYS A 1 349 ? 11.341 -1.287 -10.980 1.00 91.44 349 LYS A O 1
ATOM 2754 N N . TYR A 1 350 ? 9.966 -0.582 -9.363 1.00 93.12 350 TYR A N 1
ATOM 2755 C CA . TYR A 1 350 ? 9.945 0.827 -9.730 1.00 93.12 350 TYR A CA 1
ATOM 2756 C C . TYR A 1 350 ? 10.599 1.627 -8.606 1.00 93.12 350 TYR A C 1
ATOM 2758 O O . TYR A 1 350 ? 9.985 1.847 -7.562 1.00 93.12 350 TYR A O 1
ATOM 2766 N N . CYS A 1 351 ? 11.853 2.026 -8.811 1.00 88.62 351 CYS A N 1
ATOM 2767 C CA . CYS A 1 351 ? 12.593 2.863 -7.877 1.00 88.62 351 CYS A CA 1
ATOM 2768 C C . CYS A 1 351 ? 12.291 4.336 -8.167 1.00 88.62 351 CYS A C 1
ATOM 2770 O O . CYS A 1 351 ? 12.619 4.854 -9.240 1.00 88.62 351 CYS A O 1
ATOM 2772 N N . VAL A 1 352 ? 11.668 5.010 -7.206 1.00 87.00 352 VAL A N 1
ATOM 2773 C CA . VAL A 1 352 ? 11.214 6.399 -7.318 1.00 87.00 352 VAL A CA 1
ATOM 2774 C C . VAL A 1 352 ? 11.840 7.217 -6.198 1.00 87.00 352 VAL A C 1
ATOM 2776 O O . VAL A 1 352 ? 11.839 6.795 -5.050 1.00 87.00 352 VAL A O 1
ATOM 2779 N N . ASP A 1 353 ? 12.387 8.386 -6.524 1.00 82.94 353 ASP A N 1
ATOM 2780 C CA . ASP A 1 353 ? 12.954 9.304 -5.531 1.00 82.94 353 ASP A CA 1
ATOM 2781 C C . ASP A 1 353 ? 11.828 10.119 -4.875 1.00 82.94 353 ASP A C 1
ATOM 2783 O O . ASP A 1 353 ? 11.392 11.140 -5.407 1.00 82.94 353 ASP A O 1
ATOM 2787 N N . ALA A 1 354 ? 11.295 9.606 -3.766 1.00 82.38 354 ALA A N 1
ATOM 2788 C CA . ALA A 1 354 ? 10.204 10.216 -3.002 1.00 82.38 354 ALA A CA 1
ATOM 2789 C C . ALA A 1 354 ? 10.236 9.759 -1.534 1.00 82.38 354 ALA A C 1
ATOM 2791 O O . ALA A 1 354 ? 10.772 8.691 -1.235 1.00 82.38 354 ALA A O 1
ATOM 2792 N N . ARG A 1 355 ? 9.642 10.523 -0.612 1.00 82.19 355 ARG A N 1
ATOM 2793 C CA . ARG A 1 355 ? 9.361 10.019 0.749 1.00 82.19 355 ARG A CA 1
ATOM 2794 C C . ARG A 1 355 ? 8.224 8.999 0.732 1.00 82.19 355 ARG A C 1
ATOM 2796 O O . ARG A 1 355 ? 7.481 8.927 -0.251 1.00 82.19 355 ARG A O 1
ATOM 2803 N N . HIS A 1 356 ? 8.044 8.259 1.827 1.00 82.88 356 HIS A N 1
ATOM 2804 C CA . HIS A 1 356 ? 6.998 7.234 1.933 1.00 82.88 356 HIS A CA 1
ATOM 2805 C C . HIS A 1 356 ? 5.605 7.751 1.524 1.00 82.88 356 HIS A C 1
ATOM 2807 O O . HIS A 1 356 ? 4.928 7.169 0.676 1.00 82.88 356 HIS A O 1
ATOM 2813 N N . GLU A 1 357 ? 5.186 8.884 2.095 1.00 81.25 357 GLU A N 1
ATOM 2814 C CA . GLU A 1 357 ? 3.859 9.476 1.873 1.00 81.25 357 GLU A CA 1
ATOM 2815 C C . GLU A 1 357 ? 3.663 10.054 0.460 1.00 81.25 357 GLU A C 1
ATOM 2817 O O . GLU A 1 357 ? 2.540 10.140 -0.040 1.00 81.25 357 GLU A O 1
ATOM 2822 N N . GLU A 1 358 ? 4.756 10.411 -0.214 1.00 85.88 358 GLU A N 1
ATOM 2823 C CA . GLU A 1 358 ? 4.748 11.022 -1.546 1.00 85.88 358 GLU A CA 1
ATOM 2824 C C . GLU A 1 358 ? 4.782 9.971 -2.660 1.00 85.88 358 GLU A C 1
ATOM 2826 O O . GLU A 1 358 ? 4.452 10.266 -3.810 1.00 85.88 358 GLU A O 1
ATOM 2831 N N . LEU A 1 359 ? 5.170 8.733 -2.342 1.00 88.31 359 LEU A N 1
ATOM 2832 C CA . LEU A 1 359 ? 5.545 7.732 -3.334 1.00 88.31 359 LEU A CA 1
ATOM 2833 C C . LEU A 1 359 ? 4.404 7.382 -4.289 1.00 88.31 359 LEU A C 1
ATOM 2835 O O . LEU A 1 359 ? 4.611 7.323 -5.503 1.00 88.31 359 LEU A O 1
ATOM 2839 N N . LEU A 1 360 ? 3.185 7.217 -3.764 1.00 90.94 360 LEU A N 1
ATOM 2840 C CA . LEU A 1 360 ? 2.000 7.001 -4.596 1.00 90.94 360 LEU A CA 1
ATOM 2841 C C . LEU A 1 360 ? 1.709 8.211 -5.485 1.00 90.94 360 LEU A C 1
ATOM 2843 O O . LEU A 1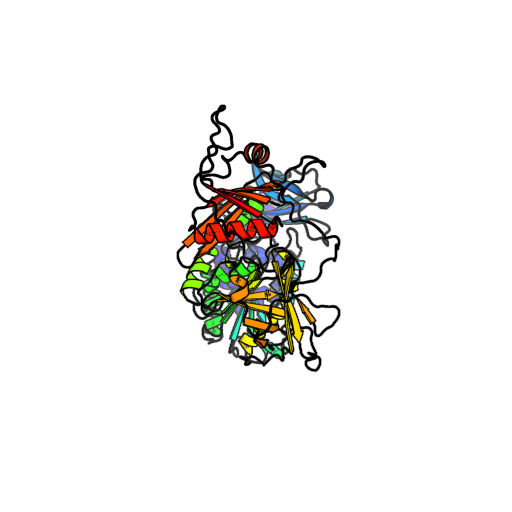 360 ? 1.377 8.027 -6.649 1.00 90.94 360 LEU A O 1
ATOM 2847 N N . HIS A 1 361 ? 1.839 9.430 -4.962 1.00 89.94 361 HIS A N 1
ATOM 2848 C CA . HIS A 1 361 ? 1.560 10.645 -5.723 1.00 89.94 361 HIS A CA 1
ATOM 2849 C C . HIS A 1 361 ? 2.559 10.826 -6.874 1.00 89.94 361 HIS A C 1
ATOM 2851 O O . HIS A 1 361 ? 2.160 11.034 -8.018 1.00 89.94 361 HIS A O 1
ATOM 2857 N N . VAL A 1 362 ? 3.854 10.657 -6.595 1.00 89.56 362 VAL A N 1
ATOM 2858 C CA . VAL A 1 362 ? 4.929 10.761 -7.595 1.00 89.56 362 VAL A CA 1
ATOM 2859 C C . VAL A 1 362 ? 4.861 9.628 -8.627 1.00 89.56 362 VAL A C 1
ATOM 2861 O O . VAL A 1 362 ? 5.308 9.807 -9.761 1.00 89.56 362 VAL A O 1
ATOM 2864 N N . SER A 1 363 ? 4.296 8.476 -8.261 1.00 92.06 363 SER A N 1
ATOM 2865 C CA . SER A 1 363 ? 4.163 7.302 -9.137 1.00 92.06 363 SER A CA 1
ATOM 2866 C C . SER A 1 363 ? 2.770 7.143 -9.748 1.00 92.06 363 SER A C 1
ATOM 2868 O O . SER A 1 363 ? 2.537 6.178 -10.473 1.00 92.06 363 SER A O 1
ATOM 2870 N N . GLU A 1 364 ? 1.833 8.053 -9.460 1.00 93.06 364 GLU A N 1
ATOM 2871 C CA . GLU A 1 364 ? 0.406 7.890 -9.766 1.00 93.06 364 GLU A CA 1
ATOM 2872 C C . GLU A 1 364 ? 0.183 7.618 -11.253 1.00 93.06 364 GLU A C 1
ATOM 2874 O O . GLU A 1 364 ? -0.586 6.735 -11.623 1.00 93.06 364 GLU A O 1
ATOM 2879 N N . ARG A 1 365 ? 0.892 8.349 -12.116 1.00 92.81 365 ARG A N 1
ATOM 2880 C CA . ARG A 1 365 ? 0.800 8.195 -13.567 1.00 92.81 365 ARG A CA 1
ATOM 2881 C C . ARG A 1 365 ? 1.193 6.787 -14.006 1.00 92.81 365 ARG A C 1
ATOM 2883 O O . ARG A 1 365 ? 0.408 6.132 -14.682 1.00 92.81 365 ARG A O 1
ATOM 2890 N N . THR A 1 366 ? 2.348 6.305 -13.564 1.00 95.62 366 THR A N 1
ATOM 2891 C CA . THR A 1 366 ? 2.815 4.947 -13.871 1.00 95.62 366 THR A CA 1
ATOM 2892 C C . THR A 1 366 ? 1.883 3.873 -13.303 1.00 95.62 366 THR A C 1
ATOM 2894 O O . THR A 1 366 ? 1.552 2.918 -14.002 1.00 95.62 366 THR A O 1
ATOM 2897 N N . VAL A 1 367 ? 1.389 4.046 -12.073 1.00 95.81 367 VAL A N 1
ATOM 2898 C CA . VAL A 1 367 ? 0.407 3.140 -11.450 1.00 95.81 367 VAL A CA 1
ATOM 2899 C C . VAL A 1 367 ? -0.881 3.075 -12.275 1.00 95.81 367 VAL A C 1
ATOM 2901 O O . VAL A 1 367 ? -1.356 1.983 -12.583 1.00 95.81 367 VAL A O 1
ATOM 2904 N N . LEU A 1 368 ? -1.433 4.224 -12.676 1.00 94.00 368 LEU A N 1
ATOM 2905 C CA . LEU A 1 368 ? -2.628 4.286 -13.523 1.00 94.00 368 LEU A CA 1
ATOM 2906 C C . LEU A 1 368 ? -2.383 3.648 -14.891 1.00 94.00 368 LEU A C 1
ATOM 2908 O O . LEU A 1 368 ? -3.253 2.921 -15.364 1.00 94.00 368 LEU A O 1
ATOM 2912 N N . SER A 1 369 ? -1.199 3.857 -15.476 1.00 94.12 369 SER A N 1
ATOM 2913 C CA . SER A 1 369 ? -0.783 3.204 -16.718 1.00 94.12 369 SER A CA 1
ATOM 2914 C C . SER A 1 369 ? -0.833 1.688 -16.606 1.00 94.12 369 SER A C 1
ATOM 2916 O O . SER A 1 369 ? -1.467 1.020 -17.419 1.00 94.12 369 SER A O 1
ATOM 2918 N N . ILE A 1 370 ? -0.225 1.132 -15.555 1.00 95.31 370 ILE A N 1
ATOM 2919 C CA . ILE A 1 370 ? -0.204 -0.311 -15.298 1.00 95.31 370 ILE A CA 1
ATOM 2920 C C . ILE A 1 370 ? -1.623 -0.846 -15.111 1.00 95.31 370 ILE A C 1
ATOM 2922 O O . ILE A 1 370 ? -1.984 -1.843 -15.733 1.00 95.31 370 ILE A O 1
ATOM 2926 N N . ILE A 1 371 ? -2.444 -0.171 -14.301 1.00 94.19 371 ILE A N 1
ATOM 2927 C CA . ILE A 1 371 ? -3.829 -0.589 -14.061 1.00 94.19 371 ILE A CA 1
ATOM 2928 C C . ILE A 1 371 ? -4.625 -0.569 -15.370 1.00 94.19 371 ILE A C 1
ATOM 2930 O O . ILE A 1 371 ? -5.288 -1.546 -15.699 1.00 94.19 371 ILE A O 1
ATOM 2934 N N . ARG A 1 372 ? -4.546 0.502 -16.163 1.00 92.62 372 ARG A N 1
ATOM 2935 C CA . ARG A 1 372 ? -5.265 0.596 -17.441 1.00 92.62 372 ARG A CA 1
ATOM 2936 C C . ARG A 1 372 ? -4.744 -0.401 -18.474 1.00 92.62 372 ARG A C 1
ATOM 2938 O O . ARG A 1 372 ? -5.555 -0.976 -19.189 1.00 92.62 372 ARG A O 1
ATOM 2945 N N . ARG A 1 373 ? -3.438 -0.685 -18.510 1.00 91.75 373 ARG A N 1
ATOM 2946 C CA . ARG A 1 373 ? -2.849 -1.749 -19.347 1.00 91.75 373 ARG A CA 1
ATOM 2947 C C . ARG A 1 373 ? -3.329 -3.135 -18.953 1.00 91.75 373 ARG A C 1
ATOM 2949 O O . ARG A 1 373 ? -3.609 -3.942 -19.831 1.00 91.75 373 ARG A O 1
ATOM 2956 N N . PHE A 1 374 ? -3.465 -3.407 -17.659 1.00 92.25 374 PHE A N 1
ATOM 2957 C CA . PHE A 1 374 ? -4.073 -4.646 -17.177 1.00 92.25 374 PHE A CA 1
ATOM 2958 C C . PHE A 1 374 ? -5.509 -4.815 -17.713 1.00 92.25 374 PHE A C 1
ATOM 2960 O O . PHE A 1 374 ? -5.921 -5.924 -18.062 1.00 92.25 374 PHE A O 1
ATOM 2967 N N . LEU A 1 375 ? -6.248 -3.710 -17.860 1.00 87.69 375 LEU A N 1
ATOM 2968 C CA . LEU A 1 375 ? -7.603 -3.709 -18.412 1.00 87.69 375 LEU A CA 1
ATOM 2969 C C . LEU A 1 375 ? -7.631 -3.822 -19.947 1.00 87.69 375 LEU A C 1
ATOM 2971 O O . LEU A 1 375 ? -8.428 -4.594 -20.476 1.00 87.69 375 LEU A O 1
ATOM 2975 N N . SER A 1 376 ? -6.780 -3.081 -20.665 1.00 84.06 376 SER A N 1
ATOM 2976 C CA . SER A 1 376 ? -6.812 -2.989 -22.135 1.00 84.06 376 SER A CA 1
ATOM 2977 C C . SER A 1 376 ? -5.959 -4.031 -22.865 1.00 84.06 376 SER A C 1
ATOM 2979 O O . SER A 1 376 ? -6.212 -4.301 -24.037 1.00 84.06 376 SER A O 1
ATOM 2981 N N . GLN A 1 377 ? -4.968 -4.627 -22.192 1.00 78.06 377 GLN A N 1
ATOM 2982 C CA . GLN A 1 377 ? -3.964 -5.534 -22.772 1.00 78.06 377 GLN A CA 1
ATOM 2983 C C . GLN A 1 377 ? -3.239 -4.954 -24.002 1.00 78.06 377 GLN A C 1
ATOM 2985 O O . GLN A 1 377 ? -2.874 -5.681 -24.927 1.00 78.06 377 GLN A O 1
ATOM 2990 N N . GLU A 1 378 ? -3.025 -3.638 -24.034 1.00 82.19 378 GLU A N 1
ATOM 2991 C CA . GLU A 1 378 ? -2.350 -2.985 -25.157 1.00 82.19 378 GLU A CA 1
ATOM 2992 C C . GLU A 1 378 ? -0.888 -3.439 -25.307 1.00 82.19 378 GLU A C 1
ATOM 2994 O O . GLU A 1 378 ? -0.164 -3.543 -24.310 1.00 82.19 378 GLU A O 1
ATOM 2999 N N . PRO A 1 379 ? -0.399 -3.664 -26.540 1.00 84.25 379 PRO A N 1
ATOM 3000 C CA . PRO A 1 379 ? 1.008 -3.970 -26.764 1.00 84.25 379 PRO A CA 1
ATOM 3001 C C . PRO A 1 379 ? 1.900 -2.778 -26.390 1.00 84.25 379 PRO A C 1
ATOM 3003 O O . PRO A 1 379 ? 1.444 -1.640 -26.257 1.00 84.25 379 PRO A O 1
ATOM 3006 N N . ASP A 1 380 ? 3.190 -3.042 -26.205 1.00 86.81 380 ASP A N 1
ATOM 3007 C CA . ASP A 1 380 ? 4.173 -1.972 -26.051 1.00 86.81 380 ASP A CA 1
ATOM 3008 C C . ASP A 1 380 ? 4.372 -1.239 -27.381 1.00 86.81 380 ASP A C 1
ATOM 3010 O O . ASP A 1 380 ? 4.468 -1.855 -28.446 1.00 86.81 380 ASP A O 1
ATOM 3014 N N . ALA A 1 381 ? 4.478 0.083 -27.313 1.00 86.44 381 ALA A N 1
ATOM 3015 C CA . ALA A 1 381 ? 4.841 0.905 -28.453 1.00 86.44 381 ALA A CA 1
ATOM 3016 C C . ALA A 1 381 ? 6.363 1.117 -28.505 1.00 86.44 381 ALA A C 1
ATOM 3018 O O . ALA A 1 381 ? 7.042 1.211 -27.481 1.00 86.44 381 ALA A O 1
ATOM 3019 N N . GLY A 1 382 ? 6.917 1.223 -29.713 1.00 84.56 382 GLY A N 1
ATOM 3020 C CA . GLY A 1 382 ? 8.327 1.565 -29.887 1.00 84.56 382 GLY A CA 1
ATOM 3021 C C . GLY A 1 382 ? 8.599 3.014 -29.481 1.00 84.56 382 GLY A C 1
ATOM 3022 O O . GLY A 1 382 ? 7.866 3.918 -29.884 1.00 84.56 382 GLY A O 1
ATOM 3023 N N . LEU A 1 383 ? 9.663 3.237 -28.711 1.00 82.62 383 LEU A N 1
ATOM 3024 C CA . LEU A 1 383 ? 10.153 4.569 -28.363 1.00 82.62 383 LEU A CA 1
ATOM 3025 C C . LEU A 1 383 ? 11.361 4.927 -29.245 1.00 82.62 383 LEU A C 1
ATOM 3027 O O . LEU A 1 383 ? 12.384 4.237 -29.182 1.00 82.62 383 LEU A O 1
ATOM 3031 N N . PRO A 1 384 ? 11.298 6.007 -30.042 1.00 76.56 384 PRO A N 1
ATOM 3032 C CA . PRO A 1 384 ? 12.436 6.451 -30.835 1.00 76.56 384 PRO A CA 1
ATOM 3033 C C . PRO A 1 384 ? 13.447 7.194 -29.945 1.00 76.56 384 PRO A C 1
ATOM 3035 O O . PRO A 1 384 ? 13.409 8.415 -29.797 1.00 76.56 384 PRO A O 1
ATOM 3038 N N . VAL A 1 385 ? 14.365 6.445 -29.334 1.00 78.94 385 VAL A N 1
ATOM 3039 C CA . VAL A 1 385 ? 15.523 7.006 -28.623 1.00 78.94 385 VAL A CA 1
ATOM 3040 C C . VAL A 1 385 ? 16.594 7.354 -29.658 1.00 78.94 385 VAL A C 1
ATOM 3042 O O . VAL A 1 385 ? 17.083 6.478 -30.370 1.00 78.94 385 VAL A O 1
ATOM 3045 N N . ARG A 1 386 ? 16.932 8.643 -29.782 1.00 73.44 386 ARG A N 1
ATOM 3046 C CA . ARG A 1 386 ? 17.896 9.144 -30.777 1.00 73.44 386 ARG A CA 1
ATOM 3047 C C . ARG A 1 386 ? 19.339 9.043 -30.317 1.00 73.44 386 ARG A C 1
ATOM 3049 O O . ARG A 1 386 ? 20.210 8.797 -31.142 1.00 73.44 386 ARG A O 1
ATOM 3056 N N . GLN A 1 387 ? 19.584 9.305 -29.037 1.00 72.94 387 GLN A N 1
ATOM 3057 C CA . GLN A 1 387 ? 20.931 9.354 -28.478 1.00 72.94 387 GLN A CA 1
ATOM 3058 C C . GLN A 1 387 ? 20.914 8.928 -27.017 1.00 72.94 387 GLN A C 1
ATOM 3060 O O . GLN A 1 387 ? 19.962 9.232 -26.290 1.00 72.94 387 GLN A O 1
ATOM 3065 N N . ILE A 1 388 ? 21.982 8.253 -26.601 1.00 74.06 388 ILE A N 1
ATOM 3066 C CA . ILE A 1 388 ? 22.174 7.779 -25.236 1.00 74.06 388 ILE A CA 1
ATOM 3067 C C . ILE A 1 388 ? 23.599 8.104 -24.826 1.00 74.06 388 ILE A C 1
ATOM 3069 O O . ILE A 1 388 ? 24.538 7.445 -25.242 1.00 74.06 388 ILE A O 1
ATOM 3073 N N . ASN A 1 389 ? 23.752 9.104 -23.971 1.00 73.25 389 ASN A N 1
ATOM 3074 C CA . ASN A 1 389 ? 25.043 9.445 -23.407 1.00 73.25 389 ASN A CA 1
ATOM 3075 C C . ASN A 1 389 ? 25.172 8.769 -22.046 1.00 73.25 389 ASN A C 1
ATOM 3077 O O . ASN A 1 389 ? 24.442 9.094 -21.105 1.00 73.25 389 ASN A O 1
ATOM 3081 N N . ARG A 1 390 ? 26.119 7.840 -21.948 1.00 75.75 390 ARG A N 1
ATOM 3082 C CA . ARG A 1 390 ? 26.625 7.338 -20.670 1.00 75.75 390 ARG A CA 1
ATOM 3083 C C . ARG A 1 390 ? 27.758 8.264 -20.239 1.00 75.75 390 ARG A C 1
ATOM 3085 O O . ARG A 1 390 ? 28.670 8.516 -21.029 1.00 75.75 390 ARG A O 1
ATOM 3092 N N . TYR A 1 391 ? 27.691 8.786 -19.021 1.00 69.75 391 TYR A N 1
ATOM 3093 C CA . TYR A 1 391 ? 28.721 9.675 -18.495 1.00 69.75 391 TYR A CA 1
ATOM 3094 C C . TYR A 1 391 ? 29.136 9.246 -17.090 1.00 69.75 391 TYR A C 1
ATOM 3096 O O . TYR A 1 391 ? 28.300 8.925 -16.245 1.00 69.75 391 TYR A O 1
ATOM 3104 N N . ALA A 1 392 ? 30.444 9.236 -16.853 1.00 68.44 392 ALA A N 1
ATOM 3105 C CA . ALA A 1 392 ? 31.001 9.023 -15.525 1.00 68.44 392 ALA A CA 1
ATOM 3106 C C . ALA A 1 392 ? 30.992 10.346 -14.745 1.00 68.44 392 ALA A C 1
ATOM 3108 O O . ALA A 1 392 ? 31.367 11.386 -15.288 1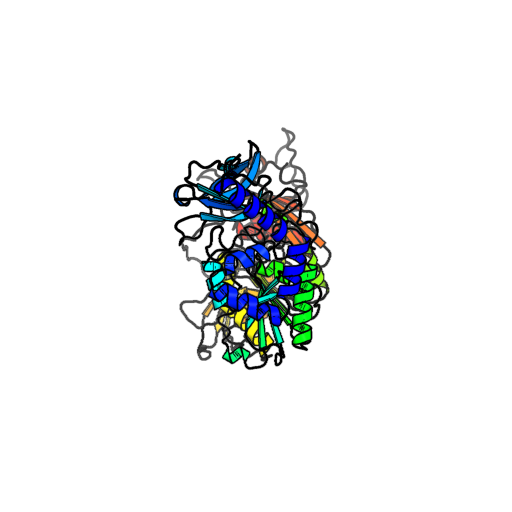.00 68.44 392 ALA A O 1
ATOM 3109 N N . ASP A 1 393 ? 30.580 10.302 -13.480 1.00 63.41 393 ASP A N 1
ATOM 3110 C CA . ASP A 1 393 ? 30.746 11.384 -12.511 1.00 63.41 393 ASP A CA 1
ATOM 3111 C C . ASP A 1 393 ? 31.313 10.816 -11.207 1.00 63.41 393 ASP A C 1
ATOM 3113 O O . ASP A 1 393 ? 30.592 10.166 -10.441 1.00 63.41 393 ASP A O 1
ATOM 3117 N N . MET A 1 394 ? 32.607 11.067 -10.984 1.00 67.56 394 MET A N 1
ATOM 3118 C CA . MET A 1 394 ? 33.410 10.510 -9.890 1.00 67.56 394 MET A CA 1
ATOM 3119 C C . MET A 1 394 ? 33.267 8.978 -9.830 1.00 67.56 394 MET A C 1
ATOM 3121 O O . MET A 1 394 ? 33.759 8.288 -10.721 1.00 67.56 394 MET A O 1
ATOM 3125 N N . ASP A 1 395 ? 32.514 8.478 -8.850 1.00 64.38 395 ASP A N 1
ATOM 3126 C CA . ASP A 1 395 ? 32.263 7.060 -8.569 1.00 64.38 395 ASP A CA 1
ATOM 3127 C C . ASP A 1 395 ? 30.921 6.544 -9.100 1.00 64.38 395 ASP A C 1
ATOM 3129 O O . ASP A 1 395 ? 30.477 5.446 -8.757 1.00 64.38 395 ASP A O 1
ATOM 3133 N N . SER A 1 396 ? 30.227 7.340 -9.910 1.00 69.44 396 SER A N 1
ATOM 3134 C CA . SER A 1 396 ? 28.882 7.026 -10.377 1.00 69.44 396 SER A CA 1
ATOM 3135 C C . SER A 1 396 ? 28.753 7.112 -11.892 1.00 69.44 396 SER A C 1
ATOM 3137 O O . SER A 1 396 ? 29.410 7.917 -12.549 1.00 69.44 396 SER A O 1
ATOM 3139 N N . VAL A 1 397 ? 27.878 6.288 -12.456 1.00 72.19 397 VAL A N 1
ATOM 3140 C CA . VAL A 1 397 ? 27.486 6.333 -13.861 1.00 72.19 397 VAL A CA 1
ATOM 3141 C C . VAL A 1 397 ? 26.107 6.961 -13.943 1.00 72.19 397 VAL A C 1
ATOM 3143 O O . VAL A 1 397 ? 25.134 6.492 -13.344 1.00 72.19 397 VAL A O 1
ATOM 3146 N N . GLY A 1 398 ? 26.043 8.061 -14.684 1.00 78.75 398 GLY A N 1
ATOM 3147 C CA . GLY A 1 398 ? 24.805 8.694 -15.082 1.00 78.75 398 GLY A CA 1
ATOM 3148 C C . GLY A 1 398 ? 24.458 8.364 -16.527 1.00 78.75 398 GLY A C 1
ATOM 3149 O O . GLY A 1 398 ? 25.324 8.135 -17.374 1.00 78.75 398 GLY A O 1
ATOM 3150 N N . PHE A 1 399 ? 23.164 8.393 -16.814 1.00 82.44 399 PHE A N 1
ATOM 3151 C CA . PHE A 1 399 ? 22.648 8.268 -18.164 1.00 82.44 399 PHE A CA 1
ATOM 3152 C C . PHE A 1 399 ? 21.912 9.540 -18.550 1.00 82.44 399 PHE A C 1
ATOM 3154 O O . PHE A 1 399 ? 21.204 10.141 -17.739 1.00 82.44 399 PHE A O 1
ATOM 3161 N N . GLN A 1 400 ? 22.068 9.939 -19.806 1.00 84.06 400 GLN A N 1
ATOM 3162 C CA . GLN A 1 400 ? 21.284 10.980 -20.443 1.00 84.06 400 GLN A CA 1
ATOM 3163 C C . GLN A 1 400 ? 20.744 10.447 -21.767 1.00 84.06 400 GLN A C 1
ATOM 3165 O O . GLN A 1 400 ? 21.485 9.972 -22.619 1.00 84.06 400 GLN A O 1
ATOM 3170 N N . PHE A 1 401 ? 19.442 10.577 -21.960 1.00 84.19 401 PHE A N 1
ATOM 3171 C CA . PHE A 1 401 ? 18.720 10.083 -23.117 1.00 84.19 401 PHE A CA 1
ATOM 3172 C C . PHE A 1 401 ? 18.127 11.254 -23.880 1.00 84.19 401 PHE A C 1
ATOM 3174 O O . PHE A 1 401 ? 17.535 12.154 -23.281 1.00 84.19 401 PHE A O 1
ATOM 3181 N N . ARG A 1 402 ? 18.251 11.225 -25.206 1.00 83.75 402 ARG A N 1
ATOM 3182 C CA . ARG A 1 402 ? 17.506 12.098 -26.109 1.00 83.75 402 ARG A CA 1
ATOM 3183 C C . ARG A 1 402 ? 16.413 11.298 -26.798 1.00 83.75 402 ARG A C 1
ATOM 3185 O O . ARG A 1 402 ? 16.696 10.435 -27.628 1.00 83.75 402 ARG A O 1
ATOM 3192 N N . ILE A 1 403 ? 15.174 11.617 -26.469 1.00 83.75 403 ILE A N 1
ATOM 3193 C CA . ILE A 1 403 ? 13.985 11.138 -27.166 1.00 83.75 403 ILE A CA 1
ATOM 3194 C C . ILE A 1 403 ? 13.833 11.937 -28.464 1.00 83.75 403 ILE A C 1
ATOM 3196 O O . ILE A 1 403 ? 14.256 13.087 -28.539 1.00 83.75 403 ILE A O 1
ATOM 3200 N N . ASP A 1 404 ? 13.300 11.326 -29.518 1.00 79.44 404 ASP A N 1
ATOM 3201 C CA . ASP A 1 404 ? 13.028 12.033 -30.767 1.00 79.44 404 ASP A CA 1
ATOM 3202 C C . ASP A 1 404 ? 12.125 13.253 -30.529 1.00 79.44 404 ASP A C 1
ATOM 3204 O O . ASP A 1 404 ? 11.019 13.117 -30.024 1.00 79.44 404 ASP A O 1
ATOM 3208 N N . ASP A 1 405 ? 12.574 14.442 -30.931 1.00 70.69 405 ASP A N 1
ATOM 3209 C CA . ASP A 1 405 ? 11.817 15.688 -30.776 1.00 70.69 405 ASP A CA 1
ATOM 3210 C C . ASP A 1 405 ? 10.461 15.678 -31.526 1.00 70.69 405 ASP A C 1
ATOM 3212 O O . ASP A 1 405 ? 9.608 16.516 -31.257 1.00 70.69 405 ASP A O 1
ATOM 3216 N N . SER A 1 406 ? 10.251 14.761 -32.482 1.00 73.75 406 SER A N 1
ATOM 3217 C CA . SER A 1 406 ? 8.952 14.528 -33.139 1.00 73.75 406 SER A CA 1
ATOM 3218 C C . SER A 1 406 ? 8.021 13.623 -32.328 1.00 73.75 406 SER A C 1
ATOM 3220 O O . SER A 1 406 ? 6.806 13.643 -32.529 1.00 73.75 406 SER A O 1
ATOM 3222 N N . PHE A 1 407 ? 8.574 12.876 -31.373 1.00 75.19 407 PHE A N 1
ATOM 3223 C CA . PHE A 1 407 ? 7.839 12.165 -30.342 1.00 75.19 407 PHE A CA 1
ATOM 3224 C C . PHE A 1 407 ? 7.525 13.154 -29.211 1.00 75.19 407 PHE A C 1
ATOM 3226 O O . PHE A 1 407 ? 8.124 13.138 -28.138 1.00 75.19 407 PHE A O 1
ATOM 3233 N N . LEU A 1 408 ? 6.598 14.075 -29.481 1.00 63.81 408 LEU A N 1
ATOM 3234 C CA . LEU A 1 408 ? 6.005 14.923 -28.452 1.00 63.81 408 LEU A CA 1
ATOM 3235 C C . LEU A 1 408 ? 4.738 14.231 -27.958 1.00 63.81 408 LEU A C 1
ATOM 3237 O O . LEU A 1 408 ? 3.711 14.289 -28.644 1.00 63.81 408 LEU A O 1
ATOM 3241 N N . PRO A 1 409 ? 4.782 13.543 -26.808 1.00 67.00 409 PRO A N 1
ATOM 3242 C CA . PRO A 1 409 ? 3.569 12.989 -26.242 1.00 67.00 409 PRO A CA 1
ATOM 3243 C C . PRO A 1 409 ? 2.600 14.131 -25.921 1.00 67.00 409 PRO A C 1
ATOM 3245 O O . PRO A 1 409 ? 2.988 15.193 -25.438 1.00 67.00 409 PRO A O 1
ATOM 3248 N N . SER A 1 410 ? 1.316 13.917 -26.199 1.00 69.69 410 SER A N 1
ATOM 3249 C CA . SER A 1 410 ? 0.254 14.879 -25.875 1.00 69.69 410 SER A CA 1
ATOM 3250 C C . SER A 1 410 ? -0.017 14.981 -24.370 1.00 69.69 410 SER A C 1
ATOM 3252 O O . SER A 1 410 ? -0.759 15.860 -23.933 1.00 69.69 410 SER A O 1
ATOM 3254 N N . GLN A 1 411 ? 0.571 14.078 -23.585 1.00 78.56 411 GLN A N 1
ATOM 3255 C CA . GLN A 1 411 ? 0.437 13.969 -22.141 1.00 78.56 411 GLN A CA 1
ATOM 3256 C C . GLN A 1 411 ? 1.817 13.889 -21.489 1.00 78.56 411 GLN A C 1
ATOM 3258 O O . GLN A 1 411 ? 2.799 13.493 -22.114 1.00 78.56 411 GLN A O 1
ATOM 3263 N N . GLU A 1 412 ? 1.878 14.241 -20.209 1.00 87.38 412 GLU A N 1
ATOM 3264 C CA . GLU A 1 412 ? 3.075 14.034 -19.397 1.00 87.38 412 GLU A CA 1
ATOM 3265 C C . GLU A 1 412 ? 3.399 12.537 -19.283 1.00 87.38 412 GLU A C 1
ATOM 3267 O O . GLU A 1 412 ? 2.491 11.715 -19.132 1.00 87.38 412 GLU A O 1
ATOM 3272 N N . ILE A 1 413 ? 4.691 12.205 -19.313 1.00 89.56 413 ILE A N 1
ATOM 3273 C CA . ILE A 1 413 ? 5.213 10.837 -19.247 1.00 89.56 413 ILE A CA 1
ATOM 3274 C C . ILE A 1 413 ? 6.134 10.703 -18.033 1.00 89.56 413 ILE A C 1
ATOM 3276 O O . ILE A 1 413 ? 6.984 11.559 -17.807 1.00 89.56 413 ILE A O 1
ATOM 3280 N N . ASP A 1 414 ? 5.994 9.610 -17.282 1.00 92.94 414 ASP A N 1
ATOM 3281 C CA . ASP A 1 414 ? 7.031 9.149 -16.362 1.00 92.94 414 ASP A CA 1
ATOM 3282 C C . ASP A 1 414 ? 8.052 8.317 -17.138 1.00 92.94 414 ASP A C 1
ATOM 3284 O O . ASP A 1 414 ? 7.709 7.311 -17.765 1.00 92.94 414 ASP A O 1
ATOM 3288 N N . TRP A 1 415 ? 9.308 8.742 -17.086 1.00 92.50 415 TRP A N 1
ATOM 3289 C CA . TRP A 1 415 ? 10.415 8.091 -17.775 1.00 92.50 415 TRP A CA 1
ATOM 3290 C C . TRP A 1 415 ? 11.208 7.220 -16.814 1.00 92.50 415 TRP A C 1
ATOM 3292 O O . TRP A 1 415 ? 11.411 7.593 -15.660 1.00 92.50 415 TRP A O 1
ATOM 3302 N N . TYR A 1 416 ? 11.690 6.085 -17.303 1.00 93.56 416 TYR A N 1
ATOM 3303 C CA . TYR A 1 416 ? 12.462 5.125 -16.531 1.00 93.56 416 TYR A CA 1
ATOM 3304 C C . TYR A 1 416 ? 13.646 4.596 -17.332 1.00 93.56 416 TYR A C 1
ATOM 3306 O O . TYR A 1 416 ? 13.527 4.312 -18.524 1.00 93.56 416 TYR A O 1
ATOM 3314 N N . LEU A 1 417 ? 14.770 4.407 -16.649 1.00 91.19 417 LEU A N 1
ATOM 3315 C CA . LEU A 1 417 ? 15.848 3.534 -17.085 1.00 91.19 417 LEU A CA 1
ATOM 3316 C C . LEU A 1 417 ? 15.515 2.111 -16.638 1.00 91.19 417 LEU A C 1
ATOM 3318 O O . LEU A 1 417 ? 15.394 1.849 -15.443 1.00 91.19 417 LEU A O 1
ATOM 3322 N N . GLN A 1 418 ? 15.339 1.208 -17.596 1.00 91.31 418 GLN A N 1
ATOM 3323 C CA . GLN A 1 418 ? 15.117 -0.206 -17.342 1.00 91.31 418 GLN A CA 1
ATOM 3324 C C . GLN A 1 418 ? 16.453 -0.952 -17.330 1.00 91.31 418 GLN A C 1
ATOM 3326 O O . GLN A 1 418 ? 17.278 -0.813 -18.233 1.00 91.31 418 GLN A O 1
ATOM 3331 N N . MET A 1 419 ? 16.627 -1.770 -16.300 1.00 86.12 419 MET A N 1
ATOM 3332 C CA . MET A 1 419 ? 17.722 -2.709 -16.131 1.00 86.12 419 MET A CA 1
ATOM 3333 C C . MET A 1 419 ? 17.163 -4.124 -15.960 1.00 86.12 419 MET A C 1
ATOM 3335 O O . MET A 1 419 ? 16.167 -4.322 -15.254 1.00 86.12 419 MET A O 1
ATOM 3339 N N . SER A 1 420 ? 17.809 -5.112 -16.574 1.00 81.75 420 SER A N 1
ATOM 3340 C CA . SER A 1 420 ? 17.459 -6.531 -16.437 1.00 81.75 420 SER A CA 1
ATOM 3341 C C . SER A 1 420 ? 18.428 -7.261 -15.525 1.00 81.75 420 SER A C 1
ATOM 3343 O O . SER A 1 420 ? 19.588 -7.444 -15.876 1.00 81.75 420 SER A O 1
ATOM 3345 N N . ILE A 1 421 ? 17.943 -7.736 -14.378 1.00 73.44 421 ILE A N 1
ATOM 3346 C CA . ILE A 1 421 ? 18.753 -8.497 -13.419 1.00 73.44 421 ILE A CA 1
ATOM 3347 C C . ILE A 1 421 ? 18.204 -9.921 -13.364 1.00 73.44 421 ILE A C 1
ATOM 3349 O O . ILE A 1 421 ? 17.190 -10.199 -12.712 1.00 73.44 421 ILE A O 1
ATOM 3353 N N . GLY A 1 422 ? 18.859 -10.820 -14.098 1.00 74.25 422 GLY A N 1
ATOM 3354 C CA . GLY A 1 422 ? 18.282 -12.120 -14.427 1.00 74.25 422 GLY A CA 1
ATOM 3355 C C . GLY A 1 422 ? 17.018 -11.921 -15.264 1.00 74.25 422 GLY A C 1
ATOM 3356 O O . GLY A 1 422 ? 17.061 -11.289 -16.317 1.00 74.25 422 GLY A O 1
ATOM 3357 N N . THR A 1 423 ? 15.888 -12.428 -14.781 1.00 76.06 423 THR A N 1
ATOM 3358 C CA . THR A 1 423 ? 14.587 -12.292 -15.451 1.00 76.06 423 THR A CA 1
ATOM 3359 C C . THR A 1 423 ? 13.701 -11.184 -14.869 1.00 76.06 423 THR A C 1
ATOM 3361 O O . THR A 1 423 ? 12.699 -10.815 -15.481 1.00 76.06 423 THR A O 1
ATOM 3364 N N . SER A 1 424 ? 14.106 -10.579 -13.746 1.00 81.81 424 SER A N 1
ATOM 3365 C CA . SER A 1 424 ? 13.418 -9.433 -13.144 1.00 81.81 424 SER A CA 1
ATOM 3366 C C . SER A 1 424 ? 13.741 -8.131 -13.878 1.00 81.81 424 SER A C 1
ATOM 3368 O O . SER A 1 424 ? 14.868 -7.918 -14.335 1.00 81.81 424 SER A O 1
ATOM 3370 N N . LYS A 1 425 ? 12.784 -7.198 -13.894 1.00 89.56 425 LYS A N 1
ATOM 3371 C CA . LYS A 1 425 ? 12.989 -5.836 -14.410 1.00 89.56 425 LYS A CA 1
ATOM 3372 C C . LYS A 1 425 ? 13.101 -4.832 -13.270 1.00 89.56 425 LYS A C 1
ATOM 3374 O O . LYS A 1 425 ? 12.270 -4.804 -12.363 1.00 89.56 425 LYS A O 1
ATOM 3379 N N . HIS A 1 426 ? 14.107 -3.975 -13.337 1.00 87.81 426 HIS A N 1
ATOM 3380 C CA . HIS A 1 426 ? 14.272 -2.832 -12.452 1.00 87.81 426 HIS A CA 1
ATOM 3381 C C . HIS A 1 426 ? 14.120 -1.552 -13.270 1.00 87.81 426 HIS A C 1
ATOM 3383 O O . HIS A 1 426 ? 14.840 -1.345 -14.235 1.00 87.81 426 HIS A O 1
ATOM 3389 N N . LEU A 1 427 ? 13.189 -0.693 -12.882 1.00 91.94 427 LEU A N 1
ATOM 3390 C CA . LEU A 1 427 ? 12.875 0.569 -13.527 1.00 91.94 427 LEU A CA 1
ATOM 3391 C C . LEU A 1 427 ? 13.230 1.701 -12.569 1.00 91.94 427 LEU A C 1
ATOM 3393 O O . LEU A 1 427 ? 12.562 1.911 -11.558 1.00 91.94 427 LEU A O 1
ATOM 3397 N N . GLN A 1 428 ? 14.273 2.446 -12.898 1.00 89.00 428 GLN A N 1
ATOM 3398 C CA . GLN A 1 428 ? 14.699 3.608 -12.138 1.00 89.00 428 GLN A CA 1
ATOM 3399 C C . GLN A 1 428 ? 14.119 4.870 -12.763 1.00 89.00 428 GLN A C 1
ATOM 3401 O O . GLN A 1 428 ? 14.362 5.135 -13.940 1.00 89.00 428 GLN A O 1
ATOM 3406 N N . LYS A 1 429 ? 13.333 5.637 -11.999 1.00 90.62 429 LYS A N 1
ATOM 3407 C CA . LYS A 1 429 ? 12.701 6.857 -12.516 1.00 90.62 429 LYS A CA 1
ATOM 3408 C C . LYS A 1 429 ? 13.773 7.842 -12.993 1.00 90.62 429 LYS A C 1
ATOM 3410 O O . LYS A 1 429 ? 14.780 8.019 -12.323 1.00 90.62 429 LYS A O 1
ATOM 3415 N N . LEU A 1 430 ? 13.550 8.473 -14.138 1.00 89.88 430 LEU A N 1
ATOM 3416 C CA . LEU A 1 430 ? 14.413 9.498 -14.718 1.00 89.88 430 LEU A CA 1
ATOM 3417 C C . LEU A 1 430 ? 13.853 10.891 -14.439 1.00 89.88 430 LEU A C 1
ATOM 3419 O O . LEU A 1 430 ? 12.652 11.080 -14.248 1.00 89.88 430 LEU A O 1
ATOM 3423 N N . THR A 1 431 ? 14.746 11.873 -14.451 1.00 86.44 431 THR A N 1
ATOM 3424 C CA . THR A 1 431 ? 14.426 13.289 -14.295 1.00 86.44 431 THR A CA 1
ATOM 3425 C C . THR A 1 431 ? 14.306 13.963 -15.659 1.00 86.44 431 THR A C 1
ATOM 3427 O O . THR A 1 431 ? 15.073 13.683 -16.589 1.00 86.44 431 THR A O 1
ATOM 3430 N N . ASP A 1 432 ? 13.333 14.863 -15.774 1.00 83.56 432 ASP A N 1
ATOM 3431 C CA . ASP A 1 432 ? 13.161 15.719 -16.941 1.00 83.56 432 ASP A CA 1
ATOM 3432 C C . ASP A 1 432 ? 14.192 16.853 -16.947 1.00 83.56 432 ASP A C 1
ATOM 3434 O O . ASP A 1 432 ? 14.408 17.531 -15.943 1.00 83.56 432 ASP A O 1
ATOM 3438 N N . HIS A 1 433 ? 14.817 17.089 -18.099 1.00 82.62 433 HIS A N 1
ATOM 3439 C CA . HIS A 1 433 ? 15.571 18.318 -18.335 1.00 82.62 433 HIS A CA 1
ATOM 3440 C C . HIS A 1 433 ? 14.613 19.460 -18.702 1.00 82.62 433 HIS A C 1
ATOM 3442 O O . HIS A 1 433 ? 13.508 19.224 -19.188 1.00 82.62 433 HIS A O 1
ATOM 3448 N N . GLU A 1 434 ? 15.085 20.708 -18.625 1.00 75.12 434 GLU A N 1
ATOM 3449 C CA . GLU A 1 434 ? 14.400 21.872 -19.221 1.00 75.12 434 GLU A CA 1
ATOM 3450 C C . GLU A 1 434 ? 14.103 21.690 -20.723 1.00 75.12 434 GLU A C 1
ATOM 3452 O O . GLU A 1 434 ? 13.219 22.334 -21.284 1.00 75.12 434 GLU A O 1
ATOM 3457 N N . LEU A 1 435 ? 14.847 20.795 -21.382 1.00 75.69 435 LEU A N 1
ATOM 3458 C CA . LEU A 1 435 ? 14.616 20.399 -22.761 1.00 75.69 435 LEU A CA 1
ATOM 3459 C C . LEU A 1 435 ? 13.712 19.161 -22.729 1.00 75.69 435 LEU A C 1
ATOM 3461 O O . LEU A 1 435 ? 14.154 18.109 -22.261 1.00 75.69 435 LEU A O 1
ATOM 3465 N N . PRO A 1 436 ? 12.476 19.232 -23.250 1.00 75.44 436 PRO A N 1
ATOM 3466 C CA . PRO A 1 436 ? 11.467 18.189 -23.050 1.00 75.44 436 PRO A CA 1
ATOM 3467 C C . PRO A 1 436 ? 11.830 16.847 -23.697 1.00 75.44 436 PRO A C 1
ATOM 3469 O O . PRO A 1 436 ? 11.288 15.817 -23.312 1.00 75.44 436 PRO A O 1
ATOM 3472 N N . PHE A 1 437 ? 12.770 16.833 -24.640 1.00 78.81 437 PHE A N 1
ATOM 3473 C CA . PHE A 1 437 ? 13.285 15.629 -25.288 1.00 78.81 437 PHE A CA 1
ATOM 3474 C C . PHE A 1 437 ? 14.499 15.017 -24.570 1.00 78.81 437 PHE A C 1
ATOM 3476 O O . PHE A 1 437 ? 14.957 13.952 -24.969 1.00 78.81 437 PHE A O 1
ATOM 3483 N N . VAL A 1 438 ? 15.038 15.651 -23.524 1.00 81.75 438 VAL A N 1
ATOM 3484 C CA . VAL A 1 438 ? 16.165 15.116 -22.745 1.00 81.75 438 VAL A CA 1
ATOM 3485 C C . VAL A 1 438 ? 15.670 14.562 -21.410 1.00 81.75 438 VAL A C 1
ATOM 3487 O O . VAL A 1 438 ? 14.895 15.216 -20.706 1.00 81.75 438 VAL A O 1
ATOM 3490 N N . LYS A 1 439 ? 16.129 13.355 -21.069 1.00 88.88 439 LYS A N 1
ATOM 3491 C CA . LYS A 1 439 ? 15.913 12.672 -19.782 1.00 88.88 439 LYS A CA 1
ATOM 3492 C C . LYS A 1 439 ? 17.246 12.272 -19.196 1.00 88.88 439 LYS A C 1
ATOM 3494 O O . LYS A 1 439 ? 18.154 11.942 -19.951 1.00 88.88 439 LYS A O 1
ATOM 3499 N N . PHE A 1 440 ? 17.380 12.280 -17.880 1.00 86.25 440 PHE A N 1
ATOM 3500 C CA . PHE A 1 440 ? 18.636 11.891 -17.251 1.00 86.25 440 PHE A CA 1
ATOM 3501 C C . PHE A 1 440 ? 18.428 11.290 -15.866 1.00 86.25 440 PHE A C 1
ATOM 3503 O O . PHE A 1 440 ? 17.421 11.540 -15.209 1.00 86.25 440 PHE A O 1
ATOM 3510 N N . THR A 1 441 ? 19.388 10.495 -15.411 1.00 82.88 441 THR A N 1
ATOM 3511 C CA . THR A 1 441 ? 19.459 10.048 -14.015 1.00 82.88 441 THR A CA 1
ATOM 3512 C C . THR A 1 441 ? 19.921 11.216 -13.144 1.00 82.88 441 THR A C 1
ATOM 3514 O O . THR A 1 441 ? 21.030 11.728 -13.356 1.00 82.88 441 THR A O 1
ATOM 3517 N N . SER A 1 442 ? 19.106 11.648 -12.173 1.00 74.56 442 SER A N 1
ATOM 3518 C CA . SER A 1 442 ? 19.540 12.656 -11.195 1.00 74.56 442 SER A CA 1
ATOM 3519 C C . SER A 1 442 ? 20.716 12.131 -10.369 1.00 74.56 442 SER A C 1
ATOM 3521 O O . SER A 1 442 ? 20.976 10.931 -10.346 1.00 74.56 442 SER A O 1
ATOM 3523 N N . ARG A 1 443 ? 21.430 13.020 -9.667 1.00 68.75 443 ARG A N 1
ATOM 3524 C CA . ARG A 1 443 ? 22.591 12.641 -8.844 1.00 68.75 443 ARG A CA 1
ATOM 3525 C C . ARG A 1 443 ? 22.264 11.538 -7.832 1.00 68.75 443 ARG A C 1
ATOM 3527 O O . ARG A 1 443 ? 23.072 10.634 -7.657 1.00 68.75 443 ARG A O 1
ATOM 3534 N N . ASP A 1 444 ? 21.087 11.595 -7.218 1.00 65.69 444 ASP A N 1
ATOM 3535 C CA . ASP A 1 444 ? 20.650 10.622 -6.209 1.00 65.69 444 ASP A CA 1
ATOM 3536 C C . ASP A 1 444 ? 20.125 9.310 -6.834 1.00 65.69 444 ASP A C 1
ATOM 3538 O O . ASP A 1 444 ? 19.862 8.335 -6.134 1.00 65.69 444 ASP A O 1
ATOM 3542 N N . GLN A 1 445 ? 20.020 9.269 -8.167 1.00 67.19 445 GLN A N 1
ATOM 3543 C CA . GLN A 1 445 ? 19.608 8.126 -8.983 1.00 67.19 445 GLN A CA 1
ATOM 3544 C C . GLN A 1 445 ? 20.753 7.579 -9.851 1.00 67.19 445 GLN A C 1
ATOM 3546 O O . GLN A 1 445 ? 20.516 6.790 -10.760 1.00 67.19 445 GLN A O 1
ATOM 3551 N N . ARG A 1 446 ? 22.003 7.994 -9.646 1.00 72.19 446 ARG A N 1
ATOM 3552 C CA . ARG A 1 446 ? 23.112 7.418 -10.420 1.00 72.19 446 ARG A CA 1
ATOM 3553 C C . ARG A 1 446 ? 23.501 6.050 -9.881 1.00 72.19 446 ARG A C 1
ATOM 3555 O O . ARG A 1 446 ? 23.399 5.791 -8.682 1.00 72.19 446 ARG A O 1
ATOM 3562 N N . LEU A 1 447 ? 23.946 5.183 -10.784 1.00 63.00 447 LEU A N 1
ATOM 3563 C CA . LEU A 1 447 ? 24.470 3.866 -10.433 1.00 63.00 447 LEU A CA 1
ATOM 3564 C C . LEU A 1 447 ? 25.927 4.006 -10.004 1.00 63.00 447 LEU A C 1
ATOM 3566 O O . LEU A 1 447 ? 26.604 4.936 -10.425 1.00 63.00 447 LEU A O 1
ATOM 3570 N N . ILE A 1 448 ? 26.429 3.092 -9.184 1.00 58.62 448 ILE A N 1
ATOM 3571 C CA . ILE A 1 448 ? 27.845 3.091 -8.798 1.00 58.62 448 ILE A CA 1
ATOM 3572 C C . ILE A 1 448 ? 28.659 2.567 -9.986 1.00 58.62 448 ILE A C 1
ATOM 3574 O O . ILE A 1 448 ? 28.311 1.532 -10.552 1.00 58.62 448 ILE A O 1
ATOM 3578 N N . ALA A 1 449 ? 29.747 3.241 -10.350 1.00 55.59 449 ALA A N 1
ATOM 3579 C CA . ALA A 1 449 ? 30.567 2.889 -11.510 1.00 55.59 449 ALA A CA 1
ATOM 3580 C C . ALA A 1 449 ? 31.261 1.521 -11.390 1.00 55.59 449 ALA A C 1
ATOM 3582 O O . ALA A 1 449 ? 31.561 0.898 -12.401 1.00 55.59 449 ALA A O 1
ATOM 3583 N N . SER A 1 450 ? 31.491 1.031 -10.168 1.00 49.59 450 SER A N 1
ATOM 3584 C CA . SER A 1 450 ? 32.023 -0.315 -9.908 1.00 49.59 450 SER A CA 1
ATOM 3585 C C . SER A 1 450 ? 30.955 -1.411 -9.902 1.00 49.59 450 SER A C 1
ATOM 3587 O O . SER A 1 450 ? 31.286 -2.590 -9.786 1.00 49.59 450 SER A O 1
ATOM 3589 N N . SER A 1 451 ? 29.673 -1.048 -9.962 1.00 52.75 451 SER A N 1
ATOM 3590 C CA . SER A 1 451 ? 28.592 -2.021 -9.881 1.00 52.75 451 SER A CA 1
ATOM 3591 C C . SER A 1 451 ? 28.330 -2.628 -11.257 1.00 52.75 451 SER A C 1
ATOM 3593 O O . SER A 1 451 ? 28.163 -1.902 -12.227 1.00 52.75 451 SER A O 1
ATOM 3595 N N . SER A 1 452 ? 28.197 -3.957 -11.330 1.00 52.50 452 SER A N 1
ATOM 3596 C CA . SER A 1 452 ? 27.774 -4.672 -12.552 1.00 52.50 452 SER A CA 1
ATOM 3597 C C . SER A 1 452 ? 26.396 -4.235 -13.084 1.00 52.50 452 SER A C 1
ATOM 3599 O O . SER A 1 452 ? 25.965 -4.699 -14.136 1.00 52.50 452 SER A O 1
ATOM 3601 N N . PHE A 1 453 ? 25.701 -3.342 -12.372 1.00 53.59 453 PHE A N 1
ATOM 3602 C CA . PHE A 1 453 ? 24.386 -2.817 -12.714 1.00 53.59 453 PHE A CA 1
ATOM 3603 C C . PHE A 1 453 ? 24.362 -1.971 -13.984 1.00 53.59 453 PHE A C 1
ATOM 3605 O O . PHE A 1 453 ? 23.347 -1.973 -14.679 1.00 53.59 453 PHE A O 1
ATOM 3612 N N . ASP A 1 454 ? 25.455 -1.291 -14.323 1.00 58.75 454 ASP A N 1
ATOM 3613 C CA . ASP A 1 454 ? 25.543 -0.506 -15.555 1.00 58.75 454 ASP A CA 1
ATOM 3614 C C . ASP A 1 454 ? 25.435 -1.386 -16.815 1.00 58.75 454 ASP A C 1
ATOM 3616 O O . ASP A 1 454 ? 24.766 -1.011 -17.779 1.00 58.75 454 ASP A O 1
ATOM 3620 N N . SER A 1 455 ? 25.998 -2.596 -16.765 1.00 62.75 455 SER A N 1
ATOM 3621 C CA . SER A 1 455 ? 25.934 -3.603 -17.828 1.00 62.75 455 SER A CA 1
ATOM 3622 C C . SER A 1 455 ? 24.546 -4.228 -18.013 1.00 62.75 455 SER A C 1
ATOM 3624 O O . SER A 1 455 ? 24.295 -4.880 -19.024 1.00 62.75 455 SER A O 1
ATOM 3626 N N . TYR A 1 456 ? 23.628 -4.011 -17.065 1.00 70.69 456 TYR A N 1
ATOM 3627 C CA . TYR A 1 456 ? 22.260 -4.528 -17.118 1.00 70.69 456 TYR A CA 1
ATOM 3628 C C . TYR A 1 456 ? 21.249 -3.533 -17.699 1.00 70.69 456 TYR A C 1
ATOM 3630 O O . TYR A 1 456 ? 20.089 -3.906 -17.887 1.00 70.69 456 TYR A O 1
ATOM 3638 N N . ALA A 1 457 ? 21.647 -2.285 -17.975 1.00 79.31 457 ALA A N 1
ATOM 3639 C CA . ALA A 1 457 ? 20.779 -1.273 -18.572 1.00 79.31 457 ALA A CA 1
ATOM 3640 C C . ALA A 1 457 ? 20.417 -1.635 -20.021 1.00 79.31 457 ALA A C 1
ATOM 3642 O O . ALA A 1 457 ? 21.280 -1.645 -20.894 1.00 79.31 457 ALA A O 1
ATOM 3643 N N . ASP A 1 458 ? 19.131 -1.886 -20.288 1.00 84.94 458 ASP A N 1
ATOM 3644 C CA . ASP A 1 458 ? 18.680 -2.438 -21.574 1.00 84.94 458 ASP A CA 1
ATOM 3645 C C . ASP A 1 458 ? 17.691 -1.550 -22.342 1.00 84.94 458 ASP A C 1
ATOM 3647 O O . ASP A 1 458 ? 17.616 -1.627 -23.572 1.00 84.94 458 ASP A O 1
ATOM 3651 N N . ALA A 1 459 ? 16.938 -0.686 -21.659 1.00 89.81 459 ALA A N 1
ATOM 3652 C CA . ALA A 1 459 ? 15.913 0.125 -22.298 1.00 89.81 459 ALA A CA 1
ATOM 3653 C C . ALA A 1 459 ? 15.605 1.418 -21.539 1.00 89.81 459 ALA A C 1
ATOM 3655 O O . ALA A 1 459 ? 15.771 1.529 -20.327 1.00 89.81 459 ALA A O 1
ATOM 3656 N N . VAL A 1 460 ? 15.068 2.391 -22.268 1.00 91.38 460 VAL A N 1
ATOM 3657 C CA . VAL A 1 460 ? 14.314 3.517 -21.718 1.00 91.38 460 VAL A CA 1
ATOM 3658 C C . VAL A 1 460 ? 12.836 3.204 -21.864 1.00 91.38 460 VAL A C 1
ATOM 3660 O O . VAL A 1 460 ? 12.379 2.825 -22.945 1.00 91.38 460 VAL A O 1
ATOM 3663 N N . VAL A 1 461 ? 12.084 3.373 -20.783 1.00 94.06 461 VAL A N 1
ATOM 3664 C CA . VAL A 1 461 ? 10.649 3.098 -20.738 1.00 94.06 461 VAL A CA 1
ATOM 3665 C C . VAL A 1 461 ? 9.897 4.373 -20.381 1.00 94.06 461 VAL A C 1
ATOM 3667 O O . VAL A 1 461 ? 10.321 5.120 -19.504 1.00 94.06 461 VAL A O 1
ATOM 3670 N N . GLY A 1 462 ? 8.784 4.632 -21.060 1.00 93.25 462 GLY A N 1
ATOM 3671 C CA . GLY A 1 462 ? 7.875 5.733 -20.752 1.00 93.25 462 GLY A CA 1
ATOM 3672 C C . GLY A 1 462 ? 6.479 5.221 -20.418 1.00 93.25 462 GLY A C 1
ATOM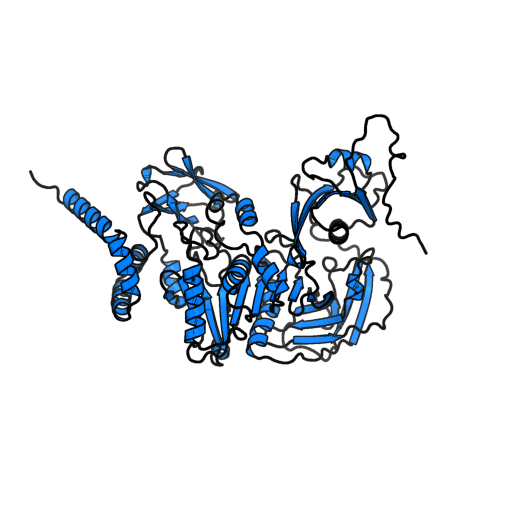 3673 O O . GLY A 1 462 ? 5.991 4.316 -21.096 1.00 93.25 462 GLY A O 1
ATOM 3674 N N . PHE A 1 463 ? 5.835 5.824 -19.419 1.00 93.94 463 PHE A N 1
ATOM 3675 C CA . PHE A 1 463 ? 4.431 5.596 -19.068 1.00 93.94 463 PHE A CA 1
ATOM 3676 C C . PHE A 1 463 ? 3.656 6.913 -19.061 1.00 93.94 463 PHE A C 1
ATOM 3678 O O . PHE A 1 463 ? 4.062 7.867 -18.397 1.00 93.94 463 PHE A O 1
ATOM 3685 N N . ASP A 1 464 ? 2.525 6.973 -19.761 1.00 91.44 464 ASP A N 1
ATOM 3686 C CA . ASP A 1 464 ? 1.568 8.074 -19.601 1.00 91.44 464 ASP A CA 1
ATOM 3687 C C . ASP A 1 464 ? 0.504 7.740 -18.548 1.00 91.44 464 ASP A C 1
ATOM 3689 O O . ASP A 1 464 ? 0.551 6.697 -17.901 1.00 91.44 464 ASP A O 1
ATOM 3693 N N . ARG A 1 465 ? -0.473 8.633 -18.344 1.00 89.75 465 ARG A N 1
ATOM 3694 C CA . ARG A 1 465 ? -1.583 8.352 -17.422 1.00 89.75 465 ARG A CA 1
ATOM 3695 C C . ARG A 1 465 ? -2.587 7.355 -17.997 1.00 89.75 465 ARG A C 1
ATOM 3697 O O . ARG A 1 465 ? -3.395 6.864 -17.220 1.00 89.75 465 ARG A O 1
ATOM 3704 N N . SER A 1 466 ? -2.610 7.120 -19.309 1.00 87.25 466 SER A N 1
ATOM 3705 C CA . SER A 1 466 ? -3.603 6.285 -19.988 1.00 87.25 466 SER A CA 1
ATOM 3706 C C . SER A 1 466 ? -3.216 4.807 -19.878 1.00 87.25 466 SER A C 1
ATOM 3708 O O . SER A 1 466 ? -3.138 4.310 -18.767 1.00 87.25 466 SER A O 1
ATOM 3710 N N . SER A 1 467 ? -2.982 4.091 -20.969 1.00 88.44 467 SER A N 1
ATOM 3711 C CA . SER A 1 467 ? -2.448 2.721 -21.003 1.00 88.44 467 SER A CA 1
ATOM 3712 C C . SER A 1 467 ? -1.176 2.624 -21.848 1.00 88.44 467 SER A C 1
ATOM 3714 O O . SER A 1 467 ? -0.660 1.531 -22.106 1.00 88.44 467 SER A O 1
ATOM 3716 N N . SER A 1 468 ? -0.639 3.759 -22.292 1.00 89.56 468 SER A N 1
ATOM 3717 C CA . SER A 1 468 ? 0.490 3.745 -23.204 1.00 89.56 468 SER A CA 1
ATOM 3718 C C . SER A 1 468 ? 1.775 3.449 -22.441 1.00 89.56 468 SER A C 1
ATOM 3720 O O . SER A 1 468 ? 2.140 4.143 -21.488 1.00 89.56 468 SER A O 1
ATOM 3722 N N . ARG A 1 469 ? 2.487 2.425 -22.914 1.00 92.00 469 ARG A N 1
ATOM 3723 C CA . ARG A 1 469 ? 3.861 2.127 -22.520 1.00 92.00 469 ARG A CA 1
ATOM 3724 C C . ARG A 1 469 ? 4.736 2.150 -23.758 1.00 92.00 469 ARG A C 1
ATOM 3726 O O . ARG A 1 469 ? 4.450 1.452 -24.733 1.00 92.00 469 ARG A O 1
ATOM 3733 N N . TRP A 1 470 ? 5.814 2.919 -23.695 1.00 92.31 470 TRP A N 1
ATOM 3734 C CA . TRP A 1 470 ? 6.809 2.987 -24.758 1.00 92.31 470 TRP A CA 1
ATOM 3735 C C . TRP A 1 470 ? 8.124 2.396 -24.287 1.00 92.31 470 TRP A C 1
ATOM 3737 O O . TRP A 1 470 ? 8.534 2.651 -23.158 1.00 92.31 470 TRP A O 1
ATOM 3747 N N . VAL A 1 471 ? 8.789 1.629 -25.149 1.00 92.19 471 VAL A N 1
ATOM 3748 C CA . VAL A 1 471 ? 10.077 0.994 -24.848 1.00 92.19 471 VAL A CA 1
ATOM 3749 C C . VAL A 1 471 ? 11.060 1.291 -25.973 1.00 92.19 471 VAL A C 1
ATOM 3751 O O . VAL A 1 471 ? 10.762 1.066 -27.147 1.00 92.19 471 VAL A O 1
ATOM 3754 N N . GLY A 1 472 ? 12.229 1.816 -25.618 1.00 89.12 472 GLY A N 1
ATOM 3755 C CA . GLY A 1 472 ? 13.311 2.127 -26.547 1.00 89.12 472 GLY A CA 1
ATOM 3756 C C . GLY A 1 472 ? 14.594 1.441 -26.102 1.00 89.12 472 GLY A C 1
ATOM 3757 O O . GLY A 1 472 ? 14.990 1.650 -24.959 1.00 89.12 472 GLY A O 1
ATOM 3758 N N . PRO A 1 473 ? 15.244 0.628 -26.949 1.00 86.12 473 PRO A N 1
ATOM 3759 C CA . PRO A 1 473 ? 16.438 -0.104 -26.550 1.00 86.12 473 PRO A CA 1
ATOM 3760 C C . PRO A 1 473 ? 17.607 0.845 -26.283 1.00 86.12 473 PRO A C 1
ATOM 3762 O O . PRO A 1 473 ? 17.771 1.858 -26.971 1.00 86.12 473 PRO A O 1
ATOM 3765 N N . ILE A 1 474 ? 18.451 0.476 -25.323 1.00 76.62 474 ILE A N 1
ATOM 3766 C CA . ILE A 1 474 ? 19.766 1.082 -25.155 1.00 76.62 474 ILE A CA 1
ATOM 3767 C C . ILE A 1 474 ? 20.714 0.389 -26.135 1.00 76.62 474 ILE A C 1
ATOM 3769 O O . ILE A 1 474 ? 20.868 -0.825 -26.094 1.00 76.62 474 ILE A O 1
ATOM 3773 N N . ARG A 1 475 ? 21.294 1.141 -27.079 1.00 63.88 475 ARG A N 1
ATOM 3774 C CA . ARG A 1 475 ? 22.317 0.604 -27.990 1.00 63.88 475 ARG A CA 1
ATOM 3775 C C . ARG A 1 475 ? 23.642 0.510 -27.235 1.00 63.88 475 ARG A C 1
ATOM 3777 O O . ARG A 1 475 ? 24.043 1.489 -26.611 1.00 63.88 475 ARG A O 1
ATOM 3784 N N . ASP A 1 476 ? 24.310 -0.636 -27.318 1.00 55.72 476 ASP A N 1
ATOM 3785 C CA . ASP A 1 476 ? 25.572 -0.920 -26.615 1.00 55.72 476 ASP A CA 1
ATOM 3786 C C . ASP A 1 476 ? 26.811 -0.282 -27.269 1.00 55.72 476 ASP A C 1
ATOM 3788 O O . ASP A 1 476 ? 27.933 -0.447 -26.793 1.00 55.72 476 ASP A O 1
ATOM 3792 N N . ASP A 1 477 ? 26.616 0.479 -28.345 1.00 53.69 477 ASP A N 1
ATOM 3793 C CA . ASP A 1 477 ? 27.691 0.813 -29.278 1.00 53.69 477 ASP A CA 1
ATOM 3794 C C . ASP A 1 477 ? 28.362 2.176 -29.003 1.00 53.69 477 ASP A C 1
ATOM 3796 O O . ASP A 1 477 ? 29.286 2.549 -29.729 1.00 53.69 477 ASP A O 1
ATOM 3800 N N . GLU A 1 478 ? 27.915 2.952 -28.003 1.00 50.97 478 GLU A N 1
ATOM 3801 C CA . GLU A 1 478 ? 28.466 4.293 -27.741 1.00 50.97 478 GLU A CA 1
ATOM 3802 C C . GLU A 1 478 ? 29.460 4.315 -26.560 1.00 50.97 478 GLU A C 1
ATOM 3804 O O . GLU A 1 478 ? 29.133 3.868 -25.456 1.00 50.97 478 GLU A O 1
ATOM 3809 N N . PRO A 1 479 ? 30.687 4.839 -26.764 1.00 50.16 479 PRO A N 1
ATOM 3810 C CA . PRO A 1 479 ? 31.712 4.894 -25.727 1.00 50.16 479 PRO A CA 1
ATOM 3811 C C . PRO A 1 479 ? 31.306 5.822 -24.573 1.00 50.16 479 PRO A C 1
ATOM 3813 O O . PRO A 1 479 ? 30.685 6.863 -24.789 1.00 50.16 479 PRO A O 1
ATOM 3816 N N . LEU A 1 480 ? 31.718 5.468 -23.348 1.00 48.72 480 LEU A N 1
ATOM 3817 C CA . LEU A 1 480 ? 31.605 6.329 -22.166 1.00 48.72 480 LEU A CA 1
ATOM 3818 C C . LEU A 1 480 ? 32.265 7.683 -22.453 1.00 48.72 480 LEU A C 1
ATOM 3820 O O . LEU A 1 480 ? 33.477 7.766 -22.662 1.00 48.72 480 LEU A O 1
ATOM 3824 N N . LEU A 1 481 ? 31.464 8.747 -22.454 1.00 48.06 481 LEU A N 1
ATOM 3825 C CA . LEU A 1 481 ? 31.980 10.105 -22.546 1.00 48.06 481 LEU A CA 1
ATOM 3826 C C . LEU A 1 481 ? 32.441 10.513 -21.147 1.00 48.06 481 LEU A C 1
ATOM 3828 O O . LEU A 1 481 ? 31.648 10.568 -20.205 1.00 48.06 481 LEU A O 1
ATOM 3832 N N . SER A 1 482 ? 33.733 10.790 -20.994 1.00 41.88 482 SER A N 1
ATOM 3833 C CA . SER A 1 482 ? 34.268 11.374 -19.768 1.00 41.88 482 SER A CA 1
ATOM 3834 C C . SER A 1 482 ? 33.688 12.779 -19.603 1.00 41.88 482 SER A C 1
ATOM 3836 O O . SER A 1 482 ? 33.932 13.668 -20.421 1.00 41.88 482 SER A O 1
ATOM 3838 N N . ALA A 1 483 ? 32.871 12.978 -18.565 1.00 45.34 483 ALA A N 1
ATOM 3839 C CA . ALA A 1 483 ? 32.319 14.290 -18.272 1.00 45.34 483 ALA A CA 1
ATOM 3840 C C . ALA A 1 483 ? 33.462 15.256 -17.926 1.00 45.34 483 ALA A C 1
ATOM 3842 O O . ALA A 1 483 ? 34.296 14.984 -17.061 1.00 45.34 483 ALA A O 1
ATOM 3843 N N . SER A 1 484 ? 33.511 16.393 -18.619 1.00 37.94 484 SER A N 1
ATOM 3844 C CA . SER A 1 484 ? 34.367 17.515 -18.247 1.00 37.94 484 SER A CA 1
ATOM 3845 C C . SER A 1 484 ? 33.917 18.088 -16.903 1.00 37.94 484 SER A C 1
ATOM 3847 O O . SER A 1 484 ? 32.721 18.270 -16.680 1.00 37.94 484 SER A O 1
ATOM 3849 N N . GLN A 1 485 ? 34.895 18.375 -16.044 1.00 39.84 485 GLN A N 1
ATOM 3850 C CA . GLN A 1 485 ? 34.731 18.877 -14.681 1.00 39.84 485 GLN A CA 1
ATOM 3851 C C . GLN A 1 485 ? 33.830 20.120 -14.557 1.00 39.84 485 GLN A C 1
ATOM 3853 O O . GLN A 1 485 ? 33.799 20.986 -15.429 1.00 39.84 485 GLN A O 1
ATOM 3858 N N . ASP A 1 486 ? 33.226 20.194 -13.368 1.00 41.66 486 ASP A N 1
ATOM 3859 C CA . ASP A 1 486 ? 32.571 21.320 -12.695 1.00 41.66 486 ASP A CA 1
ATOM 3860 C C . ASP A 1 486 ? 31.114 21.664 -13.041 1.00 41.66 486 ASP A C 1
ATOM 3862 O O . ASP A 1 486 ? 30.822 22.481 -13.908 1.00 41.66 486 ASP A O 1
ATOM 3866 N N . VAL A 1 487 ? 30.213 21.218 -12.151 1.00 32.38 487 VAL A N 1
ATOM 3867 C CA . VAL A 1 487 ? 29.198 22.102 -11.550 1.00 32.38 487 VAL A CA 1
ATOM 3868 C C . VAL A 1 487 ? 29.104 21.810 -10.045 1.00 32.38 487 VAL A C 1
ATOM 3870 O O . VAL A 1 487 ? 28.418 20.887 -9.604 1.00 32.38 487 VAL A O 1
ATOM 3873 N N . LYS A 1 488 ? 29.770 22.634 -9.224 1.00 35.94 488 LYS A N 1
ATOM 3874 C CA . LYS A 1 488 ? 29.496 22.738 -7.780 1.00 35.94 488 LYS A CA 1
ATOM 3875 C C . LYS A 1 488 ? 28.142 23.423 -7.569 1.00 35.94 488 LYS A C 1
ATOM 3877 O O . LYS A 1 488 ? 28.068 24.629 -7.359 1.00 35.94 488 LYS A O 1
ATOM 3882 N N . GLY A 1 489 ? 27.065 22.647 -7.648 1.00 33.78 489 GLY A N 1
ATOM 3883 C CA . GLY A 1 489 ? 25.739 23.040 -7.175 1.00 33.78 489 GLY A CA 1
ATOM 3884 C C . GLY A 1 489 ? 25.548 22.605 -5.724 1.00 33.78 489 GLY A C 1
ATOM 3885 O O . GLY A 1 489 ? 25.790 21.445 -5.392 1.00 33.78 489 GLY A O 1
ATOM 3886 N N . ASN A 1 490 ? 25.131 23.530 -4.857 1.00 37.00 490 ASN A N 1
ATOM 3887 C CA . ASN A 1 490 ? 24.758 23.228 -3.475 1.00 37.00 490 ASN A CA 1
ATOM 3888 C C . ASN A 1 490 ? 23.630 22.188 -3.449 1.00 37.00 490 ASN A C 1
ATOM 3890 O O . ASN A 1 490 ? 22.548 22.413 -3.985 1.00 37.00 490 ASN A O 1
ATOM 3894 N N . ILE A 1 491 ? 23.913 21.056 -2.813 1.00 37.12 491 ILE A N 1
ATOM 3895 C CA . ILE A 1 491 ? 23.020 19.906 -2.689 1.00 37.12 491 ILE A CA 1
ATOM 3896 C C . ILE A 1 491 ? 22.086 20.156 -1.496 1.00 37.12 491 ILE A C 1
ATOM 3898 O O . ILE A 1 491 ? 22.593 20.372 -0.391 1.00 37.12 491 ILE A O 1
ATOM 3902 N N . PRO A 1 492 ? 20.752 20.117 -1.655 1.00 34.50 492 PRO A N 1
ATOM 3903 C CA . PRO A 1 492 ? 19.852 20.097 -0.514 1.00 34.50 492 PRO A CA 1
ATOM 3904 C C . PRO A 1 492 ? 19.964 18.744 0.198 1.00 34.50 492 PRO A C 1
ATOM 3906 O O . PRO A 1 492 ? 19.809 17.698 -0.418 1.00 34.50 492 PRO A O 1
ATOM 3909 N N . HIS A 1 493 ? 20.230 18.827 1.501 1.00 31.61 493 HIS A N 1
ATOM 3910 C CA . HIS A 1 493 ? 20.189 17.802 2.548 1.00 31.61 493 HIS A CA 1
ATOM 3911 C C . HIS A 1 493 ? 20.924 16.468 2.297 1.00 31.61 493 HIS A C 1
ATOM 3913 O O . HIS A 1 493 ? 20.398 15.589 1.619 1.00 31.61 493 HIS A O 1
ATOM 3919 N N . PRO A 1 494 ? 22.098 16.245 2.930 1.00 38.81 494 PRO A N 1
ATOM 3920 C CA . PRO A 1 494 ? 22.598 14.886 3.114 1.00 38.81 494 PRO A CA 1
ATOM 3921 C C . PRO A 1 494 ? 21.553 14.057 3.872 1.00 38.81 494 PRO A C 1
ATOM 3923 O O . PRO A 1 494 ? 20.921 14.561 4.806 1.00 38.81 494 PRO A O 1
ATOM 3926 N N . ILE A 1 495 ? 21.427 12.773 3.533 1.00 33.31 495 ILE A N 1
ATOM 3927 C CA . ILE A 1 495 ? 21.062 11.799 4.561 1.00 33.31 495 ILE A CA 1
ATOM 3928 C C . ILE A 1 495 ? 22.173 11.922 5.604 1.00 33.31 495 ILE A C 1
ATOM 3930 O O . ILE A 1 495 ? 23.324 11.561 5.360 1.00 33.31 495 ILE A O 1
ATOM 3934 N N . SER A 1 496 ? 21.858 12.566 6.723 1.00 36.78 496 SER A N 1
ATOM 3935 C CA . SER A 1 496 ? 22.759 12.618 7.859 1.00 36.78 496 SER A CA 1
ATOM 3936 C C . SER A 1 496 ? 22.783 11.219 8.454 1.00 36.78 496 SER A C 1
ATOM 3938 O O . SER A 1 496 ? 21.832 10.820 9.121 1.00 36.78 496 SER A O 1
ATOM 3940 N N . LEU A 1 497 ? 23.855 10.470 8.193 1.00 41.25 497 LEU A N 1
ATOM 3941 C CA . LEU A 1 497 ? 24.205 9.257 8.930 1.00 41.25 497 LEU A CA 1
ATOM 3942 C C . LEU A 1 497 ? 24.637 9.651 10.353 1.00 41.25 497 LEU A C 1
ATOM 3944 O O . LEU A 1 497 ? 25.802 9.557 10.730 1.00 41.25 497 LEU A O 1
ATOM 3948 N N . GLU A 1 498 ? 23.692 10.175 11.123 1.00 44.31 498 GLU A N 1
ATOM 3949 C CA . GLU A 1 498 ? 23.845 10.460 12.543 1.00 44.31 498 GLU A CA 1
ATOM 3950 C C . GLU A 1 498 ? 22.616 9.926 13.267 1.00 44.31 498 GLU A C 1
ATOM 3952 O O . GLU A 1 498 ? 21.658 10.654 13.514 1.00 44.31 498 GLU A O 1
ATOM 3957 N N . GLN A 1 499 ? 22.643 8.641 13.611 1.00 42.72 499 GLN A N 1
ATOM 3958 C CA . GLN A 1 499 ? 21.766 8.083 14.632 1.00 42.72 499 GLN A CA 1
ATOM 3959 C C . GLN A 1 499 ? 22.557 7.073 15.465 1.00 42.72 499 GLN A C 1
ATOM 3961 O O . GLN A 1 499 ? 23.265 6.220 14.940 1.00 42.72 499 GLN A O 1
ATOM 3966 N N . GLY A 1 500 ? 22.470 7.207 16.790 1.00 42.88 500 GLY A N 1
ATOM 3967 C CA . GLY A 1 500 ? 23.195 6.375 17.757 1.00 42.88 500 GLY A CA 1
ATOM 3968 C C . GLY A 1 500 ? 22.694 4.930 17.867 1.00 42.88 500 GLY A C 1
ATOM 3969 O O . GLY A 1 500 ? 23.269 4.165 18.645 1.00 42.88 500 GLY A O 1
ATOM 3970 N N . SER A 1 501 ? 21.677 4.554 17.088 1.00 43.78 501 SER A N 1
ATOM 3971 C CA . SER A 1 501 ? 20.960 3.278 17.161 1.00 43.78 501 SER A CA 1
ATOM 3972 C C . SER A 1 501 ? 21.215 2.434 15.900 1.00 43.78 501 SER A C 1
ATOM 3974 O O . SER A 1 501 ? 21.324 3.016 14.819 1.00 43.78 501 SER A O 1
ATOM 3976 N N . PRO A 1 502 ? 21.318 1.095 16.012 1.00 53.38 502 PRO A N 1
ATOM 3977 C CA . PRO A 1 502 ? 21.333 0.194 14.859 1.00 53.38 502 PRO A CA 1
ATOM 3978 C C . PRO A 1 502 ? 20.189 0.477 13.885 1.00 53.38 502 PRO A C 1
ATOM 3980 O O . PRO A 1 502 ? 19.039 0.623 14.297 1.00 53.38 502 PRO A O 1
ATOM 3983 N N . ALA A 1 503 ? 20.511 0.558 12.599 1.00 59.44 503 ALA A N 1
ATOM 3984 C CA . ALA A 1 503 ? 19.548 0.550 11.518 1.00 59.44 503 ALA A CA 1
ATOM 3985 C C . ALA A 1 503 ? 19.474 -0.875 10.960 1.00 59.44 503 ALA A C 1
ATOM 3987 O O . ALA A 1 503 ? 20.465 -1.408 10.454 1.00 59.44 503 ALA A O 1
ATOM 3988 N N . ASP A 1 504 ? 18.296 -1.484 11.065 1.00 58.62 504 ASP A N 1
ATOM 3989 C CA . ASP A 1 504 ? 18.055 -2.852 10.622 1.00 58.62 504 ASP A CA 1
ATOM 3990 C C . ASP A 1 504 ? 17.438 -2.879 9.223 1.00 58.62 504 ASP A C 1
ATOM 3992 O O . ASP A 1 504 ? 16.423 -2.246 8.933 1.00 58.62 504 ASP A O 1
ATOM 3996 N N . TYR A 1 505 ? 18.052 -3.670 8.354 1.00 58.16 505 TYR A N 1
ATOM 3997 C CA . TYR A 1 505 ? 17.665 -3.913 6.977 1.00 58.16 505 TYR A CA 1
ATOM 3998 C C . TYR A 1 505 ? 17.397 -5.406 6.787 1.00 58.16 505 TYR A C 1
ATOM 4000 O O . TYR A 1 505 ? 18.017 -6.289 7.372 1.00 58.16 505 TYR A O 1
ATOM 4008 N N . CYS A 1 506 ? 16.428 -5.699 5.940 1.00 54.78 506 CYS A N 1
ATOM 4009 C CA . CYS A 1 506 ? 15.977 -7.030 5.568 1.00 54.78 506 CYS A CA 1
ATOM 4010 C C . CYS A 1 506 ? 15.953 -7.149 4.041 1.00 54.78 506 CYS A C 1
ATOM 4012 O O . CYS A 1 506 ? 15.153 -6.466 3.405 1.00 54.78 506 CYS A O 1
ATOM 4014 N N . ILE A 1 507 ? 16.792 -7.998 3.452 1.00 55.59 507 ILE A N 1
ATOM 4015 C CA . ILE A 1 507 ? 16.846 -8.292 2.014 1.00 55.59 507 ILE A CA 1
ATOM 4016 C C . ILE A 1 507 ? 16.090 -9.603 1.730 1.00 55.59 507 ILE A C 1
ATOM 4018 O O . ILE A 1 507 ? 16.261 -10.603 2.439 1.00 55.59 507 ILE A O 1
ATOM 4022 N N . LEU A 1 508 ? 15.233 -9.621 0.698 1.00 50.22 508 LEU A N 1
ATOM 4023 C CA . LEU A 1 508 ? 14.691 -10.874 0.158 1.00 50.22 508 LEU A CA 1
ATOM 4024 C C . LEU A 1 508 ? 15.612 -11.458 -0.902 1.00 50.22 508 LEU A C 1
ATOM 4026 O O . LEU A 1 508 ? 15.826 -10.853 -1.948 1.00 50.22 508 LEU A O 1
ATOM 4030 N N . THR A 1 509 ? 16.039 -12.695 -0.669 1.00 50.88 509 THR A N 1
ATOM 4031 C CA . THR A 1 509 ? 16.615 -13.557 -1.702 1.00 50.88 509 THR A CA 1
ATOM 4032 C C . THR A 1 509 ? 15.631 -14.672 -2.059 1.00 50.88 509 THR A C 1
ATOM 4034 O O . THR A 1 509 ? 14.661 -14.920 -1.333 1.00 50.88 509 THR A O 1
ATOM 4037 N N . GLU A 1 510 ? 15.882 -15.383 -3.162 1.00 47.03 510 GLU A N 1
ATOM 4038 C CA . GLU A 1 510 ? 15.076 -16.541 -3.590 1.00 47.03 510 GLU A CA 1
ATOM 4039 C C . GLU A 1 510 ? 14.915 -17.583 -2.461 1.00 47.03 510 GLU A C 1
ATOM 4041 O O . GLU A 1 510 ? 13.852 -18.190 -2.282 1.00 47.03 510 GLU A O 1
ATOM 4046 N N . ASN A 1 511 ? 15.946 -17.732 -1.620 1.00 46.66 511 ASN A N 1
ATOM 4047 C CA . ASN A 1 511 ? 16.061 -18.816 -0.647 1.00 46.66 511 ASN A CA 1
ATOM 4048 C C . ASN A 1 511 ? 15.889 -18.392 0.823 1.00 46.66 511 ASN A C 1
ATOM 4050 O O . ASN A 1 511 ? 15.686 -19.271 1.661 1.00 46.66 511 ASN A O 1
ATOM 4054 N N . GLY A 1 512 ? 15.881 -17.096 1.170 1.00 52.91 512 GLY A N 1
ATOM 4055 C CA . GLY A 1 512 ? 15.880 -16.685 2.582 1.00 52.91 512 GLY A CA 1
ATOM 4056 C C . GLY A 1 512 ? 15.490 -15.236 2.894 1.00 52.91 512 GLY A C 1
ATOM 4057 O O . GLY A 1 512 ? 15.164 -14.434 2.017 1.00 52.91 512 GLY A O 1
ATOM 4058 N N . LEU A 1 513 ? 15.447 -14.933 4.199 1.00 53.00 513 LEU A N 1
ATOM 4059 C CA . LEU A 1 513 ? 15.576 -13.565 4.712 1.00 53.00 513 LEU A CA 1
ATOM 4060 C C . LEU A 1 513 ? 17.042 -13.364 5.007 1.00 53.00 513 LEU A C 1
ATOM 4062 O O . LEU A 1 513 ? 17.582 -14.107 5.819 1.00 53.00 513 LEU A O 1
ATOM 4066 N N . GLU A 1 514 ? 17.645 -12.375 4.385 1.00 61.81 514 GLU A N 1
ATOM 4067 C CA . GLU A 1 514 ? 18.945 -11.902 4.813 1.00 61.81 514 GLU A CA 1
ATOM 4068 C C . GLU A 1 514 ? 18.715 -10.631 5.624 1.00 61.81 514 GLU A C 1
ATOM 4070 O O . GLU A 1 514 ? 17.973 -9.746 5.199 1.00 61.81 514 GLU A O 1
ATOM 4075 N N . SER A 1 515 ? 19.278 -10.563 6.825 1.00 63.56 515 SER A N 1
ATOM 4076 C CA . SER A 1 515 ? 19.136 -9.401 7.700 1.00 63.56 515 SER A CA 1
ATOM 4077 C C . SER A 1 515 ? 20.498 -8.775 7.925 1.00 63.56 515 SER A C 1
ATOM 4079 O O . SER A 1 515 ? 21.464 -9.486 8.205 1.00 63.56 515 SER A O 1
ATOM 4081 N N . PHE A 1 516 ? 20.538 -7.454 7.809 1.00 67.88 516 PHE A N 1
ATOM 4082 C CA . PHE A 1 516 ? 21.698 -6.616 8.050 1.00 67.88 516 PHE A CA 1
ATOM 4083 C C . PHE A 1 516 ? 21.333 -5.653 9.159 1.00 67.88 516 PHE A C 1
ATOM 4085 O O . PHE A 1 516 ? 20.278 -5.038 9.109 1.00 67.88 516 PHE A O 1
ATOM 4092 N N . SER A 1 517 ? 22.199 -5.498 10.136 1.00 71.38 517 SER A N 1
ATOM 4093 C CA . SER A 1 517 ? 22.120 -4.399 11.081 1.00 71.38 517 SER A CA 1
ATOM 4094 C C . SER A 1 517 ? 23.349 -3.550 10.854 1.00 71.38 517 SER A C 1
ATOM 4096 O O . SER A 1 517 ? 24.443 -4.105 10.740 1.00 71.38 517 SER A O 1
ATOM 4098 N N . TYR A 1 518 ? 23.211 -2.233 10.741 1.00 73.81 518 TYR A N 1
ATOM 4099 C CA . TYR A 1 518 ? 24.383 -1.373 10.708 1.00 73.81 518 TYR A CA 1
ATOM 4100 C C . TYR A 1 518 ? 24.260 -0.156 11.598 1.00 73.81 518 TYR A C 1
ATOM 4102 O O . TYR A 1 518 ? 23.183 0.373 11.845 1.00 73.81 518 TYR A O 1
ATOM 4110 N N . ARG A 1 519 ? 25.407 0.317 12.062 1.00 74.75 519 ARG A N 1
ATOM 4111 C CA . ARG A 1 519 ? 25.543 1.628 12.689 1.00 74.75 519 ARG A CA 1
ATOM 4112 C C . ARG A 1 519 ? 26.640 2.367 11.961 1.00 74.75 519 ARG A C 1
ATOM 4114 O O . ARG A 1 519 ? 27.632 1.759 11.576 1.00 74.75 519 ARG A O 1
ATOM 4121 N N . SER A 1 520 ? 26.497 3.672 11.806 1.00 72.88 520 SER A N 1
ATOM 4122 C CA . SER A 1 520 ? 27.536 4.494 11.194 1.00 72.88 520 SER A CA 1
ATOM 4123 C C . SER A 1 520 ? 27.708 5.798 11.941 1.00 72.88 520 SER A C 1
ATOM 4125 O O . SER A 1 520 ? 26.759 6.321 12.523 1.00 72.88 520 SER A O 1
ATOM 4127 N N . MET A 1 521 ? 28.915 6.344 11.886 1.00 72.25 521 MET A N 1
ATOM 4128 C CA . MET A 1 521 ? 29.239 7.619 12.496 1.00 72.25 521 MET A CA 1
ATOM 4129 C C . MET A 1 521 ? 30.082 8.456 11.544 1.00 72.25 521 MET A C 1
ATOM 4131 O O . MET A 1 521 ? 31.056 7.976 10.960 1.00 72.25 521 MET A O 1
ATOM 4135 N N . ARG A 1 522 ? 29.730 9.737 11.432 1.00 69.62 522 ARG A N 1
ATOM 4136 C CA . ARG A 1 522 ? 30.555 10.726 10.746 1.00 69.62 522 ARG A CA 1
ATOM 4137 C C . ARG A 1 522 ? 31.639 11.267 11.683 1.00 69.62 522 ARG A C 1
ATOM 4139 O O . ARG A 1 522 ? 31.406 11.497 12.875 1.00 69.62 522 ARG A O 1
ATOM 4146 N N . SER A 1 523 ? 32.842 11.480 11.157 1.00 61.69 523 SER A N 1
ATOM 4147 C CA . SER A 1 523 ? 33.915 12.145 11.902 1.00 61.69 523 SER A CA 1
ATOM 4148 C C . SER A 1 523 ? 33.643 13.642 12.078 1.00 61.69 523 SER A C 1
ATOM 4150 O O . SER A 1 523 ? 33.285 14.338 11.130 1.00 61.69 523 SER A O 1
ATOM 4152 N N . ALA A 1 524 ? 33.801 14.142 13.310 1.00 54.00 524 ALA A N 1
ATOM 4153 C CA . ALA A 1 524 ? 33.544 15.539 13.675 1.00 54.00 524 ALA A CA 1
ATOM 4154 C C . ALA A 1 524 ? 34.813 16.420 13.682 1.00 54.00 524 ALA A C 1
ATOM 4156 O O . ALA A 1 524 ? 34.744 17.606 14.015 1.00 54.00 524 ALA A O 1
ATOM 4157 N N . THR A 1 525 ? 35.995 15.880 13.368 1.00 49.62 525 THR A N 1
ATOM 4158 C CA . THR A 1 525 ? 37.265 16.564 13.661 1.00 49.62 525 THR A CA 1
ATOM 4159 C C . THR A 1 525 ? 37.946 17.232 12.463 1.00 49.62 525 THR A C 1
ATOM 4161 O O . THR A 1 525 ? 38.491 16.579 11.589 1.00 49.62 525 THR A O 1
ATOM 4164 N N . ARG A 1 526 ? 37.944 18.573 12.567 1.00 41.59 526 ARG A N 1
ATOM 4165 C CA . ARG A 1 526 ? 38.948 19.613 12.247 1.00 41.59 526 ARG A CA 1
ATOM 4166 C C . ARG A 1 526 ? 39.519 19.725 10.827 1.00 41.59 526 ARG A C 1
ATOM 4168 O O . ARG A 1 526 ? 40.353 18.942 10.398 1.00 41.59 526 ARG A O 1
ATOM 4175 N N . LEU A 1 527 ? 39.195 20.875 10.218 1.00 41.56 527 LEU A N 1
ATOM 4176 C CA . LEU A 1 527 ? 40.004 21.566 9.212 1.00 41.56 527 LEU A CA 1
ATOM 4177 C C . LEU A 1 527 ? 41.506 21.423 9.529 1.00 41.56 527 LEU A C 1
ATOM 4179 O O . LEU A 1 527 ? 41.968 21.997 10.517 1.00 41.56 527 LEU A O 1
ATOM 4183 N N . GLY A 1 528 ? 42.263 20.713 8.696 1.00 44.44 528 GLY A N 1
ATOM 4184 C CA . GLY A 1 528 ? 43.723 20.731 8.781 1.00 44.44 528 GLY A CA 1
ATOM 4185 C C . GLY A 1 528 ? 44.416 19.623 8.004 1.00 44.44 528 GLY A C 1
ATOM 4186 O O . GLY A 1 528 ? 45.300 19.931 7.211 1.00 44.44 528 GLY A O 1
ATOM 4187 N N . ASP A 1 529 ? 43.975 18.379 8.175 1.00 47.03 529 ASP A N 1
ATOM 4188 C CA . ASP A 1 529 ? 44.568 17.223 7.500 1.00 47.03 529 ASP A CA 1
ATOM 4189 C C . ASP A 1 529 ? 43.629 16.710 6.408 1.00 47.03 529 ASP A C 1
ATOM 4191 O O . ASP A 1 529 ? 42.405 16.797 6.529 1.00 47.03 529 ASP A O 1
ATOM 4195 N N . SER A 1 530 ? 44.204 16.242 5.301 1.00 48.47 530 SER A N 1
ATOM 4196 C CA . SER A 1 530 ? 43.484 15.672 4.164 1.00 48.47 530 SER A CA 1
ATOM 4197 C C . SER A 1 530 ? 42.758 14.398 4.599 1.00 48.47 530 SER A C 1
ATOM 4199 O O . SER A 1 530 ? 43.297 13.301 4.471 1.00 48.47 530 SER A O 1
ATOM 4201 N N . VAL A 1 531 ? 41.558 14.551 5.156 1.00 55.41 531 VAL A N 1
ATOM 4202 C CA . VAL A 1 531 ? 40.634 13.445 5.402 1.00 55.41 531 VAL A CA 1
ATOM 4203 C C . VAL A 1 531 ? 40.403 12.784 4.047 1.00 55.41 531 VAL A C 1
ATOM 4205 O O . VAL A 1 531 ? 39.946 13.449 3.117 1.00 55.41 531 VAL A O 1
ATOM 4208 N N . SER A 1 532 ? 40.783 11.515 3.906 1.00 57.56 532 SER A N 1
ATOM 4209 C CA . SER A 1 532 ? 40.396 10.745 2.731 1.00 57.56 532 SER A CA 1
ATOM 4210 C C . SER A 1 532 ? 38.875 10.646 2.722 1.00 57.56 532 SER A C 1
ATOM 4212 O O . SER A 1 532 ? 38.269 10.342 3.754 1.00 57.56 532 SER A O 1
ATOM 4214 N N . ASP A 1 533 ? 38.252 10.905 1.571 1.00 68.25 533 ASP A N 1
ATOM 4215 C CA . ASP A 1 533 ? 36.831 10.628 1.350 1.00 68.25 533 ASP A CA 1
ATOM 4216 C C . ASP A 1 533 ? 36.658 9.100 1.293 1.00 68.25 533 ASP A C 1
ATOM 4218 O O . ASP A 1 533 ? 36.484 8.493 0.245 1.00 68.25 533 ASP A O 1
ATOM 4222 N N . SER A 1 534 ? 36.812 8.443 2.437 1.00 72.38 534 SER A N 1
ATOM 4223 C CA . SER A 1 534 ? 36.806 6.996 2.585 1.00 72.38 534 SER A CA 1
ATOM 4224 C C . SER A 1 534 ? 35.824 6.575 3.673 1.00 72.38 534 SER A C 1
ATOM 4226 O O . SER A 1 534 ? 35.571 7.317 4.630 1.00 72.38 534 SER A O 1
ATOM 4228 N N . LEU A 1 535 ? 35.257 5.384 3.501 1.00 80.19 535 LEU A N 1
ATOM 4229 C CA . LEU A 1 535 ? 34.369 4.727 4.448 1.00 80.19 535 LEU A CA 1
ATOM 4230 C C . LEU A 1 535 ? 35.007 3.414 4.906 1.00 80.19 535 LEU A C 1
ATOM 4232 O O . LEU A 1 535 ? 35.266 2.526 4.099 1.00 80.19 535 LEU A O 1
ATOM 4236 N N . ASP A 1 536 ? 35.189 3.269 6.210 1.00 83.75 536 ASP A N 1
ATOM 4237 C CA . ASP A 1 536 ? 35.617 2.005 6.804 1.00 83.75 536 ASP A CA 1
ATOM 4238 C C . ASP A 1 536 ? 34.389 1.226 7.271 1.00 83.75 536 ASP A C 1
ATOM 4240 O O . ASP A 1 536 ? 33.615 1.715 8.095 1.00 83.75 536 ASP A O 1
ATOM 4244 N N . VAL A 1 537 ? 34.192 0.021 6.737 1.00 83.25 537 VAL A N 1
ATOM 4245 C CA . VAL A 1 537 ? 33.090 -0.871 7.098 1.00 83.25 537 VAL A CA 1
ATOM 4246 C C . VAL A 1 537 ? 33.612 -2.087 7.848 1.00 83.25 537 VAL A C 1
ATOM 4248 O O . VAL A 1 537 ? 34.361 -2.894 7.309 1.00 83.25 537 VAL A O 1
ATOM 4251 N N . TYR A 1 538 ? 33.164 -2.253 9.084 1.00 85.12 538 TYR A N 1
ATOM 4252 C CA . TYR A 1 538 ? 33.509 -3.373 9.947 1.00 85.12 538 TYR A CA 1
ATOM 4253 C C . TYR A 1 538 ? 32.403 -4.421 9.927 1.00 85.12 538 TYR A C 1
ATOM 4255 O O . TYR A 1 538 ? 31.286 -4.157 10.362 1.00 85.12 538 TYR A O 1
ATOM 4263 N N . LEU A 1 539 ? 32.715 -5.622 9.453 1.00 84.75 539 LEU A N 1
ATOM 4264 C CA . LEU A 1 539 ? 31.851 -6.791 9.545 1.00 84.75 539 LEU A CA 1
ATOM 4265 C C . LEU A 1 539 ? 31.961 -7.396 10.945 1.00 84.75 539 LEU A C 1
ATOM 4267 O O . LEU A 1 539 ? 33.015 -7.910 11.328 1.00 84.75 539 LEU A O 1
ATOM 4271 N N . VAL A 1 540 ? 30.871 -7.310 11.706 1.00 84.94 540 VAL A N 1
ATOM 4272 C CA . VAL A 1 540 ? 30.829 -7.635 13.139 1.00 84.94 540 VAL A CA 1
ATOM 4273 C C . VAL A 1 540 ? 29.709 -8.618 13.454 1.00 84.94 540 VAL A C 1
ATOM 4275 O O . VAL A 1 540 ? 28.687 -8.639 12.779 1.00 84.94 540 VAL A O 1
ATOM 4278 N N . ASP A 1 541 ? 29.857 -9.407 14.519 1.00 80.88 541 ASP A N 1
ATOM 4279 C CA . ASP A 1 541 ? 28.787 -10.314 14.963 1.00 80.88 541 ASP A CA 1
ATOM 4280 C C . ASP A 1 541 ? 27.555 -9.527 15.449 1.00 80.88 541 ASP A C 1
ATOM 4282 O O . ASP A 1 541 ? 26.413 -9.884 15.166 1.00 80.88 541 ASP A O 1
ATOM 4286 N N . SER A 1 542 ? 27.795 -8.421 16.158 1.00 82.44 542 SER A N 1
ATOM 4287 C CA . SER A 1 542 ? 26.787 -7.566 16.783 1.00 82.44 542 SER A CA 1
ATOM 4288 C C . SER A 1 542 ? 27.217 -6.108 16.661 1.00 82.44 542 SER A C 1
ATOM 4290 O O . SER A 1 542 ? 28.320 -5.740 17.065 1.00 82.44 542 SER A O 1
ATOM 4292 N N . VAL A 1 543 ? 26.352 -5.266 16.092 1.00 81.38 543 VAL A N 1
ATOM 4293 C CA . VAL A 1 543 ? 26.616 -3.820 15.973 1.00 81.38 543 VAL A CA 1
ATOM 4294 C C . VAL A 1 543 ? 26.385 -3.066 17.279 1.00 81.38 543 VAL A C 1
ATOM 4296 O O . VAL A 1 543 ? 26.885 -1.954 17.455 1.00 81.38 543 VAL A O 1
ATOM 4299 N N . GLU A 1 544 ? 25.632 -3.655 18.205 1.00 79.81 544 GLU A N 1
ATOM 4300 C CA . GLU A 1 544 ? 25.397 -3.103 19.541 1.00 79.81 544 GLU A CA 1
ATOM 4301 C C . GLU A 1 544 ? 26.681 -3.149 20.373 1.00 79.81 544 GLU A C 1
ATOM 4303 O O . GLU A 1 544 ? 27.002 -2.182 21.064 1.00 79.81 544 GLU A O 1
ATOM 4308 N N . ASP A 1 545 ? 27.449 -4.228 20.213 1.00 81.69 545 ASP A N 1
ATOM 4309 C CA . ASP A 1 545 ? 28.699 -4.479 20.933 1.00 81.69 545 ASP A CA 1
ATOM 4310 C C . ASP A 1 545 ? 29.923 -3.803 20.291 1.00 81.69 545 ASP A C 1
ATOM 4312 O O . ASP A 1 545 ? 31.010 -3.816 20.868 1.00 81.69 545 ASP A O 1
ATOM 4316 N N . PHE A 1 546 ? 29.775 -3.223 19.095 1.00 82.44 546 PHE A N 1
ATOM 4317 C CA . PHE A 1 546 ? 30.874 -2.580 18.380 1.00 82.44 546 PHE A CA 1
ATOM 4318 C C . PHE A 1 546 ? 31.009 -1.094 18.742 1.00 82.44 546 PHE A C 1
ATOM 4320 O O . PHE A 1 546 ? 30.086 -0.297 18.532 1.00 82.44 546 PHE A O 1
ATOM 4327 N N . ASP A 1 547 ? 32.187 -0.698 19.234 1.00 83.94 547 ASP A N 1
ATOM 4328 C CA . ASP A 1 547 ? 32.495 0.698 19.547 1.00 83.94 547 ASP A CA 1
ATOM 4329 C C . ASP A 1 547 ? 32.911 1.477 18.288 1.00 83.94 547 ASP A C 1
ATOM 4331 O O . ASP A 1 547 ? 34.081 1.580 17.914 1.00 83.94 547 ASP A O 1
ATOM 4335 N N . LEU A 1 548 ? 31.916 2.088 17.640 1.00 78.62 548 LEU A N 1
ATOM 4336 C CA . LEU A 1 548 ? 32.139 2.996 16.514 1.00 78.62 548 LEU A CA 1
ATOM 4337 C C . LEU A 1 548 ? 33.016 4.205 16.865 1.00 78.62 548 LEU A C 1
ATOM 4339 O O . LEU A 1 548 ? 33.656 4.758 15.973 1.00 78.62 548 LEU A O 1
ATOM 4343 N N . SER A 1 549 ? 33.030 4.656 18.123 1.00 78.25 549 SER A N 1
ATOM 4344 C CA . SER A 1 549 ? 33.819 5.824 18.530 1.00 78.25 549 SER A CA 1
ATOM 4345 C C . SER A 1 549 ? 35.305 5.494 18.538 1.00 78.25 549 SER A C 1
ATOM 4347 O O . SER A 1 549 ? 36.114 6.316 18.100 1.00 78.25 549 SER A O 1
ATOM 4349 N N . GLU A 1 550 ? 35.639 4.292 19.004 1.00 81.31 550 GLU A N 1
ATOM 4350 C CA . GLU A 1 550 ? 36.991 3.745 18.986 1.00 81.31 550 GLU A CA 1
ATOM 4351 C C . GLU A 1 550 ? 37.465 3.503 17.548 1.00 81.31 550 GLU A C 1
ATOM 4353 O O . GLU A 1 550 ? 38.483 4.061 17.138 1.00 81.31 550 GLU A O 1
ATOM 4358 N N . ALA A 1 551 ? 36.687 2.780 16.738 1.00 79.12 551 ALA A N 1
ATOM 4359 C CA . ALA A 1 551 ? 37.023 2.533 15.333 1.00 79.12 551 ALA A CA 1
ATOM 4360 C C . ALA A 1 551 ? 37.228 3.843 14.548 1.00 79.12 551 ALA A C 1
ATOM 4362 O O . ALA A 1 551 ? 38.198 4.000 13.807 1.00 79.12 551 ALA A O 1
ATOM 4363 N N . ARG A 1 552 ? 36.375 4.848 14.784 1.00 77.12 552 ARG A N 1
ATOM 4364 C CA . ARG A 1 552 ? 36.520 6.190 14.206 1.00 77.12 552 ARG A CA 1
ATOM 4365 C C . ARG A 1 552 ? 37.807 6.888 14.631 1.00 77.12 552 ARG A C 1
ATOM 4367 O O . ARG A 1 552 ? 38.435 7.525 13.790 1.00 77.12 552 ARG A O 1
ATOM 4374 N N . PHE A 1 553 ? 38.190 6.790 15.905 1.00 76.25 553 PHE A N 1
ATOM 4375 C CA . PHE A 1 553 ? 39.432 7.384 16.407 1.00 76.25 553 PHE A CA 1
ATOM 4376 C C . PHE A 1 553 ? 40.664 6.833 15.674 1.00 76.25 553 PHE A C 1
ATOM 4378 O O . PHE A 1 553 ? 41.603 7.586 15.426 1.00 76.25 553 PHE A O 1
ATOM 4385 N N . PHE A 1 554 ? 40.632 5.558 15.279 1.00 74.25 554 PHE A N 1
ATOM 4386 C CA . PHE A 1 554 ? 41.739 4.899 14.587 1.00 74.25 554 PHE A CA 1
ATOM 4387 C C . PHE A 1 554 ? 41.699 5.010 13.059 1.00 74.25 554 PHE A C 1
ATOM 4389 O O . PHE A 1 554 ? 42.755 5.120 12.445 1.00 74.25 554 PHE A O 1
ATOM 4396 N N . SER A 1 555 ? 40.511 4.997 12.448 1.00 72.06 555 SER A N 1
ATOM 4397 C CA . SER A 1 555 ? 40.354 4.911 10.987 1.00 72.06 555 SER A CA 1
ATOM 4398 C C . SER A 1 555 ? 40.936 6.103 10.215 1.00 72.06 555 SER A C 1
ATOM 4400 O O . SER A 1 555 ? 41.341 5.963 9.067 1.00 72.06 555 SER A O 1
ATOM 4402 N N . GLY A 1 556 ? 40.968 7.304 10.808 1.00 68.44 556 GLY A N 1
ATOM 4403 C CA . GLY A 1 556 ? 41.333 8.532 10.087 1.00 68.44 556 GLY A CA 1
ATOM 4404 C C . GLY A 1 556 ? 40.399 8.878 8.911 1.00 68.44 556 GLY A C 1
ATOM 4405 O O . GLY A 1 556 ? 40.652 9.853 8.203 1.00 68.44 556 GLY A O 1
ATOM 4406 N N . THR A 1 557 ? 39.322 8.112 8.712 1.00 70.69 557 THR A N 1
ATOM 4407 C CA . THR A 1 557 ? 38.400 8.229 7.585 1.00 70.69 557 THR A CA 1
ATOM 4408 C C . THR A 1 557 ? 37.245 9.177 7.888 1.00 70.69 557 THR A C 1
ATOM 4410 O O . THR A 1 557 ? 36.973 9.562 9.034 1.00 70.69 557 THR A O 1
ATOM 4413 N N . GLN A 1 558 ? 36.552 9.601 6.832 1.00 69.31 558 GLN A N 1
ATOM 4414 C CA . GLN A 1 558 ? 35.409 10.499 6.955 1.00 69.31 558 GLN A CA 1
ATOM 4415 C C . GLN A 1 558 ? 34.198 9.798 7.591 1.00 69.31 558 GLN A C 1
ATOM 4417 O O . GLN A 1 558 ? 33.451 10.424 8.360 1.00 69.31 558 GLN A O 1
ATOM 4422 N N . PHE A 1 559 ? 34.025 8.509 7.290 1.00 74.31 559 PHE A N 1
ATOM 4423 C CA . PHE A 1 559 ? 32.926 7.687 7.775 1.00 74.31 559 PHE A CA 1
ATOM 4424 C C . PHE A 1 559 ? 33.414 6.332 8.278 1.00 74.31 559 PHE A C 1
ATOM 4426 O O . PHE A 1 559 ? 34.231 5.670 7.644 1.00 74.31 559 PHE A O 1
ATOM 4433 N N . VAL A 1 560 ? 32.821 5.883 9.381 1.00 78.44 560 VAL A N 1
ATOM 4434 C CA . VAL A 1 560 ? 32.967 4.511 9.870 1.00 78.44 560 VAL A CA 1
ATOM 4435 C C . VAL A 1 560 ? 31.591 3.887 10.021 1.00 78.44 560 VAL A C 1
ATOM 4437 O O . VAL A 1 560 ? 30.682 4.525 10.559 1.00 78.44 560 VAL A O 1
ATOM 4440 N N . ALA A 1 561 ? 31.440 2.646 9.569 1.00 82.62 561 ALA A N 1
ATOM 4441 C CA . ALA A 1 561 ? 30.248 1.838 9.743 1.00 82.62 561 ALA A CA 1
ATOM 4442 C C . ALA A 1 561 ? 30.592 0.461 10.315 1.00 82.62 561 ALA A C 1
ATOM 4444 O O . ALA A 1 561 ? 31.624 -0.117 10.002 1.00 82.62 561 ALA A O 1
ATOM 4445 N N . ALA A 1 562 ? 29.701 -0.084 11.129 1.00 84.00 562 ALA A N 1
ATOM 4446 C CA . ALA A 1 562 ? 29.723 -1.467 11.573 1.00 84.00 562 ALA A CA 1
ATOM 4447 C C . ALA A 1 562 ? 28.494 -2.151 10.996 1.00 84.00 562 ALA A C 1
ATOM 4449 O O . ALA A 1 562 ? 27.401 -1.614 11.141 1.00 84.00 562 ALA A O 1
ATOM 4450 N N . VAL A 1 563 ? 28.669 -3.297 10.349 1.00 82.44 563 VAL A N 1
ATOM 4451 C CA . VAL A 1 563 ? 27.622 -4.080 9.698 1.00 82.44 563 VAL A CA 1
ATOM 4452 C C . VAL A 1 563 ? 27.650 -5.486 10.288 1.00 82.44 563 VAL A C 1
ATOM 4454 O O . VAL A 1 563 ? 28.626 -6.214 10.132 1.00 82.44 563 VAL A O 1
ATOM 4457 N N . SER A 1 564 ? 26.571 -5.881 10.950 1.00 83.81 564 SER A N 1
ATOM 4458 C CA . SER A 1 564 ? 26.287 -7.279 11.269 1.00 83.81 564 SER A CA 1
ATOM 4459 C C . SER A 1 564 ? 25.364 -7.846 10.209 1.00 83.81 564 SER A C 1
ATOM 4461 O O . SER A 1 564 ? 24.435 -7.174 9.762 1.00 83.81 564 SER A O 1
ATOM 4463 N N . SER A 1 565 ? 25.633 -9.071 9.764 1.00 75.62 565 SER A N 1
ATOM 4464 C CA . SER A 1 565 ? 24.831 -9.715 8.735 1.00 75.62 565 SER A CA 1
ATOM 4465 C C . SER A 1 565 ? 24.662 -11.207 8.985 1.00 75.62 565 SER A C 1
ATOM 4467 O O . SER A 1 565 ? 25.607 -11.907 9.337 1.00 75.62 565 SER A O 1
ATOM 4469 N N . THR A 1 566 ? 23.450 -11.702 8.737 1.00 71.81 566 THR A N 1
ATOM 4470 C CA . THR A 1 566 ? 23.151 -13.143 8.630 1.00 71.81 566 THR A CA 1
ATOM 4471 C C . THR A 1 566 ? 23.170 -13.638 7.176 1.00 71.81 566 THR A C 1
ATOM 4473 O O . THR A 1 566 ? 22.762 -14.765 6.894 1.00 71.81 566 THR A O 1
ATOM 4476 N N . ALA A 1 567 ? 23.610 -12.786 6.246 1.00 63.44 567 ALA A N 1
ATOM 4477 C CA . ALA A 1 567 ? 23.511 -12.965 4.804 1.00 63.44 567 ALA A CA 1
ATOM 4478 C C . ALA A 1 567 ? 24.712 -13.670 4.163 1.00 63.44 567 ALA A C 1
ATOM 4480 O O . ALA A 1 567 ? 25.772 -13.852 4.764 1.00 63.44 567 ALA A O 1
ATOM 4481 N N . SER A 1 568 ? 24.557 -14.016 2.883 1.00 63.97 568 SER A N 1
ATOM 4482 C CA . SER A 1 568 ? 25.664 -14.441 2.029 1.00 63.97 568 SER A CA 1
ATOM 4483 C C . SER A 1 568 ? 26.694 -13.321 1.803 1.00 63.97 568 SER A C 1
ATOM 4485 O O . SER A 1 568 ? 26.364 -12.137 1.766 1.00 63.97 568 SER A O 1
ATOM 4487 N N . VAL A 1 569 ? 27.957 -13.701 1.573 1.00 64.06 569 VAL A N 1
ATOM 4488 C CA . VAL A 1 569 ? 29.071 -12.763 1.308 1.00 64.06 569 VAL A CA 1
ATOM 4489 C C . VAL A 1 569 ? 28.763 -11.812 0.143 1.00 64.06 569 VAL A C 1
ATOM 4491 O O . VAL A 1 569 ? 29.079 -10.628 0.213 1.00 64.06 569 VAL A O 1
ATOM 4494 N N . ALA A 1 570 ? 28.103 -12.306 -0.909 1.00 56.66 570 ALA A N 1
ATOM 4495 C CA . ALA A 1 570 ? 27.729 -11.497 -2.068 1.00 56.66 570 ALA A CA 1
ATOM 4496 C C . ALA A 1 570 ? 26.719 -10.396 -1.708 1.00 56.66 570 ALA A C 1
ATOM 4498 O O . ALA A 1 570 ? 26.884 -9.250 -2.120 1.00 56.66 570 ALA A O 1
ATOM 4499 N N . ALA A 1 571 ? 25.702 -10.719 -0.907 1.00 56.41 571 ALA A N 1
ATOM 4500 C CA . ALA A 1 571 ? 24.716 -9.743 -0.459 1.00 56.41 571 ALA A CA 1
ATOM 4501 C C . ALA A 1 571 ? 25.321 -8.718 0.510 1.00 56.41 571 ALA A C 1
ATOM 4503 O O . ALA A 1 571 ? 25.014 -7.531 0.419 1.00 56.41 571 ALA A O 1
ATOM 4504 N N . THR A 1 572 ? 26.242 -9.155 1.373 1.00 66.94 572 THR A N 1
ATOM 4505 C CA . THR A 1 572 ? 27.033 -8.263 2.230 1.00 66.94 572 THR A CA 1
ATOM 4506 C C . THR A 1 572 ? 27.857 -7.273 1.422 1.00 66.94 572 THR A C 1
ATOM 4508 O O . THR A 1 572 ? 27.825 -6.085 1.729 1.00 66.94 572 THR A O 1
ATOM 4511 N N . GLN A 1 573 ? 28.521 -7.712 0.353 1.00 66.44 573 GLN A N 1
ATOM 4512 C CA . GLN A 1 573 ? 29.286 -6.803 -0.501 1.00 66.44 573 GLN A CA 1
ATOM 4513 C C . GLN A 1 573 ? 28.391 -5.772 -1.201 1.00 66.44 573 GLN A C 1
ATOM 4515 O O . GLN A 1 573 ? 28.689 -4.581 -1.179 1.00 66.44 573 GLN A O 1
ATOM 4520 N N . ILE A 1 574 ? 27.259 -6.206 -1.761 1.00 59.50 574 ILE A N 1
ATOM 4521 C CA . ILE A 1 574 ? 26.299 -5.301 -2.409 1.00 59.50 574 ILE A CA 1
ATOM 4522 C C . ILE A 1 574 ? 25.771 -4.254 -1.413 1.00 59.50 574 ILE A C 1
ATOM 4524 O O . ILE A 1 574 ? 25.643 -3.074 -1.746 1.00 59.50 574 ILE A O 1
ATOM 4528 N N . PHE A 1 575 ? 25.488 -4.672 -0.176 1.00 66.81 575 PHE A N 1
ATOM 4529 C CA . PHE A 1 575 ? 25.039 -3.773 0.883 1.00 66.81 575 PHE A CA 1
ATOM 4530 C C . PHE A 1 575 ? 26.118 -2.751 1.274 1.00 66.81 575 PHE A C 1
ATOM 4532 O O . PHE A 1 575 ? 25.825 -1.566 1.422 1.00 66.81 575 PHE A O 1
ATOM 4539 N N . ILE A 1 576 ? 27.376 -3.179 1.380 1.00 70.81 576 ILE A N 1
ATOM 4540 C CA . ILE A 1 576 ? 28.524 -2.298 1.635 1.00 70.81 576 ILE A CA 1
ATOM 4541 C C . ILE A 1 576 ? 28.671 -1.246 0.532 1.00 70.81 576 ILE A C 1
ATOM 4543 O O . ILE A 1 576 ? 28.798 -0.054 0.827 1.00 70.81 576 ILE A O 1
ATOM 4547 N N . ASP A 1 577 ? 28.599 -1.663 -0.731 1.00 64.94 577 ASP A N 1
ATOM 4548 C CA . ASP A 1 577 ? 28.690 -0.755 -1.877 1.00 64.94 577 ASP A CA 1
ATOM 4549 C C . ASP A 1 577 ? 27.552 0.282 -1.843 1.00 64.94 577 ASP A C 1
ATOM 4551 O O . ASP A 1 577 ? 27.735 1.456 -2.176 1.00 64.94 577 ASP A O 1
ATOM 4555 N N . ARG A 1 578 ? 26.373 -0.105 -1.345 1.00 62.25 578 ARG A N 1
ATOM 4556 C CA . ARG A 1 578 ? 25.252 0.816 -1.140 1.00 62.25 578 ARG A CA 1
ATOM 4557 C C . ARG A 1 578 ? 25.522 1.845 -0.040 1.00 62.25 578 ARG A C 1
ATOM 4559 O O . ARG A 1 578 ? 25.203 3.026 -0.229 1.00 62.25 578 ARG A O 1
ATOM 4566 N N . ILE A 1 579 ? 26.116 1.433 1.083 1.00 67.44 579 ILE A N 1
ATOM 4567 C CA . ILE A 1 579 ? 26.520 2.356 2.157 1.00 67.44 579 ILE A CA 1
ATOM 4568 C C . ILE A 1 579 ? 27.549 3.352 1.610 1.00 67.44 579 ILE A C 1
ATOM 4570 O O . ILE A 1 579 ? 27.364 4.552 1.802 1.00 67.44 579 ILE A O 1
ATOM 4574 N N . ARG A 1 580 ? 28.548 2.885 0.842 1.00 68.44 580 ARG A N 1
ATOM 4575 C CA . ARG A 1 580 ? 29.533 3.743 0.152 1.00 68.44 580 ARG A CA 1
ATOM 4576 C C . ARG A 1 580 ? 28.875 4.822 -0.695 1.00 68.44 580 ARG A C 1
ATOM 4578 O O . ARG A 1 580 ? 29.215 6.000 -0.609 1.00 68.44 580 ARG A O 1
ATOM 4585 N N . SER A 1 581 ? 27.927 4.410 -1.533 1.00 57.28 581 SER A N 1
ATOM 4586 C CA . SER A 1 581 ? 27.213 5.313 -2.436 1.00 57.28 581 SER A CA 1
ATOM 4587 C C . SER A 1 581 ? 26.438 6.379 -1.668 1.00 57.28 581 SER A C 1
ATOM 4589 O O . SER A 1 581 ? 26.454 7.556 -2.031 1.00 57.28 581 SER A O 1
ATOM 4591 N N . SER A 1 582 ? 25.808 5.975 -0.567 1.00 57.53 582 SER A N 1
ATOM 4592 C CA . SER A 1 582 ? 25.014 6.864 0.279 1.00 57.53 582 SER A CA 1
ATOM 4593 C C . SER A 1 582 ? 25.892 7.824 1.092 1.00 57.53 582 SER A C 1
ATOM 4595 O O . SER A 1 582 ? 25.514 8.982 1.273 1.00 57.53 582 SER A O 1
ATOM 4597 N N . SER A 1 583 ? 27.073 7.378 1.540 1.00 58.66 583 SER A N 1
ATOM 4598 C CA . SER A 1 583 ? 28.055 8.211 2.248 1.00 58.66 583 SER A CA 1
ATOM 4599 C C . SER A 1 583 ? 28.838 9.138 1.316 1.00 58.66 583 SER A C 1
ATOM 4601 O O . SER A 1 583 ? 29.379 10.140 1.782 1.00 58.66 583 SER A O 1
ATOM 4603 N N . ARG A 1 584 ? 28.838 8.850 0.004 1.00 60.34 584 ARG A N 1
ATOM 4604 C CA . ARG A 1 584 ? 29.592 9.570 -1.037 1.00 60.34 584 ARG A CA 1
ATOM 4605 C C . ARG A 1 584 ? 31.102 9.543 -0.784 1.00 60.34 584 ARG A C 1
ATOM 4607 O O . ARG A 1 584 ? 31.775 10.543 -1.008 1.00 60.34 584 ARG A O 1
ATOM 4614 N N . CYS A 1 585 ? 31.597 8.408 -0.296 1.00 62.78 585 CYS A N 1
ATOM 4615 C CA . CYS A 1 585 ? 33.026 8.168 -0.130 1.00 62.78 585 CYS A CA 1
ATOM 4616 C C . CYS A 1 585 ? 33.624 7.572 -1.406 1.00 62.78 585 CYS A C 1
ATOM 4618 O O . CYS A 1 585 ? 33.098 6.589 -1.936 1.00 62.78 585 CYS A O 1
ATOM 4620 N N . ASP A 1 586 ? 34.760 8.125 -1.818 1.00 62.41 586 ASP A N 1
ATOM 4621 C CA . ASP A 1 586 ? 35.563 7.692 -2.959 1.00 62.41 586 ASP A CA 1
ATOM 4622 C C . ASP A 1 586 ? 36.172 6.299 -2.757 1.00 62.41 586 ASP A C 1
ATOM 4624 O O . ASP A 1 586 ? 36.454 5.577 -3.709 1.00 62.41 586 ASP A O 1
ATOM 4628 N N . THR A 1 587 ? 36.404 5.885 -1.510 1.00 70.81 587 THR A N 1
ATOM 4629 C CA . THR A 1 587 ? 36.933 4.547 -1.208 1.00 70.81 587 THR A CA 1
ATOM 4630 C C . THR A 1 587 ? 36.166 3.871 -0.081 1.00 70.81 587 THR A C 1
ATOM 4632 O O . THR A 1 587 ? 35.605 4.527 0.798 1.00 70.81 587 THR A O 1
ATOM 4635 N N . VAL A 1 588 ? 36.132 2.537 -0.115 1.00 77.75 588 VAL A N 1
ATOM 4636 C CA . VAL A 1 588 ? 35.664 1.718 1.004 1.00 77.75 588 VAL A CA 1
ATOM 4637 C C . VAL A 1 588 ? 36.708 0.695 1.381 1.00 77.75 588 VAL A C 1
ATOM 4639 O O . VAL A 1 588 ? 37.185 -0.042 0.522 1.00 77.75 588 VAL A O 1
ATOM 4642 N N . ASN A 1 589 ? 36.986 0.619 2.677 1.00 80.19 589 ASN A N 1
ATOM 4643 C CA . ASN A 1 589 ? 37.769 -0.450 3.269 1.00 80.19 589 ASN A CA 1
ATOM 4644 C C . ASN A 1 589 ? 36.823 -1.354 4.055 1.00 80.19 589 ASN A C 1
ATOM 4646 O O . ASN A 1 589 ? 36.023 -0.868 4.852 1.00 80.19 589 ASN A O 1
ATOM 4650 N N . VAL A 1 590 ? 36.898 -2.663 3.826 1.00 79.44 590 VAL A N 1
ATOM 4651 C CA . VAL A 1 590 ? 36.079 -3.645 4.543 1.00 79.44 590 VAL A CA 1
ATOM 4652 C C . VAL A 1 590 ? 36.977 -4.445 5.468 1.00 79.44 590 VAL A C 1
ATOM 4654 O O . VAL A 1 590 ? 37.969 -5.019 5.029 1.00 79.44 590 VAL A O 1
ATOM 4657 N N . PHE A 1 591 ? 36.610 -4.505 6.741 1.00 81.44 591 PHE A N 1
ATOM 4658 C CA . PHE A 1 591 ? 37.328 -5.236 7.778 1.00 81.44 591 PHE A CA 1
ATOM 4659 C C . PHE A 1 591 ? 36.442 -6.359 8.307 1.00 81.44 591 PHE A C 1
ATOM 4661 O O . PHE A 1 591 ? 35.249 -6.151 8.510 1.00 81.44 591 PHE A O 1
ATOM 4668 N N . SER A 1 592 ? 37.005 -7.536 8.575 1.00 72.56 592 SER A N 1
ATOM 4669 C CA . SER A 1 592 ? 36.279 -8.656 9.185 1.00 72.56 592 SER A CA 1
ATOM 4670 C C . SER A 1 592 ? 36.936 -9.089 10.492 1.00 72.56 592 SER A C 1
ATOM 4672 O O . SER A 1 592 ? 38.118 -9.421 10.491 1.00 72.56 592 SER A O 1
ATOM 4674 N N . GLY A 1 593 ? 36.175 -9.136 11.592 1.00 58.66 593 GLY A N 1
ATOM 4675 C CA . GLY A 1 593 ? 36.655 -9.631 12.890 1.00 58.66 593 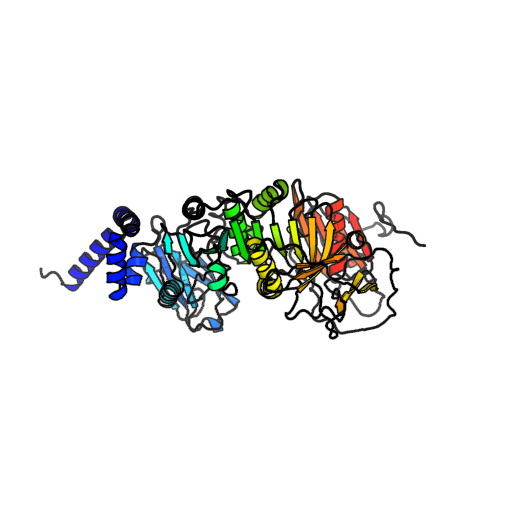GLY A CA 1
ATOM 4676 C C . GLY A 1 593 ? 36.425 -8.671 14.063 1.00 58.66 593 GLY A C 1
ATOM 4677 O O . GLY A 1 593 ? 36.010 -7.527 13.892 1.00 58.66 593 GLY A O 1
ATOM 4678 N N . ARG A 1 594 ? 36.674 -9.152 15.292 1.00 48.69 594 ARG A N 1
ATOM 4679 C CA . ARG A 1 594 ? 36.568 -8.332 16.511 1.00 48.69 594 ARG A CA 1
ATOM 4680 C C . ARG A 1 594 ? 37.773 -7.406 16.632 1.00 48.69 594 ARG A C 1
ATOM 4682 O O . ARG A 1 594 ? 38.909 -7.873 16.663 1.00 48.69 594 ARG A O 1
ATOM 4689 N N . PHE A 1 595 ? 37.508 -6.112 16.784 1.00 46.62 595 PHE A N 1
ATOM 4690 C CA . PHE A 1 595 ? 38.497 -5.134 17.221 1.00 46.62 595 PHE A CA 1
ATOM 4691 C C . PHE A 1 595 ? 38.879 -5.466 18.676 1.00 46.62 595 PHE A C 1
ATOM 4693 O O . PHE A 1 595 ? 38.131 -5.179 19.604 1.00 46.62 595 PHE A O 1
ATOM 4700 N N . TYR A 1 596 ? 40.013 -6.132 18.887 1.00 41.22 596 TYR A N 1
ATOM 4701 C CA . TYR A 1 596 ? 40.682 -6.152 20.187 1.00 41.22 596 TYR A CA 1
ATOM 4702 C C . TYR A 1 596 ? 42.074 -5.571 19.990 1.00 41.22 596 TYR A C 1
ATOM 4704 O O . TYR A 1 596 ? 43.029 -6.284 19.691 1.00 41.22 596 TYR A O 1
ATOM 4712 N N . ALA A 1 597 ? 42.184 -4.257 20.162 1.00 38.41 597 ALA A N 1
ATOM 4713 C CA . ALA A 1 597 ? 43.466 -3.641 20.439 1.00 38.41 597 ALA A CA 1
ATOM 4714 C C . ALA A 1 597 ? 43.834 -3.985 21.892 1.00 38.41 597 ALA A C 1
ATOM 4716 O O . ALA A 1 597 ? 43.503 -3.255 22.825 1.00 38.41 597 ALA A O 1
ATOM 4717 N N . GLU A 1 598 ? 44.502 -5.119 22.120 1.00 34.44 598 GLU A N 1
ATOM 4718 C CA . GLU A 1 598 ? 45.286 -5.242 23.348 1.00 34.44 598 GLU A CA 1
ATOM 4719 C C . GLU A 1 598 ? 46.363 -4.150 23.301 1.00 34.44 598 GLU A C 1
ATOM 4721 O O . GLU A 1 598 ? 47.231 -4.138 22.425 1.00 34.44 598 GLU A O 1
ATOM 4726 N N . ALA A 1 599 ? 46.244 -3.183 24.213 1.00 34.00 599 ALA A N 1
ATOM 4727 C CA . ALA A 1 599 ? 47.111 -2.021 24.321 1.00 34.00 599 ALA A CA 1
ATOM 4728 C C . ALA A 1 599 ? 48.594 -2.430 24.287 1.00 34.00 599 ALA A C 1
ATOM 4730 O O . ALA A 1 599 ? 49.133 -2.926 25.276 1.00 34.00 599 ALA A O 1
ATOM 4731 N N . GLY A 1 600 ? 49.260 -2.207 23.150 1.00 34.97 600 GLY A N 1
ATOM 4732 C CA . GLY A 1 600 ? 50.701 -2.424 23.019 1.00 34.97 600 GLY A CA 1
ATOM 4733 C C . GLY A 1 600 ? 51.209 -2.931 21.671 1.00 34.97 600 GLY A C 1
ATOM 4734 O O . GLY A 1 600 ? 52.425 -3.014 21.513 1.00 34.97 600 GLY A O 1
ATOM 4735 N N . THR A 1 601 ? 50.349 -3.244 20.700 1.00 33.44 601 THR A N 1
ATOM 4736 C CA . THR A 1 601 ? 50.794 -3.623 19.348 1.00 33.44 601 THR A CA 1
ATOM 4737 C C . THR A 1 601 ? 50.558 -2.502 18.337 1.00 33.44 601 THR A C 1
ATOM 4739 O O . THR A 1 601 ? 49.521 -1.847 18.328 1.00 33.44 601 THR A O 1
ATOM 4742 N N . ASP A 1 602 ? 51.597 -2.241 17.542 1.00 35.25 602 ASP A N 1
ATOM 4743 C CA . ASP A 1 602 ? 51.660 -1.243 16.474 1.00 35.25 602 ASP A CA 1
ATOM 4744 C C . ASP A 1 602 ? 50.479 -1.426 15.489 1.00 35.25 602 ASP A C 1
ATOM 4746 O O . ASP A 1 602 ? 50.318 -2.534 14.965 1.00 35.25 602 ASP A O 1
ATOM 4750 N N . PRO A 1 603 ? 49.652 -0.394 15.211 1.00 35.88 603 PRO A N 1
ATOM 4751 C CA . PRO A 1 603 ? 48.467 -0.506 14.348 1.00 35.88 603 PRO A CA 1
ATOM 4752 C C . PRO A 1 603 ? 48.766 -0.970 12.914 1.00 35.88 603 PRO A C 1
ATOM 4754 O O . PRO A 1 603 ? 47.857 -1.360 12.188 1.00 35.88 603 PRO A O 1
ATOM 4757 N N . LEU A 1 604 ? 50.035 -0.940 12.496 1.00 33.22 604 LEU A N 1
ATOM 4758 C CA . LEU A 1 604 ? 50.481 -1.379 11.173 1.00 33.22 604 LEU A CA 1
ATOM 4759 C C . LEU A 1 604 ? 50.679 -2.902 11.044 1.00 33.22 604 LEU A C 1
ATOM 4761 O O . LEU A 1 604 ? 50.995 -3.368 9.952 1.00 33.22 604 LEU A O 1
ATOM 4765 N N . ALA A 1 605 ? 50.505 -3.682 12.117 1.00 32.81 605 ALA A N 1
ATOM 4766 C CA . ALA A 1 605 ? 50.843 -5.111 12.138 1.00 32.81 605 ALA A CA 1
ATOM 4767 C C . ALA A 1 605 ? 49.645 -6.089 12.120 1.00 32.81 605 ALA A C 1
ATOM 4769 O O . ALA A 1 605 ? 49.861 -7.291 12.241 1.00 32.81 605 ALA A O 1
ATOM 4770 N N . LEU A 1 606 ? 48.401 -5.614 11.968 1.00 31.62 606 LEU A N 1
ATOM 4771 C CA . LEU A 1 606 ? 47.186 -6.459 11.959 1.00 31.62 606 LEU A CA 1
ATOM 4772 C C . LEU A 1 606 ? 46.326 -6.306 10.688 1.00 31.62 606 LEU A C 1
ATOM 4774 O O . LEU A 1 606 ? 45.124 -6.550 10.709 1.00 31.62 606 LEU A O 1
ATOM 4778 N N . LEU A 1 607 ? 46.946 -5.927 9.569 1.00 32.62 607 LEU A N 1
ATOM 4779 C CA . LEU A 1 607 ? 46.331 -5.984 8.240 1.00 32.62 607 LEU A CA 1
ATOM 4780 C C . LEU A 1 607 ? 46.731 -7.288 7.542 1.00 32.62 607 LEU A C 1
ATOM 4782 O O . LEU A 1 607 ? 47.573 -7.271 6.652 1.00 32.62 607 LEU A O 1
ATOM 4786 N N . ASP A 1 608 ? 46.117 -8.397 7.943 1.00 30.56 608 ASP A N 1
ATOM 4787 C CA . ASP A 1 608 ? 46.004 -9.576 7.084 1.00 30.56 608 ASP A CA 1
ATOM 4788 C C . ASP A 1 608 ? 44.510 -9.916 6.923 1.00 30.56 608 ASP A C 1
ATOM 4790 O O . ASP A 1 608 ? 43.785 -10.036 7.911 1.00 30.56 608 ASP A O 1
ATOM 4794 N N . ASP A 1 609 ? 44.103 -10.044 5.651 1.00 28.39 609 ASP A N 1
ATOM 4795 C CA . ASP A 1 609 ? 42.800 -10.459 5.089 1.00 28.39 609 ASP A CA 1
ATOM 4796 C C . ASP A 1 609 ? 41.631 -9.442 5.217 1.00 28.39 609 ASP A C 1
ATOM 4798 O O . ASP A 1 609 ? 41.106 -9.213 6.296 1.00 28.39 609 ASP A O 1
ATOM 4802 N N . VAL A 1 610 ? 41.090 -8.771 4.186 1.00 27.27 610 VAL A N 1
ATOM 4803 C CA . VAL A 1 610 ? 41.082 -8.925 2.720 1.00 27.27 610 VAL A CA 1
ATOM 4804 C C . VAL A 1 610 ? 41.141 -7.525 2.088 1.00 27.27 610 VAL A C 1
ATOM 4806 O O . VAL A 1 610 ? 40.203 -6.741 2.206 1.00 27.27 610 VAL A O 1
ATOM 4809 N N . ILE A 1 611 ? 42.211 -7.216 1.352 1.00 26.50 611 ILE A N 1
ATOM 4810 C CA . ILE A 1 611 ? 42.231 -6.063 0.441 1.00 26.50 611 ILE A CA 1
ATOM 4811 C C . ILE A 1 611 ? 41.610 -6.536 -0.880 1.00 26.50 611 ILE A C 1
ATOM 4813 O O . ILE A 1 611 ? 42.256 -7.273 -1.629 1.00 26.50 611 ILE A O 1
ATOM 4817 N N . VAL A 1 612 ? 40.386 -6.107 -1.212 1.00 26.59 612 VAL A N 1
ATOM 4818 C CA . VAL A 1 612 ? 39.927 -6.144 -2.614 1.00 26.59 612 VAL A CA 1
ATOM 4819 C C . VAL A 1 612 ? 40.663 -5.027 -3.345 1.00 26.59 612 VAL A C 1
ATOM 4821 O O . VAL A 1 612 ? 40.197 -3.901 -3.477 1.00 26.59 612 VAL A O 1
ATOM 4824 N N . ASN A 1 613 ? 41.890 -5.339 -3.751 1.00 23.23 613 ASN A N 1
ATOM 4825 C CA . ASN A 1 613 ? 42.754 -4.436 -4.487 1.00 23.23 613 ASN A CA 1
ATOM 4826 C C . ASN A 1 613 ? 42.368 -4.537 -5.968 1.00 23.23 613 ASN A C 1
ATOM 4828 O O . ASN A 1 613 ? 42.825 -5.438 -6.673 1.00 23.23 613 ASN A O 1
ATOM 4832 N N . HIS A 1 614 ? 41.533 -3.625 -6.464 1.00 26.86 614 HIS A N 1
ATOM 4833 C CA . HIS A 1 614 ? 41.547 -3.322 -7.894 1.00 26.86 614 HIS A CA 1
ATOM 4834 C C . HIS A 1 614 ? 42.778 -2.449 -8.156 1.00 26.86 614 HIS A C 1
ATOM 4836 O O . HIS A 1 614 ? 42.734 -1.226 -8.052 1.00 26.86 614 HIS A O 1
ATOM 4842 N N . GLY A 1 615 ? 43.915 -3.107 -8.403 1.00 22.64 615 GLY A N 1
ATOM 4843 C CA . GLY A 1 615 ? 45.163 -2.439 -8.768 1.00 22.64 615 GLY A CA 1
ATOM 4844 C C . GLY A 1 615 ? 45.086 -1.728 -10.135 1.00 22.64 615 GLY A C 1
ATOM 4845 O O . GLY A 1 615 ? 44.185 -2.016 -10.923 1.00 22.64 615 GLY A O 1
ATOM 4846 N N . PRO A 1 616 ? 46.033 -0.815 -10.435 1.00 29.05 616 PRO A N 1
ATOM 4847 C CA . PRO A 1 616 ? 45.918 0.156 -11.522 1.00 29.05 616 PRO A CA 1
ATOM 4848 C C . PRO A 1 616 ? 46.595 -0.294 -12.831 1.00 29.05 616 PRO A C 1
ATOM 4850 O O . PRO A 1 616 ? 47.776 -0.645 -12.821 1.00 29.05 616 PRO A O 1
ATOM 4853 N N . GLN A 1 617 ? 45.871 -0.212 -13.952 1.00 30.02 617 GLN A N 1
ATOM 4854 C CA . GLN A 1 617 ? 46.204 0.531 -15.188 1.00 30.02 617 GLN A CA 1
ATOM 4855 C C . GLN A 1 617 ? 45.114 0.342 -16.241 1.00 30.02 617 GLN A C 1
ATOM 4857 O O . GLN A 1 617 ? 44.757 -0.826 -16.512 1.00 30.02 617 GLN A O 1
#

Organism: NCBI:txid234835

pLDDT: mean 76.18, std 16.97, range [22.64, 98.25]

Foldseek 3Di:
DDDDVVVVVVVVVVVVVCVLLPPVNLVVLLVVCPDPVVVVVQVVCVVVVCNQVSQQSNADFAPVLKKKKKKKWAPLVVVAQHKKFKDFQRHGPWIFGSWEDPPDRIFIFWLAIDNDQDQVRIDMPDPTDMGMHIGGGTGAAPLQVVLCVVQVWDADSNWIKGKAADLQQAQAEEEFEFDWDIGRDNNRWHWPDPPVCDSVNSPNRYMYITTTQPAGRRGDLQQAHVNLHGCLVVVLVVVVVSCVSSVYALLRYEQDYAASRLQSSLQNCQVRLNYAYEHHLYQQAPVVLCVVRVTPPPPPRPPPTDGSVRSVLVNQLSLYQYEYEAECQAPRHQNAACPPEAQRQRAEYEYDHDYRVCRCVRCVLVSLLVVQCSVVVDDAAAWAWPDWAWEDDQFFIKIKTFTPPVPDDPFDKFKWFWFHGNNHIYTYTWDADPPNRMTMQPLLRTHGNPDCRVVRGFWMWIGGNHNHIYTYTDDPPDDHDYDDDDDPDDDPDAPPLDDPDWDKHWYDYNVDTKIKTKHKDFDPDDDDDPAALEEEEEADQDRVPDDNVVVSVPVSHGMYMYMYIPDDPVVVVVVQVVVCSSSVRSYYDYHYDDDDPPPDDDPVPPPDDDPPDPDDD

InterPro domains:
  IPR029058 Alpha/Beta hydrolase fold [G3DSA:3.40.50.1820] (176-347)
  IPR029058 Alpha/Beta hydrolase fold [SSF53474] (205-327)

Secondary structure (DSSP, 8-state):
----HHHHHHHHHHHHHHHHTSHHHHHHHHHHHTSHHHHHHHHHHHHTT-HHHHHHHHSPPPPTT-EEEEEEEETGGGGTTSEEEEEETTEEEEEEE----TT-SEEEEEEEEES-S-GGGEEESSSS-EEEEEESS----HHHHHHHHHTT-EEETTEEEEEEE-GGG-SEEEEE---PPPTT-SSSS-----TTS-HHHHTTTEEEEEEE--STTT--TTSB-TTS-B-HHHHHHHHHHHHHHHT--GGGEEEEEETHHHHHHHHHTTT-TT-EEEEES--S-HHHHHHHTT--SSTTTGGGSPPHHHHHHHHHHTT--EEEEE-TT-SSS-TTTTTT--S-TTEEEEE--S-GGGHHHHHHHHHHHHHHHHHH-PPPEEP-EEEEEEEEETTEEEEEEEE-TT---SS--EEEEEEEETTEEEEEEPEEPSSTTEEE--GGGPEETTSTTGGGEEEEEEE-SSS-EEEEEPPTTS--EEPPS---PPPS-----B-SSPEEEEEE-SS-EEEEEEEEEE----TTS---SEEEEEE-S-SSS--HHHHHHHH-SSEEEEEEESS-HHHHHHHHHHHHHHHT-SEEEEEES-----TTS-GGG---S--------

Radius of gyration: 28.37 Å; chains: 1; bounding box: 95×42×82 Å